Protein AF-A0A241VBI2-F1 (afdb_monomer)

Foldseek 3Di:
DDFPADDPFKWKKKAFCDDPCHGDIDTQADQDPPNDAAEAALQTFIKMKMKAQDDFQFKWKDWPQDTFGWDWDDDDDPVRNTTMTMGGFDDDPPDPDGGGPNNLKFFKTKIKIWGWDDPDDPDIDTNHIHTTGIYGYWYFPVLLVLLLLLLVLCPPPLNPLLLLLLQQVCVVPDDDDAADALVVVLVLLVVVLVLLVVLLVVCLVPPDWDWDKDKDKDFDDPPADDDPVQVVVCVVPVVQKDWDDDPVQAPDDDPPTGIDGGITTGIDTDIALADPLLLALLQLLVQLLVLLVVVLVLLLDALDDPPDDDDPRTHHSSVSLRVSSCVSCVVVNVSSVVSSVSSVVSSVSSCVRRPHPHHDHDLDDDDPVCVVDPSSVVSSVSSNVVVPRDRHPCSSVVSSSVCRMDLVSQLSSVLVLLVLLVVLLLVQAPAKDDWDPPPVNNSQKIWTPSHPFKIKMKGFQQFQDDQDPDDPCPPSHPPVQKHFPVQWDFDDPDPPVDDDPPDPPRDIHGPDDPPVSSPSPQTQTARMKMWMAGPPFIAIEGEHEDADDPVCCVPPVLVVNCCSQVVGMAGNPPRDDRYFEYEYEYEDPDFDKDWPDDALCALPHVNDDGSTYIYTYDHSNPSSPPPGSVSVVSSSSVQVRQVRHDPVGSHDGPDDSPVVCVVVVVVVVVVVVVVVVVVPPPDDDDDDDDDDDDDDDDDDDDDDDDDDDDDDDDDDDDYDDDDDDDDDDDDDDDDDDDDDDDDD

Radius of gyration: 40.38 Å; Cα contacts (8 Å, |Δi|>4): 1111; chains: 1; bounding box: 109×112×119 Å

pLDDT: mean 74.82, std 22.09, range [21.52, 97.5]

Structure (mmCIF, N/CA/C/O backbone):
data_AF-A0A241VBI2-F1
#
_entry.id   AF-A0A241VBI2-F1
#
loop_
_atom_site.group_PDB
_atom_site.id
_atom_site.type_symbol
_atom_site.label_atom_id
_atom_site.label_alt_id
_atom_site.label_comp_id
_atom_site.label_asym_id
_atom_site.label_entity_id
_atom_site.label_seq_id
_atom_site.pdbx_PDB_ins_code
_atom_site.Cartn_x
_atom_site.Cartn_y
_atom_site.Cartn_z
_atom_site.occupancy
_atom_site.B_iso_or_equiv
_atom_site.auth_seq_id
_atom_site.auth_comp_id
_atom_site.auth_asym_id
_atom_site.auth_atom_id
_atom_site.pdbx_PDB_model_num
ATOM 1 N N . MET A 1 1 ? -12.233 20.060 -17.305 1.00 29.52 1 MET A N 1
ATOM 2 C CA . MET A 1 1 ? -11.895 19.040 -18.321 1.00 29.52 1 MET A CA 1
ATOM 3 C C . MET A 1 1 ? -13.188 18.689 -19.043 1.00 29.52 1 MET A C 1
ATOM 5 O O . MET A 1 1 ? -14.104 18.246 -18.373 1.00 29.52 1 MET A O 1
ATOM 9 N N . PHE A 1 2 ? -13.289 18.930 -20.349 1.00 24.39 2 PHE A N 1
ATOM 10 C CA . PHE A 1 2 ? -14.311 18.325 -21.210 1.00 24.39 2 PHE A CA 1
ATOM 11 C C . PHE A 1 2 ? -13.597 17.931 -22.503 1.00 24.39 2 PHE A C 1
ATOM 13 O O . PHE A 1 2 ? -13.168 18.794 -23.264 1.00 24.39 2 PHE A O 1
ATOM 20 N N . PHE A 1 3 ? -13.378 16.632 -22.692 1.00 39.81 3 PHE A N 1
ATOM 21 C CA . PHE A 1 3 ? -12.889 16.088 -23.954 1.00 39.81 3 PHE A CA 1
ATOM 22 C C . PHE A 1 3 ? -14.045 16.103 -24.962 1.00 39.81 3 PHE A C 1
ATOM 24 O O . PHE A 1 3 ? -15.177 15.786 -24.595 1.00 39.81 3 PHE A O 1
ATOM 31 N N . LYS A 1 4 ? -13.786 16.425 -26.234 1.00 36.56 4 LYS A N 1
ATOM 32 C CA . LYS A 1 4 ? -14.690 15.984 -27.304 1.00 36.56 4 LYS A CA 1
ATOM 33 C C . LYS A 1 4 ? -14.469 14.479 -27.453 1.00 36.56 4 LYS A C 1
ATOM 35 O O . LYS A 1 4 ? -13.386 14.066 -27.853 1.00 36.56 4 LYS A O 1
ATOM 40 N N . GLY A 1 5 ? -15.449 13.677 -27.039 1.00 42.62 5 GLY A N 1
ATOM 41 C CA . GLY A 1 5 ? -15.413 12.230 -27.249 1.00 42.62 5 GLY A CA 1
ATOM 42 C C . GLY A 1 5 ? -15.311 11.900 -28.739 1.00 42.62 5 GLY A C 1
ATOM 43 O O . GLY A 1 5 ? -15.757 12.682 -29.583 1.00 42.62 5 GLY A O 1
ATOM 44 N N . ILE A 1 6 ? -14.731 10.743 -29.061 1.00 50.78 6 ILE A N 1
ATOM 45 C CA . ILE A 1 6 ? -14.840 10.191 -30.414 1.00 50.78 6 ILE A CA 1
ATOM 46 C C . ILE A 1 6 ? -16.340 9.963 -30.681 1.00 50.78 6 ILE A C 1
ATOM 48 O O . ILE A 1 6 ? -17.057 9.464 -29.816 1.00 50.78 6 ILE A O 1
ATOM 52 N N . ASN A 1 7 ? -16.831 10.415 -31.841 1.00 47.31 7 ASN A N 1
ATOM 53 C CA . ASN A 1 7 ? -18.238 10.327 -32.260 1.00 47.31 7 ASN A CA 1
ATOM 54 C C . ASN A 1 7 ? -18.860 8.937 -31.987 1.00 47.31 7 ASN A C 1
ATOM 56 O O . ASN A 1 7 ? -18.165 7.925 -32.033 1.00 47.31 7 ASN A O 1
ATOM 60 N N . HIS A 1 8 ? -20.191 8.888 -31.813 1.00 50.66 8 HIS A N 1
ATOM 61 C CA . HIS A 1 8 ? -21.060 7.715 -31.550 1.00 50.66 8 HIS A CA 1
ATOM 62 C C . HIS A 1 8 ? -20.995 6.535 -32.564 1.00 50.66 8 HIS A C 1
ATOM 64 O O . HIS A 1 8 ? -21.912 5.723 -32.626 1.00 50.66 8 HIS A O 1
ATOM 70 N N . SER A 1 9 ? -19.944 6.412 -33.377 1.00 64.19 9 SER A N 1
ATOM 71 C CA . SER A 1 9 ? -19.801 5.407 -34.443 1.00 64.19 9 SER A CA 1
ATOM 72 C C . SER A 1 9 ? -18.536 4.543 -34.336 1.00 64.19 9 SER A C 1
ATOM 74 O O . SER A 1 9 ? -18.226 3.812 -35.272 1.00 64.19 9 SER A O 1
ATOM 76 N N . MET A 1 10 ? -17.799 4.615 -33.222 1.00 80.25 10 MET A N 1
ATOM 77 C CA . MET A 1 10 ? -16.631 3.761 -32.983 1.00 80.25 10 MET A CA 1
ATOM 78 C C . MET A 1 10 ? -17.040 2.476 -32.257 1.00 80.25 10 MET A C 1
ATOM 80 O O . MET A 1 10 ? -17.664 2.537 -31.198 1.00 80.25 10 MET A O 1
ATOM 84 N N . LYS A 1 11 ? -16.656 1.316 -32.795 1.00 87.75 11 LYS A N 1
ATOM 85 C CA . LYS A 1 11 ? -16.816 0.014 -32.131 1.00 87.75 11 LYS A CA 1
ATOM 86 C C . LYS A 1 11 ? -15.448 -0.578 -31.828 1.00 87.75 11 LYS A C 1
ATOM 88 O O . LYS A 1 11 ? -14.590 -0.617 -32.707 1.00 87.75 11 LYS A O 1
ATOM 93 N N . VAL A 1 12 ? -15.254 -1.049 -30.597 1.00 89.81 12 VAL A N 1
ATOM 94 C CA . VAL A 1 12 ? -13.988 -1.640 -30.149 1.00 89.81 12 VAL A CA 1
ATOM 95 C C . VAL A 1 12 ? -14.259 -3.022 -29.584 1.00 89.81 12 VAL A C 1
ATOM 97 O O . VAL A 1 12 ? -14.911 -3.162 -28.552 1.00 89.81 12 VAL A O 1
ATOM 100 N N . SER A 1 13 ? -13.742 -4.044 -30.260 1.00 91.75 13 SER A N 1
ATOM 101 C CA . SER A 1 13 ? -13.874 -5.432 -29.828 1.00 91.75 13 SER A CA 1
ATOM 102 C C . SER A 1 13 ? -12.521 -6.091 -29.609 1.00 91.75 13 SER A C 1
ATOM 104 O O . SER A 1 13 ? -11.586 -5.865 -30.378 1.00 91.75 13 SER A O 1
ATOM 106 N N . VAL A 1 14 ? -12.443 -6.949 -28.598 1.00 93.50 14 VAL A N 1
ATOM 107 C CA . VAL A 1 14 ? -11.269 -7.770 -28.291 1.00 93.50 14 VAL A CA 1
ATOM 108 C C . VAL A 1 14 ? -11.608 -9.232 -28.484 1.00 93.50 14 VAL A C 1
ATOM 110 O O . VAL A 1 14 ? -12.561 -9.724 -27.889 1.00 93.50 14 VAL A O 1
ATOM 113 N N . GLU A 1 15 ? -10.808 -9.924 -29.285 1.00 94.62 15 GLU A N 1
ATOM 114 C CA . GLU A 1 15 ? -10.877 -11.371 -29.466 1.00 94.62 15 GLU A CA 1
ATOM 115 C C . GLU A 1 15 ? -9.703 -12.046 -28.755 1.00 94.62 15 GLU A C 1
ATOM 117 O O . GLU A 1 15 ? -8.544 -11.664 -28.939 1.00 94.62 15 GLU A O 1
ATOM 122 N N . VAL A 1 16 ? -9.997 -13.084 -27.973 1.00 95.06 16 VAL A N 1
ATOM 123 C CA . VAL A 1 16 ? -8.979 -13.923 -27.336 1.00 95.06 16 VAL A CA 1
ATOM 124 C C . VAL A 1 16 ? -8.625 -15.085 -28.266 1.00 95.06 16 VAL A C 1
ATOM 126 O O . VAL A 1 16 ? -9.390 -16.041 -28.409 1.00 95.06 16 VAL A O 1
ATOM 129 N N . ILE A 1 17 ? -7.448 -15.044 -28.888 1.00 93.75 17 ILE A N 1
ATOM 130 C CA . ILE A 1 17 ? -7.027 -16.047 -29.886 1.00 93.75 17 ILE A CA 1
ATOM 131 C C . ILE A 1 17 ? -6.259 -17.233 -29.277 1.00 93.75 17 ILE A C 1
ATOM 133 O O . ILE A 1 17 ? -6.191 -18.318 -29.864 1.00 93.75 17 ILE A O 1
ATOM 137 N N . ALA A 1 18 ? -5.699 -17.057 -28.081 1.00 90.69 18 ALA A N 1
ATOM 138 C CA . ALA A 1 18 ? -5.015 -18.086 -27.299 1.00 90.69 18 ALA A CA 1
ATOM 139 C C . ALA A 1 18 ? -5.071 -17.742 -25.802 1.00 90.69 18 ALA A C 1
ATOM 141 O O . ALA A 1 18 ? -5.279 -16.587 -25.451 1.00 90.69 18 ALA A O 1
ATOM 142 N N . GLY A 1 19 ? -4.881 -18.742 -24.938 1.00 89.81 19 GLY A N 1
ATOM 143 C CA . GLY A 1 19 ? -5.009 -18.596 -23.484 1.00 89.81 19 GLY A CA 1
ATOM 144 C C . GLY A 1 19 ? -6.233 -19.321 -22.931 1.00 89.81 19 GLY A C 1
ATOM 145 O O . GLY A 1 19 ? -6.806 -20.192 -23.596 1.00 89.81 19 GLY A O 1
ATOM 146 N N . ARG A 1 20 ? -6.611 -18.997 -21.694 1.00 90.12 20 ARG A N 1
ATOM 147 C CA . ARG A 1 20 ? -7.694 -19.681 -20.976 1.00 90.12 20 ARG A CA 1
ATOM 148 C C . ARG A 1 20 ? -9.065 -19.276 -21.503 1.00 90.12 20 ARG A C 1
ATOM 150 O O . ARG A 1 20 ? -9.957 -20.119 -21.547 1.00 90.12 20 ARG A O 1
ATOM 157 N N . ASN A 1 21 ? -9.195 -18.036 -21.964 1.00 90.31 21 ASN A N 1
ATOM 158 C CA . ASN A 1 21 ? -10.442 -17.479 -22.484 1.00 90.31 21 ASN A CA 1
ATOM 159 C C . ASN A 1 21 ? -10.552 -17.569 -24.016 1.00 90.31 21 ASN A C 1
ATOM 161 O O . ASN A 1 21 ? -11.307 -16.824 -24.636 1.00 90.31 21 ASN A O 1
ATOM 165 N N . LYS A 1 22 ? -9.791 -18.471 -24.655 1.00 91.94 22 LYS A N 1
ATOM 166 C CA . LYS A 1 22 ? -9.749 -18.608 -26.118 1.00 91.94 22 LYS A CA 1
ATOM 167 C C . LYS A 1 22 ? -11.151 -18.724 -26.733 1.00 91.94 22 LYS A C 1
ATOM 169 O O . LYS A 1 22 ? -11.945 -19.572 -26.336 1.00 91.94 22 LYS A O 1
ATOM 174 N N . GLY A 1 23 ? -11.400 -17.924 -27.768 1.00 90.44 23 GLY A N 1
ATOM 175 C CA . GLY A 1 23 ? -12.668 -17.848 -28.495 1.00 90.44 23 GLY A CA 1
ATOM 176 C C . GLY A 1 23 ? -13.656 -16.828 -27.926 1.00 90.44 23 GLY A C 1
ATOM 177 O O . GLY A 1 23 ? -14.690 -16.586 -28.544 1.00 90.44 23 GLY A O 1
ATOM 178 N N . GLN A 1 24 ? -13.358 -16.210 -26.779 1.00 91.81 24 GLN A N 1
ATOM 179 C CA . GLN A 1 24 ? -14.173 -15.132 -26.231 1.00 91.81 24 GLN A CA 1
ATOM 180 C C . GLN A 1 24 ? -13.979 -13.837 -27.031 1.00 91.81 24 GLN A C 1
ATOM 182 O O . GLN A 1 24 ? -12.855 -13.475 -27.387 1.00 91.81 24 GLN A O 1
ATOM 187 N N . VAL A 1 25 ? -15.084 -13.126 -27.273 1.00 91.88 25 VAL A N 1
ATOM 188 C CA . VAL A 1 25 ? -15.096 -11.795 -27.890 1.00 91.88 25 VAL A CA 1
ATOM 189 C C . VAL A 1 25 ? -15.782 -10.817 -26.941 1.00 91.88 25 VAL A C 1
ATOM 191 O O . VAL A 1 25 ? -16.897 -11.072 -26.488 1.00 91.88 25 VAL A O 1
ATOM 194 N N . LEU A 1 26 ? -15.108 -9.715 -26.627 1.00 90.94 26 LEU A N 1
ATOM 195 C CA . LEU A 1 26 ? -15.578 -8.664 -25.724 1.00 90.94 26 LEU A CA 1
ATOM 196 C C . LEU A 1 26 ? -15.841 -7.381 -26.512 1.00 90.94 26 LEU A C 1
ATOM 198 O O . LEU A 1 26 ? -14.990 -6.981 -27.301 1.00 90.94 26 LEU A O 1
ATOM 202 N N . ASP A 1 27 ? -16.978 -6.722 -26.281 1.00 90.44 27 ASP A N 1
ATOM 203 C CA . ASP A 1 27 ? -17.254 -5.373 -26.795 1.00 90.44 27 ASP A CA 1
ATOM 204 C C . ASP A 1 27 ? -16.956 -4.349 -25.693 1.00 90.44 27 ASP A C 1
ATOM 206 O O . ASP A 1 27 ? -17.739 -4.162 -24.762 1.00 90.44 27 ASP A O 1
ATOM 210 N N . LEU A 1 28 ? -15.794 -3.700 -25.773 1.00 88.12 28 LEU A N 1
ATOM 211 C CA . LEU A 1 28 ? -15.300 -2.817 -24.713 1.00 88.12 28 LEU A CA 1
ATOM 212 C C . LEU A 1 28 ? -15.961 -1.430 -24.713 1.00 88.12 28 LEU A C 1
ATOM 214 O O . LEU A 1 28 ? -15.665 -0.617 -23.835 1.00 88.12 28 LEU A O 1
ATOM 218 N N . MET A 1 29 ? -16.850 -1.158 -25.674 1.00 86.38 29 MET A N 1
ATOM 219 C CA . MET A 1 29 ? -17.658 0.066 -25.729 1.00 86.38 29 MET A CA 1
ATOM 220 C C . MET A 1 29 ? -18.991 -0.080 -24.991 1.00 86.38 29 MET A C 1
ATOM 222 O O . MET A 1 29 ? -19.652 0.920 -24.720 1.00 86.38 29 MET A O 1
ATOM 226 N N . GLN A 1 30 ? -19.398 -1.311 -24.671 1.00 83.62 30 GLN A N 1
ATOM 227 C CA . GLN A 1 30 ? -20.635 -1.594 -23.952 1.00 83.62 30 GLN A CA 1
ATOM 228 C C . GLN A 1 30 ? -20.345 -2.019 -22.521 1.00 83.62 30 GLN A C 1
ATOM 230 O O . GLN A 1 30 ? -19.379 -2.739 -22.248 1.00 83.62 30 GLN A O 1
ATOM 235 N N . SER A 1 31 ? -21.212 -1.591 -21.602 1.00 77.69 31 SER A N 1
ATOM 236 C CA . SER A 1 31 ? -21.102 -2.018 -20.215 1.00 77.69 31 SER A CA 1
ATOM 237 C C . SER A 1 31 ? -21.340 -3.525 -20.123 1.00 77.69 31 SER A C 1
ATOM 239 O O . SER A 1 31 ? -22.298 -4.029 -20.719 1.00 77.69 31 SER A O 1
ATOM 241 N N . PRO A 1 32 ? -20.492 -4.251 -19.384 1.00 76.12 32 PRO A N 1
ATOM 242 C CA . PRO A 1 32 ? -20.662 -5.680 -19.209 1.00 76.12 32 PRO A CA 1
ATOM 243 C C . PRO A 1 32 ? -22.004 -5.994 -18.523 1.00 76.12 32 PRO A C 1
ATOM 245 O O . PRO A 1 32 ? -22.472 -5.228 -17.671 1.00 76.12 32 PRO A O 1
ATOM 248 N N . PRO A 1 33 ? -22.639 -7.129 -18.862 1.00 67.50 33 PRO A N 1
ATOM 249 C CA . PRO A 1 33 ? -23.883 -7.539 -18.224 1.00 67.50 33 PRO A CA 1
ATOM 250 C C . PRO A 1 33 ? -23.683 -7.716 -16.708 1.00 67.50 33 PRO A C 1
ATOM 252 O O . PRO A 1 33 ? -22.689 -8.290 -16.266 1.00 67.50 33 PRO A O 1
ATOM 255 N N . ASN A 1 34 ? -24.653 -7.246 -15.916 1.00 66.94 34 ASN A N 1
ATOM 256 C CA . ASN A 1 34 ? -24.705 -7.348 -14.447 1.00 66.94 34 ASN A CA 1
ATOM 257 C C . ASN A 1 34 ? -23.685 -6.501 -13.654 1.00 66.94 34 ASN A C 1
ATOM 259 O O . ASN A 1 34 ? -23.395 -6.839 -12.509 1.00 66.94 34 ASN A O 1
ATOM 263 N N . ASN A 1 35 ? -23.159 -5.395 -14.201 1.00 65.19 35 ASN A N 1
ATOM 264 C CA . ASN A 1 35 ? -22.202 -4.506 -13.504 1.00 65.19 35 ASN A CA 1
ATOM 265 C C . ASN A 1 35 ? -20.882 -5.184 -13.062 1.00 65.19 35 ASN A C 1
ATOM 267 O O . ASN A 1 35 ? -20.134 -4.612 -12.268 1.00 65.19 35 ASN A O 1
ATOM 271 N N . MET A 1 36 ? -20.572 -6.381 -13.565 1.00 68.44 36 MET A N 1
ATOM 272 C CA . MET A 1 36 ? -19.313 -7.077 -13.280 1.00 68.44 36 MET A CA 1
ATOM 273 C C . MET A 1 36 ? -18.250 -6.678 -14.303 1.00 68.44 36 MET A C 1
ATOM 275 O O . MET A 1 36 ? -18.585 -6.617 -15.480 1.00 68.44 36 MET A O 1
ATOM 279 N N . PRO A 1 37 ? -16.984 -6.438 -13.918 1.00 75.75 37 PRO A N 1
ATOM 280 C CA . PRO A 1 37 ? -15.941 -6.104 -14.885 1.00 75.75 37 PRO A CA 1
ATOM 281 C C . PRO A 1 37 ? -15.750 -7.237 -15.903 1.00 75.75 37 PRO A C 1
ATOM 283 O O . PRO A 1 37 ? -16.002 -8.409 -15.609 1.00 75.75 37 PRO A O 1
ATOM 286 N N . TYR A 1 38 ? -15.279 -6.898 -17.106 1.00 87.38 38 TYR A N 1
ATOM 287 C CA . TYR A 1 38 ? -14.782 -7.912 -18.035 1.00 87.38 38 TYR A CA 1
ATOM 288 C C . TYR A 1 38 ? -13.608 -8.653 -17.390 1.00 87.38 38 TYR A C 1
ATOM 290 O O . TYR A 1 38 ? -12.785 -8.017 -16.745 1.00 87.38 38 TYR A O 1
ATOM 298 N N . ILE A 1 39 ? -13.526 -9.975 -17.552 1.00 89.62 39 ILE A N 1
ATOM 299 C CA . ILE A 1 39 ? -12.473 -10.796 -16.936 1.00 89.62 39 ILE A CA 1
ATOM 300 C C . ILE A 1 39 ? -11.629 -11.435 -18.036 1.00 89.62 39 ILE A C 1
ATOM 302 O O . ILE A 1 39 ? -12.182 -12.083 -18.925 1.00 89.62 39 ILE A O 1
ATOM 306 N N . LEU A 1 40 ? -10.308 -11.274 -17.946 1.00 92.81 40 LEU A N 1
ATOM 307 C CA . LEU A 1 40 ? -9.302 -11.962 -18.759 1.00 92.81 40 LEU A CA 1
ATOM 308 C C . LEU A 1 40 ? -8.179 -12.516 -17.865 1.00 92.81 40 LEU A C 1
ATOM 310 O O . LEU A 1 40 ? -8.095 -12.214 -16.675 1.00 92.81 40 LEU A O 1
ATOM 314 N N . CYS A 1 41 ? -7.304 -13.336 -18.433 1.00 93.19 41 CYS A N 1
ATOM 315 C CA . CYS A 1 41 ? -6.123 -13.892 -17.777 1.00 93.19 41 CYS A CA 1
ATOM 316 C C . CYS A 1 41 ? -4.845 -13.204 -18.287 1.00 93.19 41 CYS A C 1
ATOM 318 O O . CYS A 1 41 ? -4.763 -12.828 -19.454 1.00 93.19 41 CYS A O 1
ATOM 320 N N . GLU A 1 42 ? -3.821 -13.070 -17.437 1.00 92.31 42 GLU A N 1
ATOM 321 C CA . GLU A 1 42 ? -2.554 -12.385 -17.777 1.00 92.31 42 GLU A CA 1
ATOM 322 C C . GLU A 1 42 ? -1.801 -12.984 -18.985 1.00 92.31 42 GLU A C 1
ATOM 324 O O . GLU A 1 42 ? -0.934 -12.351 -19.582 1.00 92.31 42 GLU A O 1
ATOM 329 N N . ASP A 1 43 ? -2.106 -14.223 -19.361 1.00 92.50 43 ASP A N 1
ATOM 330 C CA . ASP A 1 43 ? -1.505 -14.936 -20.486 1.00 92.50 43 ASP A CA 1
ATOM 331 C C . ASP A 1 43 ? -2.451 -15.142 -21.672 1.00 92.50 43 ASP A C 1
ATOM 333 O O . ASP A 1 43 ? -2.102 -15.861 -22.616 1.00 92.50 43 ASP A O 1
ATOM 337 N N . ASP A 1 44 ? -3.622 -14.506 -21.646 1.00 93.44 44 ASP A N 1
ATOM 338 C CA . ASP A 1 44 ? -4.489 -14.437 -22.810 1.00 93.44 44 ASP A CA 1
ATOM 339 C C . ASP A 1 44 ? -3.829 -13.603 -23.915 1.00 93.44 44 ASP A C 1
ATOM 341 O O . ASP A 1 44 ? -3.267 -12.522 -23.712 1.00 93.44 44 ASP A O 1
ATOM 345 N N . VAL A 1 45 ? -3.905 -14.131 -25.128 1.00 93.75 45 VAL A N 1
ATOM 346 C CA . VAL A 1 45 ? -3.375 -13.511 -26.336 1.00 93.75 45 VAL A CA 1
ATOM 347 C C . VAL A 1 45 ? -4.532 -12.836 -27.058 1.00 93.75 45 VAL A C 1
ATOM 349 O O . VAL A 1 45 ? -5.507 -13.495 -27.426 1.00 93.75 45 VAL A O 1
ATOM 352 N N . LEU A 1 46 ? -4.402 -11.529 -27.271 1.00 94.12 46 LEU A N 1
ATOM 353 C CA . LEU A 1 46 ? -5.505 -10.662 -27.672 1.00 94.12 46 LEU A CA 1
ATOM 354 C C . LEU A 1 46 ? -5.288 -10.076 -29.062 1.00 94.12 46 LEU A C 1
ATOM 356 O O . LEU A 1 46 ? -4.178 -9.665 -29.397 1.00 94.12 46 LEU A O 1
ATOM 360 N N . VAL A 1 47 ? -6.373 -9.983 -29.826 1.00 94.06 47 VAL A N 1
ATOM 361 C CA . VAL A 1 47 ? -6.465 -9.192 -31.054 1.00 94.06 47 VAL A CA 1
ATOM 362 C C . VAL A 1 47 ? -7.492 -8.093 -30.826 1.00 94.06 47 VAL A C 1
ATOM 364 O O . VAL A 1 47 ? -8.663 -8.372 -30.558 1.00 94.06 47 VAL A O 1
ATOM 367 N N . PHE A 1 48 ? -7.058 -6.841 -30.939 1.00 93.25 48 PHE A N 1
ATOM 368 C CA . PHE A 1 48 ? -7.947 -5.686 -30.843 1.00 93.25 48 PHE A CA 1
ATOM 369 C C . PHE A 1 48 ? -8.423 -5.307 -32.237 1.00 93.25 48 PHE A C 1
ATOM 371 O O . PHE A 1 48 ? -7.617 -5.193 -33.161 1.00 93.25 48 PHE A O 1
ATOM 378 N N . ARG A 1 49 ? -9.726 -5.073 -32.378 1.00 93.12 49 ARG A N 1
ATOM 379 C CA . ARG A 1 49 ? -10.339 -4.569 -33.607 1.00 93.12 49 ARG A CA 1
ATOM 380 C C . ARG A 1 49 ? -11.098 -3.293 -33.306 1.00 93.12 49 ARG A C 1
ATOM 382 O O . ARG A 1 49 ? -11.910 -3.250 -32.381 1.00 93.12 49 ARG A O 1
ATOM 389 N N . VAL A 1 50 ? -10.828 -2.272 -34.100 1.00 91.50 50 VAL A N 1
ATOM 390 C CA . VAL A 1 50 ? -11.453 -0.959 -34.011 1.00 91.50 50 VAL A CA 1
ATOM 391 C C . VAL A 1 50 ? -12.124 -0.673 -35.346 1.00 91.50 50 VAL A C 1
ATOM 393 O O . VAL A 1 50 ? -11.486 -0.757 -36.392 1.00 91.50 50 VAL A O 1
ATOM 396 N N . GLN A 1 51 ? -13.408 -0.339 -35.303 1.00 90.00 51 GLN A N 1
ATOM 397 C CA . GLN A 1 51 ? -14.192 0.041 -36.474 1.00 90.00 51 GLN A CA 1
ATOM 398 C C . GLN A 1 51 ? -14.604 1.504 -36.346 1.00 90.00 51 GLN A C 1
ATOM 400 O O . GLN A 1 51 ? -15.118 1.903 -35.296 1.00 90.00 51 GLN A O 1
ATOM 405 N N . THR A 1 52 ? -14.373 2.300 -37.390 1.00 87.75 52 THR A N 1
ATOM 406 C CA . THR A 1 52 ? -14.695 3.736 -37.422 1.00 87.75 52 THR A CA 1
ATOM 407 C C . THR A 1 52 ? -15.415 4.127 -38.708 1.00 87.75 52 THR A C 1
ATOM 409 O O . THR A 1 52 ? -15.259 3.497 -39.750 1.00 87.75 52 THR A O 1
ATOM 412 N N . SER A 1 53 ? -16.208 5.197 -38.642 1.00 83.81 53 SER A N 1
ATOM 413 C CA . SER A 1 53 ? -16.894 5.788 -39.802 1.00 83.81 53 SER A CA 1
ATOM 414 C C . SER A 1 53 ? -15.996 6.689 -40.657 1.00 83.81 53 SER A C 1
ATOM 416 O O . SER A 1 53 ? -16.270 6.898 -41.834 1.00 83.81 53 SER A O 1
ATOM 418 N N . GLU A 1 54 ? -14.918 7.209 -40.071 1.00 82.75 54 GLU A N 1
ATOM 419 C CA . GLU A 1 54 ? -13.925 8.073 -40.714 1.00 82.75 54 GLU A CA 1
ATOM 420 C C . GLU A 1 54 ? -12.552 7.399 -40.692 1.00 82.75 54 GLU A C 1
ATOM 422 O O . GLU A 1 54 ? -12.274 6.595 -39.795 1.00 82.75 54 GLU A O 1
ATOM 427 N N . GLU A 1 55 ? -11.685 7.770 -41.634 1.00 83.12 55 GLU A N 1
ATOM 428 C CA . GLU A 1 55 ? -10.298 7.309 -41.675 1.00 83.12 55 GLU A CA 1
ATOM 429 C C . GLU A 1 55 ? -9.484 7.897 -40.510 1.00 83.12 55 GLU A C 1
ATOM 431 O O . GLU A 1 55 ? -9.573 9.084 -40.181 1.00 83.12 55 GLU A O 1
ATOM 436 N N . ARG A 1 56 ? -8.689 7.044 -39.860 1.00 83.50 56 ARG A N 1
ATOM 437 C CA . ARG A 1 56 ? -7.902 7.336 -38.658 1.00 83.50 56 ARG A CA 1
ATOM 438 C C . ARG A 1 56 ? -6.514 6.677 -38.759 1.00 83.50 56 ARG A C 1
ATOM 440 O O . ARG A 1 56 ? -6.283 5.636 -38.147 1.00 83.50 56 ARG A O 1
ATOM 447 N N . PRO A 1 57 ? -5.567 7.264 -39.509 1.00 75.81 57 PRO A N 1
ATOM 448 C CA . PRO A 1 57 ? -4.295 6.610 -39.834 1.00 75.81 57 PRO A CA 1
ATOM 449 C C . PRO A 1 57 ? -3.356 6.407 -38.631 1.00 75.81 57 PRO A C 1
ATOM 451 O O . PRO A 1 57 ? -2.488 5.544 -38.681 1.00 75.81 57 PRO A O 1
ATOM 454 N N . ASN A 1 58 ? -3.536 7.162 -37.539 1.00 82.06 58 ASN A N 1
ATOM 455 C CA . ASN A 1 58 ? -2.634 7.170 -36.379 1.00 82.06 58 ASN A CA 1
ATOM 456 C C . ASN A 1 58 ? -3.292 6.619 -35.101 1.00 82.06 58 ASN A C 1
ATOM 458 O O . ASN A 1 58 ? -3.073 7.136 -33.999 1.00 82.06 58 ASN A O 1
ATOM 462 N N . LEU A 1 59 ? -4.123 5.582 -35.227 1.00 87.00 59 LEU A N 1
ATOM 463 C CA . LEU A 1 59 ? -4.761 4.947 -34.072 1.00 87.00 59 LEU A CA 1
ATOM 464 C C . LEU A 1 59 ? -3.771 4.138 -33.238 1.00 87.00 59 LEU A C 1
ATOM 466 O O . LEU A 1 59 ? -3.014 3.317 -33.755 1.00 87.00 59 LEU A O 1
ATOM 470 N N . HIS A 1 60 ? -3.846 4.328 -31.925 1.00 87.56 60 HIS A N 1
ATOM 471 C CA . HIS A 1 60 ? -3.041 3.618 -30.940 1.00 87.56 60 HIS A CA 1
ATOM 472 C C . HIS A 1 60 ? -3.906 3.119 -29.787 1.00 87.56 60 HIS A C 1
ATOM 474 O O . HIS A 1 60 ? -4.823 3.807 -29.328 1.00 87.56 60 HIS A O 1
ATOM 480 N N . LEU A 1 61 ? -3.592 1.916 -29.314 1.00 88.25 61 LEU A N 1
ATOM 481 C CA . LEU A 1 61 ? -4.065 1.389 -28.045 1.00 88.25 61 LEU A CA 1
ATOM 482 C C . LEU A 1 61 ? -3.089 1.830 -26.961 1.00 88.25 61 LEU A C 1
ATOM 484 O O . LEU A 1 61 ? -1.905 1.497 -27.023 1.00 88.25 61 LEU A O 1
ATOM 488 N N . ASN A 1 62 ? -3.608 2.516 -25.952 1.00 82.81 62 ASN A N 1
ATOM 489 C CA . ASN A 1 62 ? -2.829 2.938 -24.805 1.00 82.81 62 ASN A CA 1
ATOM 490 C C . ASN A 1 62 ? -3.199 2.115 -23.582 1.00 82.81 62 ASN A C 1
ATOM 492 O O . ASN A 1 62 ? -4.369 2.045 -23.194 1.00 82.81 62 ASN A O 1
ATOM 496 N N . LEU A 1 63 ? -2.165 1.561 -22.959 1.00 79.50 63 LEU A N 1
ATOM 497 C CA . LEU A 1 63 ? -2.199 0.959 -21.634 1.00 79.50 63 LEU A CA 1
ATOM 498 C C . LEU A 1 63 ? -1.106 1.645 -20.808 1.00 79.50 63 LEU A C 1
ATOM 500 O O . LEU A 1 63 ? 0.085 1.433 -21.042 1.00 79.50 63 LEU A O 1
ATOM 504 N N . HIS A 1 64 ? -1.510 2.506 -19.872 1.00 69.56 64 HIS A N 1
ATOM 505 C CA . HIS A 1 64 ? -0.602 3.363 -19.097 1.00 69.56 64 HIS A CA 1
ATOM 506 C C . HIS A 1 64 ? 0.342 4.203 -19.990 1.00 69.56 64 HIS A C 1
ATOM 508 O O . HIS A 1 64 ? -0.137 5.073 -20.717 1.00 69.56 64 HIS A O 1
ATOM 514 N N . GLU A 1 65 ? 1.662 3.975 -19.938 1.00 63.28 65 GLU A N 1
ATOM 515 C CA . GLU A 1 65 ? 2.666 4.676 -20.765 1.00 63.28 65 GLU A CA 1
ATOM 516 C C . GLU A 1 65 ? 2.960 3.986 -22.108 1.00 63.28 65 GLU A C 1
ATOM 518 O O . GLU A 1 65 ? 3.735 4.504 -22.912 1.00 63.28 65 GLU A O 1
ATOM 523 N N . THR A 1 66 ? 2.367 2.818 -22.368 1.00 70.19 66 THR A N 1
ATOM 524 C CA . THR A 1 66 ? 2.646 2.040 -23.583 1.00 70.19 66 THR A CA 1
ATOM 525 C C . THR A 1 66 ? 1.667 2.409 -24.691 1.00 70.19 66 THR A C 1
ATOM 527 O O . THR A 1 66 ? 0.456 2.311 -24.496 1.00 70.19 66 THR A O 1
ATOM 530 N N . PHE A 1 67 ? 2.201 2.766 -25.861 1.00 74.50 67 PHE A N 1
ATOM 531 C CA . PHE A 1 67 ? 1.443 3.058 -27.079 1.00 74.50 67 PHE A CA 1
ATOM 532 C C . PHE A 1 67 ? 1.638 1.920 -28.080 1.00 74.50 67 PHE A C 1
ATOM 534 O O . PHE A 1 67 ? 2.762 1.640 -28.500 1.00 74.50 67 PHE A O 1
ATOM 541 N N . ILE A 1 68 ? 0.552 1.256 -28.467 1.00 82.75 68 ILE A N 1
ATOM 542 C CA . ILE A 1 68 ? 0.590 0.135 -29.408 1.00 82.75 68 ILE A CA 1
ATOM 543 C C . ILE A 1 68 ? -0.145 0.547 -30.686 1.00 82.75 68 ILE A C 1
ATOM 545 O O . ILE A 1 68 ? -1.349 0.804 -30.619 1.00 82.75 68 ILE A O 1
ATOM 549 N N . PRO A 1 69 ? 0.542 0.630 -31.839 1.00 83.25 69 PRO A N 1
ATOM 550 C CA . PRO A 1 69 ? -0.077 1.074 -33.081 1.00 83.25 69 PRO A CA 1
ATOM 551 C C . PRO A 1 69 ? -1.091 0.053 -33.600 1.00 83.25 69 PRO A C 1
ATOM 553 O O . PRO A 1 69 ? -0.887 -1.160 -33.496 1.00 83.25 69 PRO A O 1
ATOM 556 N N . PHE A 1 70 ? -2.163 0.558 -34.204 1.00 85.69 70 PHE A N 1
ATOM 557 C CA . PHE A 1 70 ? -3.057 -0.232 -35.041 1.00 85.69 70 PHE A CA 1
ATOM 558 C C . PHE A 1 70 ? -2.615 -0.193 -36.504 1.00 85.69 70 PHE A C 1
ATOM 560 O O . PHE A 1 70 ? -2.065 0.798 -36.979 1.00 85.69 70 PHE A O 1
ATOM 567 N N . PHE A 1 71 ? -2.936 -1.255 -37.239 1.00 83.94 71 PHE A N 1
ATOM 568 C CA . PHE A 1 71 ? -2.765 -1.324 -38.686 1.00 83.94 71 PHE A CA 1
ATOM 569 C C . PHE A 1 71 ? -4.132 -1.316 -39.367 1.00 83.94 71 PHE A C 1
ATOM 571 O O . PHE A 1 71 ? -5.027 -2.072 -38.983 1.00 83.94 71 PHE A O 1
ATOM 578 N N . GLN A 1 72 ? -4.301 -0.466 -40.379 1.00 81.56 72 GLN A N 1
ATOM 579 C CA . GLN A 1 72 ? -5.509 -0.462 -41.203 1.00 81.56 72 GLN A CA 1
ATOM 580 C C . GLN A 1 72 ? -5.569 -1.746 -42.032 1.00 81.56 72 GLN A C 1
ATOM 582 O O . GLN A 1 72 ? -4.602 -2.098 -42.707 1.00 81.56 72 GLN A O 1
ATOM 587 N N . LYS A 1 73 ? -6.700 -2.449 -41.970 1.00 79.69 73 LYS A N 1
ATOM 588 C CA . LYS A 1 73 ? -6.907 -3.728 -42.656 1.00 79.69 73 LYS A CA 1
ATOM 589 C C . LYS A 1 73 ? -7.860 -3.626 -43.841 1.00 79.69 73 LYS A C 1
ATOM 591 O O . LYS A 1 73 ? -7.646 -4.318 -44.833 1.00 79.69 73 LYS A O 1
ATOM 596 N N . SER A 1 74 ? -8.893 -2.792 -43.750 1.00 74.00 74 SER A N 1
ATOM 597 C CA . SER A 1 74 ? -9.840 -2.574 -44.847 1.00 74.00 74 SER A CA 1
ATOM 598 C C . SER A 1 74 ? -10.294 -1.118 -44.949 1.00 74.00 74 SER A C 1
ATOM 600 O O . SER A 1 74 ? -10.310 -0.379 -43.961 1.00 74.00 74 SER A O 1
ATOM 602 N N . GLU A 1 75 ? -10.632 -0.722 -46.177 1.00 72.50 75 GLU A N 1
ATOM 603 C CA . GLU A 1 75 ? -11.182 0.586 -46.540 1.00 72.50 75 GLU A CA 1
ATOM 604 C C . GLU A 1 75 ? -12.702 0.521 -46.728 1.00 72.50 75 GLU A C 1
ATOM 606 O O . GLU A 1 75 ? -13.286 -0.550 -46.913 1.00 72.50 75 GLU A O 1
ATOM 611 N N . LEU A 1 76 ? -13.333 1.696 -46.722 1.00 71.69 76 LEU A N 1
ATOM 612 C CA . LEU A 1 76 ? -14.775 1.847 -46.860 1.00 71.69 76 LEU A CA 1
ATOM 613 C C . LEU A 1 76 ? -15.255 1.347 -48.238 1.00 71.69 76 LEU A C 1
ATOM 615 O O . LEU A 1 76 ? -14.879 1.889 -49.277 1.00 71.69 76 LEU A O 1
ATOM 619 N N . CYS A 1 77 ? -16.123 0.335 -48.257 1.00 68.81 77 CYS A N 1
ATOM 620 C CA . CYS A 1 77 ? -16.710 -0.225 -49.479 1.00 68.81 77 CYS A CA 1
ATOM 621 C C . CYS A 1 77 ? -18.224 -0.436 -49.312 1.00 68.81 77 CYS A C 1
ATOM 623 O O . CYS A 1 77 ? -18.745 -0.421 -48.199 1.00 68.81 77 CYS A O 1
ATOM 625 N N . LYS A 1 78 ? -18.961 -0.657 -50.411 1.00 62.47 78 LYS A N 1
ATOM 626 C CA . LYS A 1 78 ? -20.426 -0.855 -50.385 1.00 62.47 78 LYS A CA 1
ATOM 627 C C . LYS A 1 78 ? -20.874 -1.998 -49.458 1.00 62.47 78 LYS A C 1
ATOM 629 O O . LYS A 1 78 ? -21.953 -1.898 -48.885 1.00 62.47 78 LYS A O 1
ATOM 634 N N . ASP A 1 79 ? -20.031 -3.017 -49.272 1.00 68.06 79 ASP A N 1
ATOM 635 C CA . ASP A 1 79 ? -20.294 -4.178 -48.405 1.00 68.06 79 ASP A CA 1
ATOM 636 C C . ASP A 1 79 ? -19.724 -4.029 -46.973 1.00 68.06 79 ASP A C 1
ATOM 638 O O . ASP A 1 79 ? -20.033 -4.832 -46.094 1.00 68.06 79 ASP A O 1
ATOM 642 N N . GLN A 1 80 ? -18.906 -2.998 -46.716 1.00 70.75 80 GLN A N 1
ATOM 643 C CA . GLN A 1 80 ? -18.324 -2.662 -45.408 1.00 70.75 80 GLN A CA 1
ATOM 644 C C . GLN A 1 80 ? -18.287 -1.132 -45.230 1.00 70.75 80 GLN A C 1
ATOM 646 O O . GLN A 1 80 ? -17.311 -0.487 -45.622 1.00 70.75 80 GLN A O 1
ATOM 651 N N . PRO A 1 81 ? -19.333 -0.521 -44.640 1.00 81.19 81 PRO A N 1
ATOM 652 C CA . PRO A 1 81 ? -19.454 0.933 -44.519 1.00 81.19 81 PRO A CA 1
ATOM 653 C C . PRO A 1 81 ? -18.616 1.511 -43.358 1.00 81.19 81 PRO A C 1
ATOM 655 O O . PRO A 1 81 ? -19.049 2.446 -42.687 1.00 81.19 81 PRO A O 1
ATOM 658 N N . TYR A 1 82 ? -17.451 0.929 -43.068 1.00 84.88 82 TYR A N 1
ATOM 659 C CA . TYR A 1 82 ? -16.558 1.330 -41.980 1.00 84.88 82 TYR A CA 1
ATOM 660 C C . TYR A 1 82 ? -15.095 1.025 -42.329 1.00 84.88 82 TYR A C 1
ATOM 662 O O . TYR A 1 82 ? -14.812 0.095 -43.081 1.00 84.88 82 TYR A O 1
ATOM 670 N N . TYR A 1 83 ? -14.170 1.783 -41.743 1.00 86.12 83 TYR A N 1
ATOM 671 C CA . TYR A 1 83 ? -12.742 1.469 -41.727 1.00 86.12 83 TYR A CA 1
ATOM 672 C C . TYR A 1 83 ? -12.458 0.465 -40.605 1.00 86.12 83 TYR A C 1
ATOM 674 O O . TYR A 1 83 ? -12.959 0.639 -39.490 1.00 86.12 83 TYR A O 1
ATOM 682 N N . GLU A 1 84 ? -11.665 -0.576 -40.876 1.00 89.25 84 GLU A N 1
ATOM 683 C CA . GLU A 1 84 ? -11.249 -1.561 -39.869 1.00 89.25 84 GLU A CA 1
ATOM 684 C C . GLU A 1 84 ? -9.753 -1.451 -39.570 1.00 89.25 84 GLU A C 1
ATOM 686 O O . GLU A 1 84 ? -8.903 -1.546 -40.459 1.00 89.25 84 GLU A O 1
ATOM 691 N N . TYR A 1 85 ? -9.440 -1.322 -38.286 1.00 91.25 85 TYR A N 1
ATOM 692 C CA . TYR A 1 85 ? -8.092 -1.262 -37.745 1.00 91.25 85 TYR A CA 1
ATOM 693 C C . TYR A 1 85 ? -7.863 -2.449 -36.817 1.00 91.25 85 TYR A C 1
ATOM 695 O O . TYR A 1 85 ? -8.683 -2.722 -35.936 1.00 91.25 85 TYR A O 1
ATOM 703 N N . ILE A 1 86 ? -6.741 -3.149 -36.985 1.00 90.94 86 ILE A N 1
ATOM 704 C CA . ILE A 1 86 ? -6.383 -4.311 -36.171 1.00 90.94 86 ILE A CA 1
ATOM 705 C C . ILE A 1 86 ? -5.033 -4.098 -35.490 1.00 90.94 86 ILE A C 1
ATOM 707 O O . ILE A 1 86 ? -4.062 -3.660 -36.103 1.00 90.94 86 ILE A O 1
ATOM 711 N N . CYS A 1 87 ? -4.979 -4.438 -34.206 1.00 90.44 87 CYS A N 1
ATOM 712 C CA . CYS A 1 87 ? -3.743 -4.597 -33.457 1.00 90.44 87 CYS A CA 1
ATOM 713 C C . CYS A 1 87 ? -3.586 -6.083 -33.113 1.00 90.44 87 CYS A C 1
ATOM 715 O O . CYS A 1 87 ? -4.363 -6.649 -32.336 1.00 90.44 87 CYS A O 1
ATOM 717 N N . GLU A 1 88 ? -2.609 -6.717 -33.765 1.00 88.94 88 GLU A N 1
ATOM 718 C CA . GLU A 1 88 ? -2.279 -8.130 -33.590 1.00 88.94 88 GLU A CA 1
ATOM 719 C C . GLU A 1 88 ? -1.107 -8.306 -32.611 1.00 88.94 88 GLU A C 1
ATOM 721 O O . GLU A 1 88 ? -0.191 -7.476 -32.560 1.00 88.94 88 GLU A O 1
ATOM 726 N N . PRO A 1 89 ? -1.090 -9.405 -31.843 1.00 89.12 89 PRO A N 1
ATOM 727 C CA . PRO A 1 89 ? -0.019 -9.672 -30.901 1.00 89.12 89 PRO A CA 1
ATOM 728 C C . PRO A 1 89 ? 1.274 -10.025 -31.641 1.00 89.12 89 PRO A C 1
ATOM 730 O O . PRO A 1 89 ? 1.280 -10.732 -32.651 1.00 89.12 89 PRO A O 1
ATOM 733 N N . LYS A 1 90 ? 2.413 -9.585 -31.101 1.00 86.19 90 LYS A N 1
ATOM 734 C CA . LYS A 1 90 ? 3.728 -9.906 -31.671 1.00 86.19 90 LYS A CA 1
ATOM 735 C C . LYS A 1 90 ? 4.035 -11.395 -31.504 1.00 86.19 90 LYS A C 1
ATOM 737 O O . LYS A 1 90 ? 3.812 -11.972 -30.439 1.00 86.19 90 LYS A O 1
ATOM 742 N N . LYS A 1 91 ? 4.604 -12.023 -32.534 1.00 84.44 91 LYS A N 1
ATOM 743 C CA . LYS A 1 91 ? 5.100 -13.404 -32.442 1.00 84.44 91 LYS A CA 1
ATOM 744 C C . LYS A 1 91 ? 6.371 -13.448 -31.589 1.00 84.44 91 LYS A C 1
ATOM 746 O O . LYS A 1 91 ? 7.255 -12.607 -31.747 1.00 84.44 91 LYS A O 1
ATOM 751 N N . ILE A 1 92 ? 6.478 -14.424 -30.690 1.00 81.69 92 ILE A N 1
ATOM 752 C CA . ILE A 1 92 ? 7.690 -14.627 -29.889 1.00 81.69 92 ILE A CA 1
ATOM 753 C C . ILE A 1 92 ? 8.790 -15.172 -30.811 1.00 81.69 92 ILE A C 1
ATOM 755 O O . ILE A 1 92 ? 8.561 -16.129 -31.556 1.00 81.69 92 ILE A O 1
ATOM 759 N N . LYS A 1 93 ? 9.987 -14.566 -30.774 1.00 74.94 93 LYS A N 1
ATOM 760 C CA . LYS A 1 93 ? 11.136 -15.030 -31.568 1.00 74.94 93 LYS A CA 1
ATOM 761 C C . LYS A 1 93 ? 11.403 -16.511 -31.275 1.00 74.94 93 LYS A C 1
ATOM 763 O O . LYS A 1 93 ? 11.385 -16.929 -30.123 1.00 74.94 93 LYS A O 1
ATOM 768 N N . ASN A 1 94 ? 11.628 -17.299 -32.326 1.00 73.56 94 ASN A N 1
ATOM 769 C CA . ASN A 1 94 ? 11.888 -18.744 -32.253 1.00 73.56 94 ASN A CA 1
ATOM 770 C C . ASN A 1 94 ? 10.772 -19.585 -31.596 1.00 73.56 94 ASN A C 1
ATOM 772 O O . ASN A 1 94 ? 11.023 -20.701 -31.148 1.00 73.56 94 ASN A O 1
ATOM 776 N N . SER A 1 95 ? 9.531 -19.090 -31.557 1.00 73.50 95 SER A N 1
ATOM 777 C CA . SER A 1 95 ? 8.393 -19.817 -30.994 1.00 73.50 95 SER A CA 1
ATOM 778 C C . SER A 1 95 ? 7.151 -19.710 -31.880 1.00 73.50 95 SER A C 1
ATOM 780 O O . SER A 1 95 ? 6.934 -18.729 -32.590 1.00 73.50 95 SER A O 1
ATOM 782 N N . TRP A 1 96 ? 6.297 -20.732 -31.822 1.00 74.38 96 TRP A N 1
ATOM 783 C CA . TRP A 1 96 ? 4.963 -20.717 -32.436 1.00 74.38 96 TRP A CA 1
ATOM 784 C C . TRP A 1 96 ? 3.940 -19.916 -31.616 1.00 74.38 96 TRP A C 1
ATOM 786 O O . TRP A 1 96 ? 2.786 -19.802 -32.017 1.00 74.38 96 TRP A O 1
ATOM 796 N N . ARG A 1 97 ? 4.348 -19.383 -30.458 1.00 83.12 97 ARG A N 1
ATOM 797 C CA . ARG A 1 97 ? 3.492 -18.625 -29.544 1.00 83.12 97 ARG A CA 1
ATOM 798 C C . ARG A 1 97 ? 3.531 -17.126 -29.835 1.00 83.12 97 ARG A C 1
ATOM 800 O O . ARG A 1 97 ? 4.521 -16.585 -30.328 1.00 83.12 97 ARG A O 1
ATOM 807 N N . TYR A 1 98 ? 2.448 -16.463 -29.459 1.00 87.12 98 TYR A N 1
ATOM 808 C CA . TYR A 1 98 ? 2.300 -15.014 -29.495 1.00 87.12 98 TYR A CA 1
ATOM 809 C C . TYR A 1 98 ? 2.507 -14.423 -28.099 1.00 87.12 98 TYR A C 1
ATOM 811 O O . TYR A 1 98 ? 2.303 -15.104 -27.093 1.00 87.12 98 TYR A O 1
ATOM 819 N N . GLN A 1 99 ? 2.934 -13.164 -28.045 1.00 86.12 99 GLN A N 1
ATOM 820 C CA . GLN A 1 99 ? 3.056 -12.409 -26.804 1.00 86.12 99 GLN A CA 1
ATOM 821 C C . GLN A 1 99 ? 1.665 -12.033 -26.283 1.00 86.12 99 GLN A C 1
ATOM 823 O O . GLN A 1 99 ? 0.836 -11.522 -27.035 1.00 86.12 99 GLN A O 1
ATOM 828 N N . ALA A 1 100 ? 1.423 -12.271 -24.995 1.00 89.81 100 ALA A N 1
ATOM 829 C CA . ALA A 1 100 ? 0.238 -11.773 -24.304 1.00 89.81 100 ALA A CA 1
ATOM 830 C C . ALA A 1 100 ? 0.452 -10.306 -23.902 1.00 89.81 100 ALA A C 1
ATOM 832 O O . ALA A 1 100 ? 1.516 -9.960 -23.383 1.00 89.81 100 ALA A O 1
ATOM 833 N N . LEU A 1 101 ? -0.551 -9.453 -24.143 1.00 88.50 101 LEU A N 1
ATOM 834 C CA . LEU A 1 101 ? -0.492 -8.024 -23.807 1.00 88.50 101 LEU A CA 1
ATOM 835 C C . LEU A 1 101 ? -0.345 -7.814 -22.296 1.00 88.50 101 LEU A C 1
ATOM 837 O O . LEU A 1 101 ? 0.469 -7.008 -21.861 1.00 88.50 101 LEU A O 1
ATOM 841 N N . PHE A 1 102 ? -1.113 -8.570 -21.511 1.00 89.94 102 PHE A N 1
ATOM 842 C CA . PHE A 1 102 ? -1.141 -8.470 -20.054 1.00 89.94 102 PHE A CA 1
ATOM 843 C C . PHE A 1 102 ? -0.140 -9.401 -19.365 1.00 89.94 102 PHE A C 1
ATOM 845 O O . PHE A 1 102 ? -0.292 -9.709 -18.186 1.00 89.94 102 PHE A O 1
ATOM 852 N N . HIS A 1 103 ? 0.890 -9.864 -20.079 1.00 87.31 103 HIS A N 1
ATOM 853 C CA . HIS A 1 103 ? 1.895 -10.723 -19.469 1.00 87.31 103 HIS A CA 1
ATOM 854 C C . HIS A 1 103 ? 2.575 -9.995 -18.303 1.00 87.31 103 HIS A C 1
ATOM 856 O O . HIS A 1 103 ? 3.160 -8.932 -18.501 1.00 87.31 103 HIS A O 1
ATOM 862 N N . ASN A 1 104 ? 2.519 -10.593 -17.108 1.00 85.62 104 ASN A N 1
ATOM 863 C CA . ASN A 1 104 ? 2.979 -10.000 -15.848 1.00 85.62 104 ASN A CA 1
ATOM 864 C C . ASN A 1 104 ? 2.194 -8.741 -15.417 1.00 85.62 104 ASN A C 1
ATOM 866 O O . ASN A 1 104 ? 2.700 -7.886 -14.699 1.00 85.62 104 ASN A O 1
ATOM 870 N N . PHE A 1 105 ? 0.929 -8.644 -15.820 1.00 88.00 105 PHE A N 1
ATOM 871 C CA . PHE A 1 105 ? -0.014 -7.639 -15.349 1.00 88.00 105 PHE A CA 1
ATOM 872 C C . PHE A 1 105 ? -1.250 -8.337 -14.777 1.00 88.00 105 PHE A C 1
ATOM 874 O O . PHE A 1 105 ? -1.858 -9.174 -15.437 1.00 88.00 105 PHE A O 1
ATOM 881 N N . CYS A 1 106 ? -1.662 -7.963 -13.568 1.00 90.50 106 CYS A N 1
ATOM 882 C CA . CYS A 1 106 ? -2.953 -8.357 -13.011 1.00 90.50 106 CYS A CA 1
ATOM 883 C C . CYS A 1 106 ? -3.569 -7.202 -12.215 1.00 90.50 106 CYS A C 1
ATOM 885 O O . CYS A 1 106 ? -2.840 -6.347 -11.705 1.00 90.50 106 CYS A O 1
ATOM 887 N N . GLY A 1 107 ? -4.892 -7.212 -12.066 1.00 88.81 107 GLY A N 1
ATOM 888 C CA . GLY A 1 107 ? -5.663 -6.098 -11.513 1.00 88.81 107 GLY A CA 1
ATOM 889 C C . GLY A 1 107 ? -6.554 -5.450 -12.570 1.00 88.81 107 GLY A C 1
ATOM 890 O O . GLY A 1 107 ? -6.931 -6.107 -13.538 1.00 88.81 107 GLY A O 1
ATOM 891 N N . ILE A 1 108 ? -6.916 -4.182 -12.393 1.00 87.81 108 ILE A N 1
ATOM 892 C CA . ILE A 1 108 ? -7.762 -3.458 -13.347 1.00 87.81 108 ILE A CA 1
ATOM 893 C C . ILE A 1 108 ? -6.902 -2.824 -14.442 1.00 87.81 108 ILE A C 1
ATOM 895 O O . ILE A 1 108 ? -6.030 -2.001 -14.171 1.00 87.81 108 ILE A O 1
ATOM 899 N N . ALA A 1 109 ? -7.165 -3.209 -15.689 1.00 89.00 109 ALA A N 1
ATOM 900 C CA . ALA A 1 109 ? -6.613 -2.594 -16.883 1.00 89.00 109 ALA A CA 1
ATOM 901 C C . ALA A 1 109 ? -7.576 -1.533 -17.427 1.00 89.00 109 ALA A C 1
ATOM 903 O O . ALA A 1 109 ? -8.693 -1.849 -17.850 1.00 89.00 109 ALA A O 1
ATOM 904 N N . GLU A 1 110 ? -7.111 -0.287 -17.472 1.00 87.38 110 GLU A N 1
ATOM 905 C CA . GLU A 1 110 ? -7.797 0.817 -18.139 1.00 87.38 110 GLU A CA 1
ATOM 906 C C . GLU A 1 110 ? -7.171 1.064 -19.509 1.00 87.38 110 GLU A C 1
ATOM 908 O O . GLU A 1 110 ? -6.008 1.457 -19.631 1.00 87.38 110 GLU A O 1
ATOM 913 N N . LEU A 1 111 ? -7.954 0.818 -20.555 1.00 88.75 111 LEU A N 1
ATOM 914 C CA . LEU A 1 111 ? -7.512 0.955 -21.935 1.00 88.75 111 LEU A CA 1
ATOM 915 C C . LEU A 1 111 ? -8.097 2.218 -22.558 1.00 88.75 111 LEU A C 1
ATOM 917 O O . LEU A 1 111 ? -9.270 2.549 -22.364 1.00 88.75 111 LEU A O 1
ATOM 921 N N . ILE A 1 112 ? -7.279 2.908 -23.346 1.00 88.12 112 ILE A N 1
ATOM 922 C CA . ILE A 1 112 ? -7.683 4.120 -24.057 1.00 88.12 112 ILE A CA 1
ATOM 923 C C . ILE A 1 112 ? -7.304 3.963 -25.524 1.00 88.12 112 ILE A C 1
ATOM 925 O O . ILE A 1 112 ? -6.153 3.670 -25.836 1.00 88.12 112 ILE A O 1
ATOM 929 N N . ILE A 1 113 ? -8.244 4.205 -26.431 1.00 88.25 113 ILE A N 1
ATOM 930 C CA . ILE A 1 113 ? -7.926 4.374 -27.849 1.00 88.25 113 ILE A CA 1
ATOM 931 C C . ILE A 1 113 ? -7.610 5.842 -28.098 1.00 88.25 113 ILE A C 1
ATOM 933 O O . ILE A 1 113 ? -8.423 6.716 -27.787 1.00 88.25 113 ILE A O 1
ATOM 937 N N . THR A 1 114 ? -6.437 6.125 -28.657 1.00 85.62 114 THR A N 1
ATOM 938 C CA . THR A 1 114 ? -6.037 7.489 -29.014 1.00 85.62 114 THR A CA 1
ATOM 939 C C . THR A 1 114 ? -5.714 7.628 -30.484 1.00 85.62 114 THR A C 1
ATOM 941 O O . THR A 1 114 ? -5.117 6.743 -31.085 1.00 85.62 114 THR A O 1
ATOM 944 N N . ASP A 1 115 ? -6.064 8.789 -31.020 1.00 82.12 115 ASP A N 1
ATOM 945 C CA . ASP A 1 115 ? -5.701 9.253 -32.354 1.00 82.12 115 ASP A CA 1
ATOM 946 C C . ASP A 1 115 ? -4.821 10.497 -32.184 1.00 82.12 115 ASP A C 1
ATOM 948 O O . ASP A 1 115 ? -5.273 11.488 -31.589 1.00 82.12 115 ASP A O 1
ATOM 952 N N . TYR A 1 116 ? -3.563 10.436 -32.630 1.00 74.19 116 TYR A N 1
ATOM 953 C CA . TYR A 1 116 ? -2.620 11.549 -32.498 1.00 74.19 116 TYR A CA 1
ATOM 954 C C . TYR A 1 116 ? -2.097 12.064 -33.842 1.00 74.19 116 TYR A C 1
ATOM 956 O O . TYR A 1 116 ? -2.027 11.355 -34.843 1.00 74.19 116 TYR A O 1
ATOM 964 N N . LEU A 1 117 ? -1.703 13.336 -33.860 1.00 65.81 117 LEU A N 1
ATOM 965 C CA . LEU A 1 117 ? -0.970 13.945 -34.964 1.00 65.81 117 LEU A CA 1
ATOM 966 C C . LEU A 1 117 ? 0.522 13.965 -34.624 1.00 65.81 117 LEU A C 1
ATOM 968 O O . LEU A 1 117 ? 0.894 14.543 -33.604 1.00 65.81 117 LEU A O 1
ATOM 972 N N . ASP A 1 118 ? 1.354 13.335 -35.452 1.00 62.03 118 ASP A N 1
ATOM 973 C CA . ASP A 1 118 ? 2.810 13.438 -35.331 1.00 62.03 118 ASP A CA 1
ATOM 974 C C . ASP A 1 118 ? 3.258 14.846 -35.760 1.00 62.03 118 ASP A C 1
ATOM 976 O O . ASP A 1 118 ? 2.947 15.304 -36.862 1.00 62.03 118 ASP A O 1
ATOM 980 N N . LEU A 1 119 ? 3.937 15.555 -34.858 1.00 58.19 119 LEU A N 1
ATOM 981 C CA . LEU A 1 119 ? 4.473 16.903 -35.063 1.00 58.19 119 LEU A CA 1
ATOM 982 C C . LEU A 1 119 ? 6.009 16.896 -35.219 1.00 58.19 119 LEU A C 1
ATOM 984 O O . LEU A 1 119 ? 6.613 17.964 -35.346 1.00 58.19 119 LEU A O 1
ATOM 988 N N . GLY A 1 120 ? 6.646 15.718 -35.220 1.00 45.88 120 GLY A N 1
ATOM 989 C CA . GLY A 1 120 ? 8.093 15.525 -35.319 1.00 45.88 120 GLY A CA 1
ATOM 990 C C . GLY A 1 120 ? 8.852 15.683 -33.991 1.00 45.88 120 GLY A C 1
ATOM 991 O O . GLY A 1 120 ? 8.440 16.418 -33.090 1.00 45.88 120 GLY A O 1
ATOM 992 N N . PHE A 1 121 ? 10.011 15.013 -33.886 1.00 44.31 121 PHE A N 1
ATOM 993 C CA . PHE A 1 121 ? 10.872 14.925 -32.686 1.00 44.31 121 PHE A CA 1
ATOM 994 C C . PHE A 1 121 ? 10.122 14.493 -31.416 1.00 44.31 121 PHE A C 1
ATOM 996 O O . PHE A 1 121 ? 10.030 15.279 -30.468 1.00 44.31 121 PHE A O 1
ATOM 1003 N N . ASP A 1 122 ? 9.575 13.272 -31.419 1.00 48.75 122 ASP A N 1
ATOM 1004 C CA . ASP A 1 122 ? 8.802 12.677 -30.313 1.00 48.75 122 ASP A CA 1
ATOM 1005 C C . ASP A 1 122 ? 7.660 13.568 -29.790 1.00 48.75 122 ASP A C 1
ATOM 1007 O O . ASP A 1 122 ? 7.165 13.387 -28.679 1.00 48.75 122 ASP A O 1
ATOM 1011 N N . ASN A 1 123 ? 7.211 14.544 -30.584 1.00 49.62 123 ASN A N 1
ATOM 1012 C CA . ASN A 1 123 ? 6.072 15.379 -30.244 1.00 49.62 123 ASN A CA 1
ATOM 1013 C C . ASN A 1 123 ? 4.850 14.869 -30.992 1.00 49.62 123 ASN A C 1
ATOM 1015 O O . ASN A 1 123 ? 4.830 14.832 -32.219 1.00 49.62 123 ASN A O 1
ATOM 1019 N N . PHE A 1 124 ? 3.803 14.560 -30.242 1.00 57.84 124 PHE A N 1
ATOM 1020 C CA . PHE A 1 124 ? 2.500 14.245 -30.796 1.00 57.84 124 PHE A CA 1
ATOM 1021 C C . PHE A 1 124 ? 1.414 15.042 -30.084 1.00 57.84 124 PHE A C 1
ATOM 1023 O O . PHE A 1 124 ? 1.503 15.332 -28.888 1.00 57.84 124 PHE A O 1
ATOM 1030 N N . GLU A 1 125 ? 0.366 15.392 -30.820 1.00 64.38 125 GLU A N 1
ATOM 1031 C CA . GLU A 1 125 ? -0.839 15.988 -30.254 1.00 64.38 125 GLU A CA 1
ATOM 1032 C C . GLU A 1 125 ? -1.979 14.972 -30.279 1.00 64.38 125 GLU A C 1
ATOM 1034 O O . GLU A 1 125 ? -2.383 14.511 -31.345 1.00 64.38 125 GLU A O 1
ATOM 1039 N N . ILE A 1 126 ? -2.508 14.620 -29.101 1.00 69.31 126 ILE A N 1
ATOM 1040 C CA . ILE A 1 126 ? -3.686 13.752 -28.991 1.00 69.31 126 ILE A CA 1
ATOM 1041 C C . ILE A 1 126 ? -4.900 14.552 -29.465 1.00 69.31 126 ILE A C 1
ATOM 1043 O O . ILE A 1 126 ? -5.356 15.461 -28.769 1.00 69.31 126 ILE A O 1
ATOM 1047 N N . LYS A 1 127 ? -5.432 14.198 -30.636 1.00 69.62 127 LYS A N 1
ATOM 1048 C CA . LYS A 1 127 ? -6.651 14.803 -31.179 1.00 69.62 127 LYS A CA 1
ATOM 1049 C C . LYS A 1 127 ? -7.883 14.272 -30.470 1.00 69.62 127 LYS A C 1
ATOM 1051 O O . LYS A 1 127 ? -8.763 15.047 -30.113 1.00 69.62 127 LYS A O 1
ATOM 1056 N N . ASN A 1 128 ? -7.937 12.954 -30.277 1.00 73.62 128 ASN A N 1
ATOM 1057 C CA . ASN A 1 128 ? -9.063 12.290 -29.638 1.00 73.62 128 ASN A CA 1
ATOM 1058 C C . ASN A 1 128 ? -8.598 11.171 -28.703 1.00 73.62 128 ASN A C 1
ATOM 1060 O O . ASN A 1 128 ? -7.597 10.502 -28.966 1.00 73.62 128 ASN A O 1
ATOM 1064 N N . ALA A 1 129 ? -9.363 10.954 -27.634 1.00 81.69 129 ALA A N 1
ATOM 1065 C CA . ALA A 1 129 ? -9.172 9.863 -26.690 1.00 81.69 129 ALA A CA 1
ATOM 1066 C C . ALA A 1 129 ? -10.530 9.244 -26.347 1.00 81.69 129 ALA A C 1
ATOM 1068 O O . ALA A 1 129 ? -11.455 9.955 -25.951 1.00 81.69 129 ALA A O 1
ATOM 1069 N N . GLN A 1 130 ? -10.635 7.927 -26.492 1.00 84.38 130 GLN A N 1
ATOM 1070 C CA . GLN A 1 130 ? -11.810 7.148 -26.126 1.00 84.38 130 GLN A CA 1
ATOM 1071 C C . GLN A 1 130 ? -11.437 6.161 -25.025 1.00 84.38 130 GLN A C 1
ATOM 1073 O O . GLN A 1 130 ? -10.631 5.258 -25.240 1.00 84.38 130 GLN A O 1
ATOM 1078 N N . TYR A 1 131 ? -12.031 6.345 -23.850 1.00 84.94 131 TYR A N 1
ATOM 1079 C CA . TYR A 1 131 ? -11.876 5.433 -22.722 1.00 84.94 131 TYR A CA 1
ATOM 1080 C C . TYR A 1 131 ? -12.754 4.201 -22.939 1.00 84.94 131 TYR A C 1
ATOM 1082 O O . TYR A 1 131 ? -13.914 4.328 -23.344 1.00 84.94 131 TYR A O 1
ATOM 1090 N N . LEU A 1 132 ? -12.182 3.026 -22.695 1.00 87.88 132 LEU A N 1
ATOM 1091 C CA . LEU A 1 132 ? -12.867 1.742 -22.784 1.00 87.88 132 LEU A CA 1
ATOM 1092 C C . LEU A 1 132 ? -13.327 1.283 -21.400 1.00 87.88 132 LEU A C 1
ATOM 1094 O O . LEU A 1 132 ? -12.799 1.729 -20.379 1.00 87.88 132 LEU A O 1
ATOM 1098 N N . HIS A 1 133 ? -14.294 0.367 -21.358 1.00 88.12 133 HIS A N 1
ATOM 1099 C CA . HIS A 1 133 ? -14.670 -0.266 -20.099 1.00 88.12 133 HIS A CA 1
ATOM 1100 C C . HIS A 1 133 ? -13.484 -1.042 -19.494 1.00 88.12 133 HIS A C 1
ATOM 1102 O O . HIS A 1 133 ? -12.794 -1.760 -20.226 1.00 88.12 133 HIS A O 1
ATOM 1108 N N . PRO A 1 134 ? -13.251 -0.919 -18.172 1.00 87.19 134 PRO A N 1
ATOM 1109 C CA . PRO A 1 134 ? -12.124 -1.558 -17.507 1.00 87.19 134 PRO A CA 1
ATOM 1110 C C . PRO A 1 134 ? -12.236 -3.084 -17.541 1.00 87.19 134 PRO A C 1
ATOM 1112 O O . PRO A 1 134 ? -13.332 -3.653 -17.483 1.00 87.19 134 PRO A O 1
ATOM 1115 N N . ILE A 1 135 ? -11.079 -3.741 -17.593 1.00 89.50 135 ILE A N 1
ATOM 1116 C CA . ILE A 1 135 ? -10.966 -5.201 -17.608 1.00 89.50 135 ILE A CA 1
ATOM 1117 C C . ILE A 1 135 ? -10.204 -5.644 -16.362 1.00 89.50 135 ILE A C 1
ATOM 1119 O O . ILE A 1 135 ? -9.099 -5.175 -16.110 1.00 89.50 135 ILE A O 1
ATOM 1123 N N . GLU A 1 136 ? -10.769 -6.564 -15.591 1.00 90.56 136 GLU A N 1
ATOM 1124 C CA . GLU A 1 136 ? -10.043 -7.275 -14.549 1.00 90.56 136 GLU A CA 1
ATOM 1125 C C . GLU A 1 136 ? -9.189 -8.388 -15.167 1.00 90.56 136 GLU A C 1
ATOM 1127 O O . GLU A 1 136 ? -9.684 -9.275 -15.865 1.00 90.56 136 GLU A O 1
ATOM 1132 N N . ILE A 1 137 ? -7.895 -8.355 -14.876 1.00 92.44 137 ILE A N 1
ATOM 1133 C CA . ILE A 1 137 ? -6.922 -9.349 -15.310 1.00 92.44 137 ILE A CA 1
ATOM 1134 C C . ILE A 1 137 ? -6.532 -10.226 -14.120 1.00 92.44 137 ILE A C 1
ATOM 1136 O O . ILE A 1 137 ? -6.051 -9.723 -13.099 1.00 92.44 137 ILE A O 1
ATOM 1140 N N . LEU A 1 138 ? -6.715 -11.540 -14.255 1.00 92.62 138 LEU A N 1
ATOM 1141 C CA . LEU A 1 138 ? -6.357 -12.523 -13.233 1.00 92.62 138 LEU A CA 1
ATOM 1142 C C . LEU A 1 138 ? -4.903 -12.992 -13.380 1.00 92.62 138 LEU A C 1
ATOM 1144 O O . LEU A 1 138 ? -4.432 -13.267 -14.487 1.00 92.62 138 LEU A O 1
ATOM 1148 N N . ALA A 1 139 ? -4.219 -13.139 -12.245 1.00 91.75 139 ALA A N 1
ATOM 1149 C CA . ALA A 1 139 ? -2.831 -13.579 -12.160 1.00 91.75 139 ALA A CA 1
ATOM 1150 C C . ALA A 1 139 ? -2.720 -15.105 -12.208 1.00 91.75 139 ALA A C 1
ATOM 1152 O O . ALA A 1 139 ? -3.548 -15.804 -11.622 1.00 91.75 139 ALA A O 1
ATOM 1153 N N . ARG A 1 140 ? -1.655 -15.646 -12.811 1.00 92.00 140 ARG A N 1
ATOM 1154 C CA . ARG A 1 140 ? -1.284 -17.052 -12.591 1.00 92.00 140 ARG A CA 1
ATOM 1155 C C . ARG A 1 140 ? -0.786 -17.243 -11.163 1.00 92.00 140 ARG A C 1
ATOM 1157 O O . ARG A 1 140 ? -0.314 -16.302 -10.526 1.00 92.00 140 ARG A O 1
ATOM 1164 N N . LYS A 1 141 ? -0.777 -18.497 -10.709 1.00 89.31 141 LYS A N 1
ATOM 1165 C CA . LYS A 1 141 ? -0.306 -18.879 -9.370 1.00 89.31 141 LYS A CA 1
ATOM 1166 C C . LYS A 1 141 ? 1.046 -18.259 -8.973 1.00 89.31 141 LYS A C 1
ATOM 1168 O O . LYS A 1 141 ? 1.169 -17.762 -7.867 1.00 89.31 141 LYS A O 1
ATOM 1173 N N . ILE A 1 142 ? 2.024 -18.203 -9.879 1.00 87.69 142 ILE A N 1
ATOM 1174 C CA . ILE A 1 142 ? 3.340 -17.613 -9.576 1.00 87.69 142 ILE A CA 1
ATOM 1175 C C . ILE A 1 142 ? 3.265 -16.116 -9.226 1.00 87.69 142 ILE A C 1
ATOM 1177 O O . ILE A 1 142 ? 3.839 -15.681 -8.231 1.00 87.69 142 ILE A O 1
ATOM 1181 N N . ASN A 1 143 ? 2.522 -15.324 -10.004 1.00 90.06 143 ASN A N 1
ATOM 1182 C CA . ASN A 1 143 ? 2.349 -13.895 -9.740 1.00 90.06 143 ASN A CA 1
ATOM 1183 C C . ASN A 1 143 ? 1.438 -13.676 -8.527 1.00 90.06 143 ASN A C 1
ATOM 1185 O O . ASN A 1 143 ? 1.679 -12.776 -7.728 1.00 90.06 143 ASN A O 1
ATOM 1189 N N . ALA A 1 144 ? 0.456 -14.555 -8.328 1.00 89.81 144 ALA A N 1
ATOM 1190 C CA . ALA A 1 144 ? -0.381 -14.594 -7.138 1.00 89.81 144 ALA A CA 1
ATOM 1191 C C . ALA A 1 144 ? 0.437 -14.837 -5.851 1.00 89.81 144 ALA A C 1
ATOM 1193 O O . ALA A 1 144 ? 0.237 -14.135 -4.860 1.00 89.81 144 ALA A O 1
ATOM 1194 N N . ASP A 1 145 ? 1.388 -15.772 -5.865 1.00 91.19 145 ASP A N 1
ATOM 1195 C CA . ASP A 1 145 ? 2.279 -16.051 -4.732 1.00 91.19 145 ASP A CA 1
ATOM 1196 C C . ASP A 1 145 ? 3.244 -14.876 -4.482 1.00 91.19 145 ASP A C 1
ATOM 1198 O O . ASP A 1 145 ? 3.451 -14.468 -3.337 1.00 91.19 145 ASP A O 1
ATOM 1202 N N . ARG A 1 146 ? 3.754 -14.247 -5.550 1.00 92.44 146 ARG A N 1
ATOM 1203 C CA . ARG A 1 146 ? 4.556 -13.012 -5.471 1.00 92.44 146 ARG A CA 1
ATOM 1204 C C . ARG A 1 146 ? 3.783 -11.848 -4.846 1.00 92.44 146 ARG A C 1
ATOM 1206 O O . ARG A 1 146 ? 4.346 -11.127 -4.029 1.00 92.44 146 ARG A O 1
ATOM 1213 N N . ILE A 1 147 ? 2.504 -11.672 -5.184 1.00 92.50 147 ILE A N 1
ATOM 1214 C CA . ILE A 1 147 ? 1.628 -10.666 -4.556 1.00 92.50 147 ILE A CA 1
ATOM 1215 C C . ILE A 1 147 ? 1.540 -10.902 -3.054 1.00 92.50 147 ILE A C 1
ATOM 1217 O O . ILE A 1 147 ? 1.740 -9.970 -2.279 1.00 92.50 147 ILE A O 1
ATOM 1221 N N . SER A 1 148 ? 1.276 -12.143 -2.639 1.00 92.25 148 SER A N 1
ATOM 1222 C CA . SER A 1 148 ? 1.222 -12.495 -1.220 1.00 92.25 148 SER A CA 1
ATOM 1223 C C . SER A 1 148 ? 2.545 -12.199 -0.512 1.00 92.25 148 SER A C 1
ATOM 1225 O O . SER A 1 148 ? 2.522 -11.576 0.543 1.00 92.25 148 SER A O 1
ATOM 1227 N N . ALA A 1 149 ? 3.686 -12.539 -1.120 1.00 92.69 149 ALA A N 1
ATOM 1228 C CA . ALA A 1 149 ? 5.003 -12.244 -0.557 1.00 92.69 149 ALA A CA 1
ATOM 1229 C C . ALA A 1 149 ? 5.276 -10.732 -0.416 1.00 92.69 149 ALA A C 1
ATOM 1231 O O . ALA A 1 149 ? 5.811 -10.307 0.609 1.00 92.69 149 ALA A O 1
ATOM 1232 N N . MET A 1 150 ? 4.876 -9.909 -1.396 1.00 92.62 150 MET A N 1
ATOM 1233 C CA . MET A 1 150 ? 4.990 -8.446 -1.298 1.00 92.62 150 MET A CA 1
ATOM 1234 C C . MET A 1 150 ? 4.111 -7.881 -0.180 1.00 92.62 150 MET A C 1
ATOM 1236 O O . MET A 1 150 ? 4.582 -7.072 0.613 1.00 92.62 150 MET A O 1
ATOM 1240 N N . LEU A 1 151 ? 2.852 -8.318 -0.088 1.00 90.31 151 LEU A N 1
ATOM 1241 C CA . LEU A 1 151 ? 1.933 -7.866 0.961 1.00 90.31 151 LEU A CA 1
ATOM 1242 C C . LEU A 1 151 ? 2.422 -8.281 2.355 1.00 90.31 151 LEU A C 1
ATOM 1244 O O . LEU A 1 151 ? 2.440 -7.459 3.269 1.00 90.31 151 LEU A O 1
ATOM 1248 N N . ASP A 1 152 ? 2.883 -9.526 2.507 1.00 89.50 152 ASP A N 1
ATOM 1249 C CA . ASP A 1 152 ? 3.443 -10.025 3.763 1.00 89.50 152 ASP A CA 1
ATOM 1250 C C . ASP A 1 152 ? 4.696 -9.246 4.180 1.00 89.50 152 ASP A C 1
ATOM 1252 O O . ASP A 1 152 ? 4.861 -8.975 5.366 1.00 89.50 152 ASP A O 1
ATOM 1256 N N . PHE A 1 153 ? 5.559 -8.850 3.236 1.00 89.12 153 PHE A N 1
ATOM 1257 C CA . PHE A 1 153 ? 6.704 -7.978 3.513 1.00 89.12 153 PHE A CA 1
ATOM 1258 C C . PHE A 1 153 ? 6.262 -6.605 4.039 1.00 89.12 153 PHE A C 1
ATOM 1260 O O . PHE A 1 153 ? 6.703 -6.187 5.109 1.00 89.12 153 PHE A O 1
ATOM 1267 N N . LEU A 1 154 ? 5.337 -5.944 3.339 1.00 85.62 154 LEU A N 1
ATOM 1268 C CA . LEU A 1 154 ? 4.827 -4.619 3.714 1.00 85.62 154 LEU A CA 1
ATOM 1269 C C . LEU A 1 154 ? 4.071 -4.613 5.058 1.00 85.62 154 LEU A C 1
ATOM 1271 O O . LEU A 1 154 ? 3.915 -3.561 5.680 1.00 85.62 154 LEU A O 1
ATOM 1275 N N . GLY A 1 155 ? 3.596 -5.776 5.512 1.00 80.19 155 GLY A N 1
ATOM 1276 C CA . GLY A 1 155 ? 2.867 -5.944 6.768 1.00 80.19 155 GLY A CA 1
ATOM 1277 C C . GLY A 1 155 ? 3.721 -6.132 8.029 1.00 80.19 155 GLY A C 1
ATOM 1278 O O . GLY A 1 155 ? 3.158 -6.072 9.118 1.00 80.19 155 GLY A O 1
ATOM 1279 N N . ARG A 1 156 ? 5.044 -6.354 7.936 1.00 78.62 156 ARG A N 1
ATOM 1280 C CA . ARG A 1 156 ? 5.873 -6.812 9.081 1.00 78.62 156 ARG A CA 1
ATOM 1281 C C . ARG A 1 156 ? 6.031 -5.810 10.227 1.00 78.62 156 ARG A C 1
ATOM 1283 O O . ARG A 1 156 ? 6.117 -6.230 11.373 1.00 78.62 156 ARG A O 1
ATOM 1290 N N . ASN A 1 157 ? 6.071 -4.512 9.931 1.00 64.44 157 ASN A N 1
ATOM 1291 C CA . ASN A 1 157 ? 6.331 -3.452 10.914 1.00 64.44 157 ASN A CA 1
ATOM 1292 C C . ASN A 1 157 ? 5.021 -2.812 11.412 1.00 64.44 157 ASN A C 1
ATOM 1294 O O . ASN A 1 157 ? 4.819 -1.613 11.208 1.00 64.44 157 ASN A O 1
ATOM 1298 N N . ASP A 1 158 ? 4.089 -3.606 11.951 1.00 58.00 158 ASP A N 1
ATOM 1299 C CA . ASP A 1 158 ? 2.727 -3.182 12.350 1.00 58.00 158 ASP A CA 1
ATOM 1300 C C . ASP A 1 158 ? 1.932 -2.482 11.229 1.00 58.00 158 ASP A C 1
ATOM 1302 O O . ASP A 1 158 ? 1.049 -1.654 11.464 1.00 58.00 158 ASP A O 1
ATOM 1306 N N . GLY A 1 159 ? 2.279 -2.779 9.972 1.00 63.47 159 GLY A N 1
ATOM 1307 C CA . GLY A 1 159 ? 1.737 -2.093 8.802 1.00 63.47 159 GLY A CA 1
ATOM 1308 C C . GLY A 1 159 ? 2.131 -0.615 8.698 1.00 63.47 159 GLY A C 1
ATOM 1309 O O . GLY A 1 159 ? 1.460 0.118 7.981 1.00 63.47 159 GLY A O 1
ATOM 1310 N N . SER A 1 160 ? 3.186 -0.154 9.379 1.00 66.38 160 SER A N 1
ATOM 1311 C CA . SER A 1 160 ? 3.688 1.228 9.283 1.00 66.38 160 SER A CA 1
ATOM 1312 C C . SER A 1 160 ? 4.154 1.588 7.872 1.00 66.38 160 SER A C 1
ATOM 1314 O O . SER A 1 160 ? 3.794 2.652 7.372 1.00 66.38 160 SER A O 1
ATOM 1316 N N . ASP A 1 161 ? 4.866 0.681 7.200 1.00 71.88 161 ASP A N 1
ATOM 1317 C CA . ASP A 1 161 ? 5.211 0.808 5.783 1.00 71.88 161 ASP A CA 1
ATOM 1318 C C . ASP A 1 161 ? 3.936 0.871 4.944 1.00 71.88 161 ASP A C 1
ATOM 1320 O O . ASP A 1 161 ? 3.677 1.845 4.253 1.00 71.88 161 ASP A O 1
ATOM 1324 N N . LEU A 1 162 ? 3.025 -0.077 5.118 1.00 70.00 162 LEU A N 1
ATOM 1325 C CA . LEU A 1 162 ? 1.743 -0.056 4.421 1.00 70.00 162 LEU A CA 1
ATOM 1326 C C . LEU A 1 162 ? 0.878 1.198 4.728 1.00 70.00 162 LEU A C 1
ATOM 1328 O O . LEU A 1 162 ? 0.096 1.647 3.891 1.00 70.00 162 LEU A O 1
ATOM 1332 N N . ALA A 1 163 ? 1.023 1.815 5.899 1.00 64.12 163 ALA A N 1
ATOM 1333 C CA . ALA A 1 163 ? 0.390 3.085 6.248 1.00 64.12 163 ALA A CA 1
ATOM 1334 C C . ALA A 1 163 ? 1.112 4.282 5.606 1.00 64.12 163 ALA A C 1
ATOM 1336 O O . ALA A 1 163 ? 0.464 5.258 5.220 1.00 64.12 163 ALA A O 1
ATOM 1337 N N . ALA A 1 164 ? 2.433 4.207 5.439 1.00 63.91 164 ALA A N 1
ATOM 1338 C CA . ALA A 1 164 ? 3.204 5.156 4.649 1.00 63.91 164 ALA A CA 1
ATOM 1339 C C . ALA A 1 164 ? 2.771 5.098 3.176 1.00 63.91 164 ALA A C 1
ATOM 1341 O O . ALA A 1 164 ? 2.432 6.148 2.629 1.00 63.91 164 ALA A O 1
ATOM 1342 N N . LEU A 1 165 ? 2.632 3.900 2.580 1.00 61.66 165 LEU A N 1
ATOM 1343 C CA . LEU A 1 165 ? 2.036 3.691 1.245 1.00 61.66 165 LEU A CA 1
ATOM 1344 C C . LEU A 1 165 ? 0.726 4.451 1.133 1.00 61.66 165 LEU A C 1
ATOM 1346 O O . LEU A 1 165 ? 0.508 5.242 0.216 1.00 61.66 165 LEU A O 1
ATOM 1350 N N . ALA A 1 166 ? -0.131 4.207 2.124 1.00 58.97 166 ALA A N 1
ATOM 1351 C CA . ALA A 1 166 ? -1.470 4.726 2.172 1.00 58.97 166 ALA A CA 1
ATOM 1352 C C . ALA A 1 166 ? -1.515 6.255 2.191 1.00 58.97 166 ALA A C 1
ATOM 1354 O O . ALA A 1 166 ? -2.455 6.858 1.679 1.00 58.97 166 ALA A O 1
ATOM 1355 N N . ARG A 1 167 ? -0.523 6.908 2.789 1.00 59.41 167 ARG A N 1
ATOM 1356 C CA . ARG A 1 167 ? -0.447 8.369 2.869 1.00 59.41 167 ARG A CA 1
ATOM 1357 C C . ARG A 1 167 ? 0.264 8.974 1.656 1.00 59.41 167 ARG A C 1
ATOM 1359 O O . ARG A 1 167 ? -0.148 10.038 1.202 1.00 59.41 167 ARG A O 1
ATOM 1366 N N . MET A 1 168 ? 1.243 8.284 1.068 1.00 59.59 168 MET A N 1
ATOM 1367 C CA . MET A 1 168 ? 1.967 8.726 -0.135 1.00 59.59 168 MET A CA 1
ATOM 1368 C C . MET A 1 168 ? 1.054 8.874 -1.352 1.00 59.59 168 MET A C 1
ATOM 1370 O O . MET A 1 168 ? 1.034 9.923 -1.993 1.00 59.59 168 MET A O 1
ATOM 1374 N N . THR A 1 169 ? 0.227 7.868 -1.631 1.00 55.94 169 THR A N 1
ATOM 1375 C CA . THR A 1 169 ? -0.731 7.885 -2.750 1.00 55.94 169 THR A CA 1
ATOM 1376 C C . THR A 1 169 ? -1.875 8.893 -2.543 1.00 55.94 169 THR A C 1
ATOM 1378 O O . THR A 1 169 ? -2.565 9.235 -3.500 1.00 55.94 169 THR A O 1
ATOM 1381 N N . ARG A 1 170 ? -2.062 9.435 -1.322 1.00 59.97 170 ARG A N 1
ATOM 1382 C CA . ARG A 1 170 ? -3.068 10.475 -0.999 1.00 59.97 170 ARG A CA 1
ATOM 1383 C C . ARG A 1 170 ? -2.647 11.907 -1.210 1.00 59.97 170 ARG A C 1
ATOM 1385 O O . ARG A 1 170 ? -3.524 12.771 -1.241 1.00 59.97 170 ARG A O 1
ATOM 1392 N N . LYS A 1 171 ? -1.351 12.204 -1.310 1.00 48.66 171 LYS A N 1
ATOM 1393 C CA . LYS A 1 171 ? -0.879 13.594 -1.439 1.00 48.66 171 LYS A CA 1
ATOM 1394 C C . LYS A 1 171 ? -1.482 14.295 -2.672 1.00 48.66 171 LYS A C 1
ATOM 1396 O O . LYS A 1 171 ? -1.581 15.515 -2.707 1.00 48.66 171 LYS A O 1
ATOM 1401 N N . TYR A 1 172 ? -2.010 13.521 -3.623 1.00 47.12 172 TYR A N 1
ATOM 1402 C CA . TYR A 1 172 ? -2.731 13.991 -4.806 1.00 47.12 172 TYR A CA 1
ATOM 1403 C C . TYR A 1 172 ? -4.263 14.154 -4.638 1.00 47.12 172 TYR A C 1
ATOM 1405 O O . TYR A 1 172 ? -4.919 14.589 -5.581 1.00 47.12 172 TYR A O 1
ATOM 1413 N N . SER A 1 173 ? -4.846 13.847 -3.468 1.00 36.09 173 SER A N 1
ATOM 1414 C CA . SER A 1 173 ? -6.305 13.807 -3.227 1.00 36.09 173 SER A CA 1
ATOM 1415 C C . SER A 1 173 ? -6.838 14.725 -2.102 1.00 36.09 173 SER A C 1
ATOM 1417 O O . SER A 1 173 ? -8.006 14.615 -1.744 1.00 36.09 173 SER A O 1
ATOM 1419 N N . GLY A 1 174 ? -6.025 15.649 -1.567 1.00 38.47 174 GLY A N 1
ATOM 1420 C CA . GLY A 1 174 ? -6.473 16.836 -0.806 1.00 38.47 174 GLY A CA 1
ATOM 1421 C C . GLY A 1 174 ? -7.253 16.606 0.502 1.00 38.47 174 GLY A C 1
ATOM 1422 O O . GLY A 1 174 ? -8.441 16.915 0.557 1.00 38.47 174 GLY A O 1
ATOM 1423 N N . PHE A 1 175 ? -6.595 16.150 1.579 1.00 40.59 175 PHE A N 1
ATOM 1424 C CA . PHE A 1 175 ? -7.244 15.931 2.888 1.00 40.59 175 PHE A CA 1
ATOM 1425 C C . PHE A 1 175 ? -6.547 16.616 4.082 1.00 40.59 175 PHE A C 1
ATOM 1427 O O . PHE A 1 175 ? -5.375 16.975 3.987 1.00 40.59 175 PHE A O 1
ATOM 1434 N N . GLN A 1 176 ? -7.305 16.816 5.174 1.00 38.75 176 GLN A N 1
ATOM 1435 C CA . GLN A 1 176 ? -6.968 17.626 6.359 1.00 38.75 176 GLN A CA 1
ATOM 1436 C C . GLN A 1 176 ? -6.212 16.865 7.468 1.00 38.75 176 GLN A C 1
ATOM 1438 O O . GLN A 1 176 ? -6.389 15.666 7.660 1.00 38.75 176 GLN A O 1
ATOM 1443 N N . GLU A 1 177 ? -5.387 17.611 8.202 1.00 37.84 177 GLU A N 1
ATOM 1444 C CA . GLU A 1 177 ? -4.500 17.196 9.298 1.00 37.84 177 GLU A CA 1
ATOM 1445 C C . GLU A 1 177 ? -5.289 16.935 10.605 1.00 37.84 177 GLU A C 1
ATOM 1447 O O . GLU A 1 177 ? -6.067 17.794 11.019 1.00 37.84 177 GLU A O 1
ATOM 1452 N N . GLY A 1 178 ? -5.094 15.784 11.277 1.00 49.25 178 GLY A N 1
ATOM 1453 C CA . GLY A 1 178 ? -5.631 15.552 12.638 1.00 49.25 178 GLY A CA 1
ATOM 1454 C C . GLY A 1 178 ? -6.061 14.127 13.031 1.00 49.25 178 GLY A C 1
ATOM 1455 O O . GLY A 1 178 ? -6.292 13.884 14.218 1.00 49.25 178 GLY A O 1
ATOM 1456 N N . ASP A 1 179 ? -6.159 13.179 12.094 1.00 56.31 179 ASP A N 1
ATOM 1457 C CA . ASP A 1 179 ? -6.644 11.818 12.388 1.00 56.31 179 ASP A CA 1
ATOM 1458 C C . ASP A 1 179 ? -5.586 10.942 13.097 1.00 56.31 179 ASP A C 1
ATOM 1460 O O . ASP A 1 179 ? -4.388 11.008 12.804 1.00 56.31 179 ASP A O 1
ATOM 1464 N N . LYS A 1 180 ? -6.026 10.094 14.042 1.00 66.44 180 LYS A N 1
ATOM 1465 C CA . LYS A 1 180 ? -5.165 9.156 14.794 1.00 66.44 180 LYS A CA 1
ATOM 1466 C C . LYS A 1 180 ? -5.408 7.709 14.368 1.00 66.44 180 LYS A C 1
ATOM 1468 O O . LYS A 1 180 ? -6.523 7.342 14.006 1.00 66.44 180 LYS A O 1
ATOM 1473 N N . THR A 1 181 ? -4.367 6.876 14.431 1.00 72.56 181 THR A N 1
ATOM 1474 C CA . THR A 1 181 ? -4.430 5.472 13.996 1.00 72.56 181 THR A CA 1
ATOM 1475 C C . THR A 1 181 ? -5.433 4.656 14.810 1.00 72.56 181 THR A C 1
ATOM 1477 O O . THR A 1 181 ? -5.641 4.902 15.998 1.00 72.56 181 THR A O 1
ATOM 1480 N N . ILE A 1 182 ? -6.007 3.623 14.185 1.00 80.25 182 ILE A N 1
ATOM 1481 C CA . ILE A 1 182 ? -6.918 2.676 14.852 1.00 80.25 182 ILE A CA 1
ATOM 1482 C C . ILE A 1 182 ? -6.261 2.062 16.100 1.00 80.25 182 ILE A C 1
ATOM 1484 O O . ILE A 1 182 ? -6.915 1.924 17.130 1.00 80.25 182 ILE A O 1
ATOM 1488 N N . THR A 1 183 ? -4.962 1.755 16.042 1.00 80.25 183 THR A N 1
ATOM 1489 C CA . THR A 1 183 ? -4.188 1.243 17.185 1.00 80.25 183 THR A CA 1
ATOM 1490 C C . THR A 1 183 ? -4.201 2.207 18.369 1.00 80.25 183 THR A C 1
ATOM 1492 O O . THR A 1 183 ? -4.578 1.810 19.468 1.00 80.25 183 THR A O 1
ATOM 1495 N N . TYR A 1 184 ? -3.924 3.492 18.134 1.00 81.06 184 TYR A N 1
ATOM 1496 C CA . TYR A 1 184 ? -3.973 4.521 19.174 1.00 81.06 184 TYR A CA 1
ATOM 1497 C C . TYR A 1 184 ? -5.375 4.669 19.782 1.00 81.06 184 TYR A C 1
ATOM 1499 O O . TYR A 1 184 ? -5.530 4.866 20.994 1.00 81.06 184 TYR A O 1
ATOM 1507 N N . THR A 1 185 ? -6.417 4.585 18.947 1.00 85.19 185 THR A N 1
ATOM 1508 C CA . THR A 1 185 ? -7.806 4.597 19.415 1.00 85.19 185 THR A CA 1
ATOM 1509 C C . THR A 1 185 ? -8.061 3.432 20.369 1.00 85.19 185 THR A C 1
ATOM 1511 O O . THR A 1 185 ? -8.628 3.644 21.439 1.00 85.19 185 THR A O 1
ATOM 1514 N N . LEU A 1 186 ? -7.601 2.224 20.035 1.00 89.25 186 LEU A N 1
ATOM 1515 C CA . LEU A 1 186 ? -7.754 1.046 20.892 1.00 89.25 186 LEU A CA 1
ATOM 1516 C C . LEU A 1 186 ? -6.964 1.147 22.197 1.00 89.25 186 LEU A C 1
ATOM 1518 O O . LEU A 1 186 ? -7.509 0.805 23.242 1.00 89.25 186 LEU A O 1
ATOM 1522 N N . ASP A 1 187 ? -5.745 1.684 22.171 1.00 89.25 187 ASP A N 1
ATOM 1523 C CA . ASP A 1 187 ? -4.955 1.914 23.389 1.00 89.25 187 ASP A CA 1
ATOM 1524 C C . ASP A 1 187 ? -5.647 2.920 24.324 1.00 89.25 187 ASP A C 1
ATOM 1526 O O . ASP A 1 187 ? -5.627 2.795 25.550 1.00 89.25 187 ASP A O 1
ATOM 1530 N N . SER A 1 188 ? -6.315 3.924 23.753 1.00 88.62 188 SER A N 1
ATOM 1531 C CA . SER A 1 188 ? -7.106 4.887 24.523 1.00 88.62 188 SER A CA 1
ATOM 1532 C C . SER A 1 188 ? -8.350 4.243 25.134 1.00 88.62 188 SER A C 1
ATOM 1534 O O . SER A 1 188 ? -8.613 4.440 26.319 1.00 88.62 188 SER A O 1
ATOM 1536 N N . VAL A 1 189 ? -9.065 3.415 24.367 1.00 92.75 189 VAL A N 1
ATOM 1537 C CA . VAL A 1 189 ? -10.207 2.640 24.874 1.00 92.75 189 VAL A CA 1
ATOM 1538 C C . VAL A 1 189 ? -9.782 1.694 25.995 1.00 92.75 189 VAL A C 1
ATOM 1540 O O . VAL A 1 189 ? -10.481 1.601 26.999 1.00 92.75 189 VAL A O 1
ATOM 1543 N N . GLU A 1 190 ? -8.637 1.028 25.870 1.00 94.94 190 GLU A N 1
ATOM 1544 C CA . GLU A 1 190 ? -8.124 0.133 26.907 1.00 94.94 190 GLU A CA 1
ATOM 1545 C C . GLU A 1 190 ? -7.895 0.864 28.229 1.00 94.94 190 GLU A C 1
ATOM 1547 O O . GLU A 1 190 ? -8.384 0.427 29.273 1.00 94.94 190 GLU A O 1
ATOM 1552 N N . ARG A 1 191 ? -7.225 2.023 28.180 1.00 94.62 191 ARG A N 1
ATOM 1553 C CA . ARG A 1 191 ? -7.039 2.880 29.359 1.00 94.62 191 ARG A CA 1
ATOM 1554 C C . ARG A 1 191 ? -8.374 3.273 29.979 1.00 94.62 191 ARG A C 1
ATOM 1556 O O . ARG A 1 191 ? -8.513 3.239 31.201 1.00 94.62 191 ARG A O 1
ATOM 1563 N N . TYR A 1 192 ? -9.366 3.598 29.152 1.00 95.00 192 TYR A N 1
ATOM 1564 C CA . TYR A 1 192 ? -10.695 3.938 29.642 1.00 95.00 192 TYR A CA 1
ATOM 1565 C C . TYR A 1 192 ? -11.415 2.767 30.290 1.00 95.00 192 TYR A C 1
ATOM 1567 O O . TYR A 1 192 ? -12.003 2.954 31.348 1.00 95.00 192 TYR A O 1
ATOM 1575 N N . ILE A 1 193 ? -11.344 1.568 29.715 1.00 95.94 193 ILE A N 1
ATOM 1576 C CA . ILE A 1 193 ? -11.947 0.374 30.314 1.00 95.94 193 ILE A CA 1
ATOM 1577 C C . ILE A 1 193 ? -11.302 0.082 31.669 1.00 95.94 193 ILE A C 1
ATOM 1579 O O . ILE A 1 193 ? -12.029 -0.117 32.637 1.00 95.94 193 ILE A O 1
ATOM 1583 N N . LEU A 1 194 ? -9.970 0.141 31.767 1.00 96.25 194 LEU A N 1
ATOM 1584 C CA . LEU A 1 194 ? -9.255 -0.059 33.032 1.00 96.25 194 LEU A CA 1
ATOM 1585 C C . LEU A 1 194 ? -9.675 0.965 34.099 1.00 96.25 194 LEU A C 1
ATOM 1587 O O . LEU A 1 194 ? -9.931 0.598 35.242 1.00 96.25 194 LEU A O 1
ATOM 1591 N N . SER A 1 195 ? -9.805 2.244 33.730 1.00 95.38 195 SER A N 1
ATOM 1592 C CA . SER A 1 195 ? -10.308 3.273 34.652 1.00 95.38 195 SER A CA 1
ATOM 1593 C C . SER A 1 195 ? -11.778 3.057 35.027 1.00 95.38 195 SER A C 1
ATOM 1595 O O . SER A 1 195 ? -12.146 3.219 36.185 1.00 95.38 195 SER A O 1
ATOM 1597 N N . LEU A 1 196 ? -12.636 2.669 34.083 1.00 95.94 196 LEU A N 1
ATOM 1598 C CA . LEU A 1 196 ? -14.052 2.412 34.354 1.00 95.94 196 LEU A CA 1
ATOM 1599 C C . LEU A 1 196 ? -14.253 1.189 35.258 1.00 95.94 196 LEU A C 1
ATOM 1601 O O . LEU A 1 196 ? -15.128 1.218 36.119 1.00 95.94 196 LEU A O 1
ATOM 1605 N N . GLU A 1 197 ? -13.446 0.142 35.104 1.00 95.31 197 GLU A N 1
ATOM 1606 C CA . GLU A 1 197 ? -13.467 -1.036 35.977 1.00 95.31 197 GLU A CA 1
ATOM 1607 C C . GLU A 1 197 ? -13.108 -0.698 37.429 1.00 95.31 197 GLU A C 1
ATOM 1609 O O . GLU A 1 197 ? -13.676 -1.295 38.340 1.00 95.31 197 GLU A O 1
ATOM 1614 N N . ASP A 1 198 ? -12.243 0.294 37.659 1.00 94.69 198 ASP A N 1
ATOM 1615 C CA . ASP A 1 198 ? -11.938 0.802 39.003 1.00 94.69 198 ASP A CA 1
ATOM 1616 C C . ASP A 1 198 ? -13.017 1.767 39.540 1.00 94.69 198 ASP A C 1
ATOM 1618 O O . ASP A 1 198 ? -13.383 1.717 40.719 1.00 94.69 198 ASP A O 1
ATOM 1622 N N . LEU A 1 199 ? -13.554 2.648 38.688 1.00 94.25 199 LEU A N 1
ATOM 1623 C CA . LEU A 1 199 ? -14.464 3.721 39.106 1.00 94.25 199 LEU A CA 1
ATOM 1624 C C . LEU A 1 199 ? -15.909 3.268 39.294 1.00 94.25 199 LEU A C 1
ATOM 1626 O O . LEU A 1 199 ? -16.568 3.689 40.247 1.00 94.25 199 LEU A O 1
ATOM 1630 N N . LEU A 1 200 ? -16.427 2.431 38.395 1.00 93.44 200 LEU A N 1
ATOM 1631 C CA . LEU A 1 200 ? -17.839 2.056 38.400 1.00 93.44 200 LEU A CA 1
ATOM 1632 C C . LEU A 1 200 ? -18.260 1.314 39.674 1.00 93.44 200 LEU A C 1
ATOM 1634 O O . LEU A 1 200 ? -19.309 1.673 40.207 1.00 93.44 200 LEU A O 1
ATOM 1638 N N . PRO A 1 201 ? -17.476 0.375 40.242 1.00 92.31 201 PRO A N 1
ATOM 1639 C CA . PRO A 1 201 ? -17.814 -0.228 41.529 1.00 92.31 201 PRO A CA 1
ATOM 1640 C C . PRO A 1 201 ? -18.017 0.815 42.637 1.00 92.31 201 PRO A C 1
ATOM 1642 O O . PRO A 1 201 ? -19.029 0.767 43.337 1.00 92.31 201 PRO A O 1
ATOM 1645 N N . LYS A 1 202 ? -17.125 1.812 42.734 1.00 92.69 202 LYS A N 1
ATOM 1646 C CA . LYS A 1 202 ? -17.190 2.902 43.729 1.00 92.69 202 LYS A CA 1
ATOM 1647 C C . LYS A 1 202 ? -18.421 3.783 43.517 1.00 92.69 202 LYS A C 1
ATOM 1649 O O . LYS A 1 202 ? -19.106 4.143 44.469 1.00 92.69 202 LYS A O 1
ATOM 1654 N N . ILE A 1 203 ? -18.739 4.076 42.258 1.00 92.75 203 ILE A N 1
ATOM 1655 C CA . ILE A 1 203 ? -19.936 4.831 41.882 1.00 92.75 203 ILE A CA 1
ATOM 1656 C C . ILE A 1 203 ? -21.215 4.055 42.219 1.00 92.75 203 ILE A C 1
ATOM 1658 O O . ILE A 1 203 ? -22.172 4.645 42.704 1.00 92.75 203 ILE A O 1
ATOM 1662 N N . THR A 1 204 ? -21.246 2.742 41.991 1.00 91.19 204 THR A N 1
ATOM 1663 C CA . THR A 1 204 ? -22.448 1.928 42.242 1.00 91.19 204 THR A CA 1
ATOM 1664 C C . THR A 1 204 ? -22.733 1.665 43.714 1.00 91.19 204 THR A C 1
ATOM 1666 O O . THR A 1 204 ? -23.868 1.344 44.049 1.00 91.19 204 THR A O 1
ATOM 1669 N N . GLN A 1 205 ? -21.737 1.816 44.590 1.00 89.19 205 GLN A N 1
ATOM 1670 C CA . GLN A 1 205 ? -21.946 1.796 46.040 1.00 89.19 205 GLN A CA 1
ATOM 1671 C C . GLN A 1 205 ? -22.610 3.086 46.534 1.00 89.19 205 GLN A C 1
ATOM 1673 O O . GLN A 1 205 ? -23.440 3.035 47.436 1.00 89.19 205 GLN A O 1
ATOM 1678 N N . HIS A 1 206 ? -22.270 4.226 45.922 1.00 88.69 206 HIS A N 1
ATOM 1679 C CA . HIS A 1 206 ? -22.788 5.544 46.293 1.00 88.69 206 HIS A CA 1
ATOM 1680 C C . HIS A 1 206 ? -23.158 6.369 45.045 1.00 88.69 206 HIS A C 1
ATOM 1682 O O . HIS A 1 206 ? -22.428 7.301 44.674 1.00 88.69 206 HIS A O 1
ATOM 1688 N N . PRO A 1 207 ? -24.265 6.023 44.358 1.00 91.62 207 PRO A N 1
ATOM 1689 C CA . PRO A 1 207 ? -24.713 6.760 43.185 1.00 91.62 207 PRO A CA 1
ATOM 1690 C C . PRO A 1 207 ? -25.231 8.153 43.555 1.00 91.62 207 PRO A C 1
ATOM 1692 O O . PRO A 1 207 ? -25.656 8.404 44.682 1.00 91.62 207 PRO A O 1
ATOM 1695 N N . ILE A 1 208 ? -25.222 9.079 42.591 1.00 91.44 208 ILE A N 1
ATOM 1696 C CA . ILE A 1 208 ? -25.911 10.359 42.772 1.00 91.44 208 ILE A CA 1
ATOM 1697 C C . ILE A 1 208 ? -27.407 10.083 42.641 1.00 91.44 208 ILE A C 1
ATOM 1699 O O . ILE A 1 208 ? -27.864 9.637 41.591 1.00 91.44 208 ILE A O 1
ATOM 1703 N N . VAL A 1 209 ? -28.158 10.370 43.700 1.00 91.81 209 VAL A N 1
ATOM 1704 C CA . VAL A 1 209 ? -29.606 10.152 43.770 1.00 91.81 209 VAL A CA 1
ATOM 1705 C C . VAL A 1 209 ? -30.343 11.454 44.058 1.00 91.81 209 VAL A C 1
ATOM 1707 O O . VAL A 1 209 ? -29.773 12.431 44.558 1.00 91.81 209 VAL A O 1
ATOM 1710 N N . LYS A 1 210 ? -31.625 11.489 43.704 1.00 90.12 210 LYS A N 1
ATOM 1711 C CA . LYS A 1 210 ? -32.566 12.534 44.104 1.00 90.12 210 LYS A CA 1
ATOM 1712 C C . LYS A 1 210 ? -33.656 11.885 44.944 1.00 90.12 210 LYS A C 1
ATOM 1714 O O . LYS A 1 210 ? -34.221 10.883 44.531 1.00 90.12 210 LYS A O 1
ATOM 1719 N N . LEU A 1 211 ? -33.961 12.469 46.096 1.00 88.81 211 LEU A N 1
ATOM 1720 C CA . LEU A 1 211 ? -35.092 12.032 46.907 1.00 88.81 211 LEU A CA 1
ATOM 1721 C C . LEU A 1 211 ? -36.386 12.542 46.272 1.00 88.81 211 LEU A C 1
ATOM 1723 O O . LEU A 1 211 ? -36.511 13.738 45.989 1.00 88.81 211 LEU A O 1
ATOM 1727 N N . VAL A 1 212 ? -37.321 11.632 46.022 1.00 86.62 212 VAL A N 1
ATOM 1728 C CA . VAL A 1 212 ? -38.631 11.932 45.442 1.00 86.62 212 VAL A CA 1
ATOM 1729 C C . VAL A 1 212 ? -39.707 11.273 46.292 1.00 86.62 212 VAL A C 1
ATOM 1731 O O . VAL A 1 212 ? -39.544 10.146 46.752 1.00 86.62 212 VAL A O 1
ATOM 1734 N N . GLN A 1 213 ? -40.797 11.999 46.511 1.00 84.25 213 GLN A N 1
ATOM 1735 C CA . GLN A 1 213 ? -41.981 11.482 47.184 1.00 84.25 213 GLN A CA 1
ATOM 1736 C C . GLN A 1 213 ? -42.816 10.680 46.188 1.00 84.25 213 GLN A C 1
ATOM 1738 O O . GLN A 1 213 ? -43.143 11.169 45.106 1.00 84.25 213 GLN A O 1
ATOM 1743 N N . VAL A 1 214 ? -43.135 9.441 46.545 1.00 83.25 214 VAL A N 1
ATOM 1744 C CA . VAL A 1 214 ? -43.962 8.538 45.751 1.00 83.25 214 VAL A CA 1
ATOM 1745 C C . VAL A 1 214 ? -45.106 8.058 46.625 1.00 83.25 214 VAL A C 1
ATOM 1747 O O . VAL A 1 214 ? -44.884 7.471 47.680 1.00 83.25 214 VAL A O 1
ATOM 1750 N N . ASN A 1 215 ? -46.329 8.285 46.159 1.00 86.25 215 ASN A N 1
ATOM 1751 C CA . ASN A 1 215 ? -47.522 7.807 46.838 1.00 86.25 215 ASN A CA 1
ATOM 1752 C C . ASN A 1 215 ? -47.776 6.342 46.447 1.00 86.25 215 ASN A C 1
ATOM 1754 O O . ASN A 1 215 ? -47.841 6.013 45.257 1.00 86.25 215 ASN A O 1
ATOM 1758 N N . ARG A 1 216 ? -47.893 5.453 47.437 1.00 84.38 216 ARG A N 1
ATOM 1759 C CA . ARG A 1 216 ? -48.177 4.023 47.256 1.00 84.38 216 ARG A CA 1
ATOM 1760 C C . ARG A 1 216 ? -49.359 3.597 48.103 1.00 84.38 216 ARG A C 1
ATOM 1762 O O . ARG A 1 216 ? -49.526 4.048 49.226 1.00 84.38 216 ARG A O 1
ATOM 1769 N N . LEU A 1 217 ? -50.178 2.716 47.543 1.00 85.75 217 LEU A N 1
ATOM 1770 C CA . LEU A 1 217 ? -51.321 2.156 48.245 1.00 85.75 217 LEU A CA 1
ATOM 1771 C C . LEU A 1 217 ? -50.845 0.967 49.092 1.00 85.75 217 LEU A C 1
ATOM 1773 O O . LEU A 1 217 ? -50.570 -0.107 48.550 1.00 85.75 217 LEU A O 1
ATOM 1777 N N . ASN A 1 218 ? -50.735 1.171 50.399 1.00 83.69 218 ASN A N 1
ATOM 1778 C CA . ASN A 1 218 ? -50.279 0.169 51.359 1.00 83.69 218 ASN A CA 1
ATOM 1779 C C . ASN A 1 218 ? -51.457 -0.303 52.220 1.00 83.69 218 ASN A C 1
ATOM 1781 O O . ASN A 1 218 ? -52.449 0.405 52.366 1.00 83.69 218 ASN A O 1
ATOM 1785 N N . SER A 1 219 ? -51.377 -1.517 52.772 1.00 85.56 219 SER A N 1
ATOM 1786 C CA . SER A 1 219 ? -52.378 -1.979 53.742 1.00 85.56 219 SER A CA 1
ATOM 1787 C C . SER A 1 219 ? -52.333 -1.113 54.993 1.00 85.56 219 SER A C 1
ATOM 1789 O O . SER A 1 219 ? -51.239 -0.866 55.507 1.00 85.56 219 SER A O 1
ATOM 1791 N N . TYR A 1 220 ? -53.501 -0.696 55.476 1.00 83.81 220 TYR A N 1
ATOM 1792 C CA . TYR A 1 220 ? -53.588 0.132 56.671 1.00 83.81 220 TYR A CA 1
ATOM 1793 C C . TYR A 1 220 ? -53.053 -0.612 57.900 1.00 83.81 220 TYR A C 1
ATOM 1795 O O . TYR A 1 220 ? -53.299 -1.807 58.082 1.00 83.81 220 TYR A O 1
ATOM 1803 N N . LYS A 1 221 ? -52.277 0.099 58.718 1.00 82.19 221 LYS A N 1
ATOM 1804 C CA . LYS A 1 221 ? -51.784 -0.330 60.029 1.00 82.19 221 LYS A CA 1
ATOM 1805 C C . LYS A 1 221 ? -51.789 0.885 60.952 1.00 82.19 221 LYS A C 1
ATOM 1807 O O . LYS A 1 221 ? -51.583 1.996 60.479 1.00 82.19 221 LYS A O 1
ATOM 1812 N N . ASP A 1 222 ? -51.850 0.694 62.264 1.00 74.00 222 ASP A N 1
ATOM 1813 C CA . ASP A 1 222 ? -51.791 1.819 63.219 1.00 74.00 222 ASP A CA 1
ATOM 1814 C C . ASP A 1 222 ? -50.492 2.638 63.120 1.00 74.00 222 ASP A C 1
ATOM 1816 O O . ASP A 1 222 ? -50.435 3.808 63.489 1.00 74.00 222 ASP A O 1
ATOM 1820 N N . SER A 1 223 ? -49.424 2.032 62.588 1.00 76.50 223 SER A N 1
ATOM 1821 C CA . SER A 1 223 ? -48.148 2.700 62.312 1.00 76.50 223 SER A CA 1
ATOM 1822 C C . SER A 1 223 ? -48.113 3.483 60.990 1.00 76.50 223 SER A C 1
ATOM 1824 O O . SER A 1 223 ? -47.062 4.024 60.641 1.00 76.50 223 SER A O 1
ATOM 1826 N N . SER A 1 224 ? -49.198 3.477 60.215 1.00 80.75 224 SER A N 1
ATOM 1827 C CA . SER A 1 224 ? -49.293 4.146 58.918 1.00 80.75 224 SER A CA 1
ATOM 1828 C C . SER A 1 224 ? -49.228 5.662 59.071 1.00 80.75 224 SER A C 1
ATOM 1830 O O . SER A 1 224 ? -49.931 6.257 59.887 1.00 80.75 224 SER A O 1
ATOM 1832 N N . GLN A 1 225 ? -48.387 6.312 58.267 1.00 77.50 225 GLN A N 1
ATOM 1833 C CA . GLN A 1 225 ? -48.264 7.770 58.279 1.00 77.50 225 GLN A CA 1
ATOM 1834 C C . GLN A 1 225 ? -49.263 8.391 57.302 1.00 77.50 225 GLN A C 1
ATOM 1836 O O . GLN A 1 225 ? -49.049 8.388 56.091 1.00 77.50 225 GLN A O 1
ATOM 1841 N N . LEU A 1 226 ? -50.349 8.937 57.848 1.00 81.25 226 LEU A N 1
ATOM 1842 C CA . LEU A 1 226 ? -51.390 9.621 57.086 1.00 81.25 226 LEU A CA 1
ATOM 1843 C C . LEU A 1 226 ? -50.937 11.041 56.728 1.00 81.25 226 LEU A C 1
ATOM 1845 O O . LEU A 1 226 ? -50.633 11.847 57.608 1.00 81.25 226 LEU A O 1
ATOM 1849 N N . THR A 1 227 ? -50.905 11.355 55.437 1.00 83.00 227 THR A N 1
ATOM 1850 C CA . THR A 1 227 ? -50.635 12.696 54.908 1.00 83.00 227 THR A CA 1
ATOM 1851 C C . THR A 1 227 ? -51.914 13.323 54.345 1.00 83.00 227 THR A C 1
ATOM 1853 O O . THR A 1 227 ? -52.964 12.686 54.257 1.00 83.00 227 THR A O 1
ATOM 1856 N N . GLU A 1 228 ? -51.850 14.596 53.951 1.00 83.88 228 GLU A N 1
ATOM 1857 C CA . GLU A 1 228 ? -52.976 15.289 53.307 1.00 83.88 228 GLU A CA 1
ATOM 1858 C C . GLU A 1 228 ? -53.421 14.581 52.011 1.00 83.88 228 GLU A C 1
ATOM 1860 O O . GLU A 1 228 ? -54.615 14.477 51.732 1.00 83.88 228 GLU A O 1
ATOM 1865 N N . ASP A 1 229 ? -52.476 13.994 51.270 1.00 83.62 229 ASP A N 1
ATOM 1866 C CA . ASP A 1 229 ? -52.761 13.163 50.097 1.00 83.62 229 ASP A CA 1
ATOM 1867 C C . ASP A 1 229 ? -53.499 11.869 50.469 1.00 83.62 229 ASP A C 1
ATOM 1869 O O . ASP A 1 229 ? -54.402 11.451 49.741 1.00 83.62 229 ASP A O 1
ATOM 1873 N N . SER A 1 230 ? -53.161 11.252 51.608 1.00 86.31 230 SER A N 1
ATOM 1874 C CA . SER A 1 230 ? -53.876 10.087 52.146 1.00 86.31 230 SER A CA 1
ATOM 1875 C C . SER A 1 230 ? -55.341 10.414 52.409 1.00 86.31 230 SER A C 1
ATOM 1877 O O . SER A 1 230 ? -56.229 9.672 51.996 1.00 86.31 230 SER A O 1
ATOM 1879 N N . ILE A 1 231 ? -55.598 11.556 53.048 1.00 86.19 231 ILE A N 1
ATOM 1880 C CA . ILE A 1 231 ? -56.949 12.021 53.378 1.00 86.19 231 ILE A CA 1
ATOM 1881 C C . ILE A 1 231 ? -57.725 12.347 52.099 1.00 86.19 231 ILE A C 1
ATOM 1883 O O . ILE A 1 231 ? -58.852 11.888 51.926 1.00 86.19 231 ILE A O 1
ATOM 1887 N N . ASN A 1 232 ? -57.111 13.072 51.162 1.00 86.06 232 ASN A N 1
ATOM 1888 C CA . ASN A 1 232 ? -57.725 13.381 49.871 1.00 86.06 232 ASN A CA 1
ATOM 1889 C C . ASN A 1 232 ? -58.053 12.113 49.073 1.00 86.06 232 ASN A C 1
ATOM 1891 O O . ASN A 1 232 ? -59.092 12.052 48.417 1.00 86.06 232 ASN A O 1
ATOM 1895 N N . HIS A 1 233 ? -57.203 11.087 49.127 1.00 85.69 233 HIS A N 1
ATOM 1896 C CA . HIS A 1 233 ? -57.493 9.797 48.508 1.00 85.69 233 HIS A CA 1
ATOM 1897 C C . HIS A 1 233 ? -58.698 9.113 49.161 1.00 85.69 233 HIS A C 1
ATOM 1899 O O . HIS A 1 233 ? -59.579 8.644 48.446 1.00 85.69 233 HIS A O 1
ATOM 1905 N N . LEU A 1 234 ? -58.770 9.089 50.495 1.00 87.44 234 LEU A N 1
ATOM 1906 C CA . LEU A 1 234 ? -59.894 8.501 51.235 1.00 87.44 234 LEU A CA 1
ATOM 1907 C C . LEU A 1 234 ? -61.218 9.214 50.925 1.00 87.44 234 LEU A C 1
ATOM 1909 O O . LEU A 1 234 ? -62.215 8.558 50.644 1.00 87.44 234 LEU A O 1
ATOM 1913 N N . ILE A 1 235 ? -61.218 10.549 50.870 1.00 86.25 235 ILE A N 1
ATOM 1914 C CA . ILE A 1 235 ? -62.401 11.350 50.508 1.00 86.25 235 ILE A CA 1
ATOM 1915 C C . ILE A 1 235 ? -62.865 11.062 49.074 1.00 86.25 235 ILE A C 1
ATOM 1917 O O . ILE A 1 235 ? -64.061 11.066 48.797 1.00 86.25 235 ILE A O 1
ATOM 1921 N N . ASN A 1 236 ? -61.933 10.814 48.154 1.00 85.12 236 ASN A N 1
ATOM 1922 C CA . ASN A 1 236 ? -62.262 10.489 46.765 1.00 85.12 236 ASN A CA 1
ATOM 1923 C C . ASN A 1 236 ? -62.597 9.003 46.550 1.00 85.12 236 ASN A C 1
ATOM 1925 O O . ASN A 1 236 ? -63.075 8.648 45.475 1.00 85.12 236 ASN A O 1
ATOM 1929 N N . THR A 1 237 ? -62.367 8.155 47.556 1.00 84.12 237 THR A N 1
ATOM 1930 C CA . THR A 1 237 ? -62.539 6.697 47.487 1.00 84.12 237 THR A CA 1
ATOM 1931 C C . THR A 1 237 ? -63.393 6.214 48.660 1.00 84.12 237 THR A C 1
ATOM 1933 O O . THR A 1 237 ? -63.019 5.316 49.409 1.00 84.12 237 THR A O 1
ATOM 1936 N N . THR A 1 238 ? -64.557 6.840 48.846 1.00 81.50 238 THR A N 1
ATOM 1937 C CA . THR A 1 238 ? -65.470 6.538 49.962 1.00 81.50 238 THR A CA 1
ATOM 1938 C C . THR A 1 238 ? -66.071 5.138 49.901 1.00 81.50 238 THR A C 1
ATOM 1940 O O . THR A 1 238 ? -66.525 4.636 50.921 1.00 81.50 238 THR A O 1
ATOM 1943 N N . GLU A 1 239 ? -66.062 4.499 48.729 1.00 83.50 239 GLU A N 1
ATOM 1944 C CA . GLU A 1 239 ? -66.530 3.121 48.538 1.00 83.50 239 GLU A CA 1
ATOM 1945 C C . GLU A 1 239 ? -65.664 2.089 49.278 1.00 83.50 239 GLU A C 1
ATOM 1947 O O . GLU A 1 239 ? -66.165 1.025 49.637 1.00 83.50 239 GLU A O 1
ATOM 1952 N N . ASP A 1 240 ? -64.395 2.414 49.544 1.00 82.88 240 ASP A N 1
ATOM 1953 C CA . ASP A 1 240 ? -63.449 1.530 50.236 1.00 82.88 240 ASP A CA 1
ATOM 1954 C C . ASP A 1 240 ? -63.522 1.669 51.771 1.00 82.88 240 ASP A C 1
ATOM 1956 O O . ASP A 1 240 ? -62.838 0.940 52.493 1.00 82.88 240 ASP A O 1
ATOM 1960 N N . ILE A 1 241 ? -64.345 2.597 52.276 1.00 88.00 241 ILE A N 1
ATOM 1961 C CA . ILE A 1 241 ? -64.528 2.879 53.703 1.00 88.00 241 ILE A CA 1
ATOM 1962 C C . ILE A 1 241 ? -65.730 2.088 54.227 1.00 88.00 241 ILE A C 1
ATOM 1964 O O . ILE A 1 241 ? -66.835 2.197 53.694 1.00 88.00 241 ILE A O 1
ATOM 1968 N N . TYR A 1 242 ? -65.542 1.334 55.310 1.00 88.19 242 TYR A N 1
ATOM 1969 C CA . TYR A 1 242 ? -66.606 0.555 55.948 1.00 88.19 242 TYR A CA 1
ATOM 1970 C C . TYR A 1 242 ? -66.701 0.821 57.452 1.00 88.19 242 TYR A C 1
ATOM 1972 O O . TYR A 1 242 ? -65.714 1.150 58.104 1.00 88.19 242 TYR A O 1
ATOM 1980 N N . GLU A 1 243 ? -67.915 0.708 57.993 1.00 88.31 243 GLU A N 1
ATOM 1981 C CA . GLU A 1 243 ? -68.199 0.918 59.416 1.00 88.31 243 GLU A CA 1
ATOM 1982 C C . GLU A 1 243 ? -67.763 -0.302 60.243 1.00 88.31 243 GLU A C 1
ATOM 1984 O O . GLU A 1 243 ? -67.969 -1.450 59.836 1.00 88.31 243 GLU A O 1
ATOM 1989 N N . VAL A 1 244 ? -67.178 -0.047 61.410 1.00 88.38 244 VAL A N 1
ATOM 1990 C CA . VAL A 1 244 ? -66.713 -1.045 62.382 1.00 88.38 244 VAL A CA 1
ATOM 1991 C C . VAL A 1 244 ? -67.365 -0.772 63.737 1.00 88.38 244 VAL A C 1
ATOM 1993 O O . VAL A 1 244 ? -67.847 0.328 63.997 1.00 88.38 244 VAL A O 1
ATOM 1996 N N . LEU A 1 245 ? -67.433 -1.792 64.593 1.00 83.12 245 LEU A N 1
ATOM 1997 C CA . LEU A 1 245 ? -68.126 -1.701 65.883 1.00 83.12 245 LEU A CA 1
ATOM 1998 C C . LEU A 1 245 ? -67.218 -1.229 67.024 1.00 83.12 245 LEU A C 1
ATOM 2000 O O . LEU A 1 245 ? -67.712 -0.616 67.967 1.00 83.12 245 LEU A O 1
ATOM 2004 N N . ASP A 1 246 ? -65.920 -1.510 66.922 1.00 82.38 246 ASP A N 1
ATOM 2005 C CA . ASP A 1 246 ? -64.943 -1.285 67.981 1.00 82.38 246 ASP A CA 1
ATOM 2006 C C . ASP A 1 246 ? -63.982 -0.145 67.608 1.00 82.38 246 ASP A C 1
ATOM 2008 O O . ASP A 1 246 ? -63.537 -0.031 66.464 1.00 82.38 246 ASP A O 1
ATOM 2012 N N . GLU A 1 247 ? -63.644 0.699 68.587 1.00 78.81 247 GLU A N 1
ATOM 2013 C CA . GLU A 1 247 ? -62.720 1.830 68.407 1.00 78.81 247 GLU A CA 1
ATOM 2014 C C . GLU A 1 247 ? -61.302 1.364 68.041 1.00 78.81 247 GLU A C 1
ATOM 2016 O O . GLU A 1 247 ? -60.620 2.033 67.266 1.00 78.81 247 GLU A O 1
ATOM 2021 N N . GLU A 1 248 ? -60.881 0.200 68.550 1.00 78.56 248 GLU A N 1
ATOM 2022 C CA . GLU A 1 248 ? -59.546 -0.367 68.309 1.00 78.56 248 GLU A CA 1
ATOM 2023 C C . GLU A 1 248 ? -59.310 -0.755 66.842 1.00 78.56 248 GLU A C 1
ATOM 2025 O O . GLU A 1 248 ? -58.177 -0.696 66.376 1.00 78.56 248 GLU A O 1
ATOM 2030 N N . ASP A 1 249 ? -60.369 -1.093 66.104 1.00 76.00 249 ASP A N 1
ATOM 2031 C CA . ASP A 1 249 ? -60.289 -1.473 64.689 1.00 76.00 249 ASP A CA 1
ATOM 2032 C C . ASP A 1 249 ? -60.530 -0.277 63.746 1.00 76.00 249 ASP A C 1
ATOM 2034 O O . ASP A 1 249 ? -60.625 -0.443 62.527 1.00 76.00 249 ASP A O 1
ATOM 2038 N N . SER A 1 250 ? -60.667 0.936 64.291 1.00 83.75 250 SER A N 1
ATOM 2039 C CA . SER A 1 250 ? -61.083 2.125 63.547 1.00 83.75 250 SER A CA 1
ATOM 2040 C C . SER A 1 250 ? -59.916 3.029 63.140 1.00 83.75 250 SER A C 1
ATOM 2042 O O . SER A 1 250 ? -59.010 3.302 63.921 1.00 83.75 250 SER A O 1
ATOM 2044 N N . LEU A 1 251 ? -59.963 3.552 61.910 1.00 84.12 251 LEU A N 1
ATOM 2045 C CA . LEU A 1 251 ? -59.055 4.602 61.437 1.00 84.12 251 LEU A CA 1
ATOM 2046 C C . LEU A 1 251 ? -59.524 5.991 61.899 1.00 84.12 251 LEU A C 1
ATOM 2048 O O . LEU A 1 251 ? -58.710 6.842 62.258 1.00 84.12 251 LEU A O 1
ATOM 2052 N N . PHE A 1 252 ? -60.830 6.256 61.811 1.00 85.44 252 PHE A N 1
ATOM 2053 C CA . PHE A 1 252 ? -61.443 7.524 62.207 1.00 85.44 252 PHE A CA 1
ATOM 2054 C C . PHE A 1 252 ? -62.910 7.326 62.604 1.00 85.44 252 PHE A C 1
ATOM 2056 O O . PHE A 1 252 ? -63.533 6.327 62.242 1.00 85.44 252 PHE A O 1
ATOM 2063 N N . SER A 1 253 ? -63.479 8.300 63.317 1.00 86.88 253 SER A N 1
ATOM 2064 C CA . SER A 1 253 ? -64.889 8.298 63.708 1.00 86.88 253 SER A CA 1
ATOM 2065 C C . SER A 1 253 ? -65.631 9.552 63.242 1.00 86.88 253 SER A C 1
ATOM 2067 O O . SER A 1 253 ? -65.056 10.638 63.128 1.00 86.88 253 SER A O 1
ATOM 2069 N N . ILE A 1 254 ? -66.921 9.393 62.939 1.00 86.06 254 ILE A N 1
ATOM 2070 C CA . ILE A 1 254 ? -67.856 10.480 62.613 1.00 86.06 254 ILE A CA 1
ATOM 2071 C C . ILE A 1 254 ? -69.152 10.217 63.381 1.00 86.06 254 ILE A C 1
ATOM 2073 O O . ILE A 1 254 ? -69.723 9.140 63.244 1.00 86.06 254 ILE A O 1
ATOM 2077 N N . ASP A 1 255 ? -69.622 11.195 64.162 1.00 86.56 255 ASP A N 1
ATOM 2078 C CA . ASP A 1 255 ? -70.890 11.130 64.912 1.00 86.56 255 ASP A CA 1
ATOM 2079 C C . ASP A 1 255 ? -71.078 9.815 65.712 1.00 86.56 255 ASP A C 1
ATOM 2081 O O . ASP A 1 255 ? -72.103 9.143 65.590 1.00 86.56 255 ASP A O 1
ATOM 2085 N N . ASP A 1 256 ? -70.067 9.435 66.508 1.00 83.44 256 ASP A N 1
ATOM 2086 C CA . ASP A 1 256 ? -70.006 8.198 67.318 1.00 83.44 256 ASP A CA 1
ATOM 2087 C C . ASP A 1 256 ? -70.095 6.877 66.521 1.00 83.44 256 ASP A C 1
ATOM 2089 O O . ASP A 1 256 ? -70.430 5.826 67.069 1.00 83.44 256 ASP A O 1
ATOM 2093 N N . ARG A 1 257 ? -69.767 6.906 65.224 1.00 87.25 257 ARG A N 1
ATOM 2094 C CA . ARG A 1 257 ? -69.575 5.712 64.387 1.00 87.25 257 ARG A CA 1
ATOM 2095 C C . ARG A 1 257 ? -68.125 5.589 63.959 1.00 87.25 257 ARG A C 1
ATOM 2097 O O . ARG A 1 257 ? -67.498 6.591 63.615 1.00 87.25 257 ARG A O 1
ATOM 2104 N N . TYR A 1 258 ? -67.613 4.367 63.955 1.00 89.75 258 TYR A N 1
ATOM 2105 C CA . TYR A 1 258 ? -66.213 4.057 63.690 1.00 89.75 258 TYR A CA 1
ATOM 2106 C C . TYR A 1 258 ? -66.039 3.516 62.271 1.00 89.75 258 TYR A C 1
ATOM 2108 O O . TYR A 1 258 ? -66.850 2.715 61.816 1.00 89.75 258 TYR A O 1
ATOM 2116 N N . PHE A 1 259 ? -64.990 3.935 61.563 1.00 88.56 259 PHE A N 1
ATOM 2117 C CA . PHE A 1 259 ? -64.755 3.555 60.169 1.00 88.56 259 PHE A CA 1
ATOM 2118 C C . PHE A 1 259 ? -63.327 3.058 59.943 1.00 88.56 259 PHE A C 1
ATOM 2120 O O . PHE A 1 259 ? -62.377 3.618 60.491 1.00 88.56 259 PHE A O 1
ATOM 2127 N N . ALA A 1 260 ? -63.177 2.046 59.090 1.00 87.94 260 ALA A N 1
ATOM 2128 C CA . ALA A 1 260 ? -61.900 1.467 58.686 1.00 87.94 260 ALA A CA 1
ATOM 2129 C C . ALA A 1 260 ? -61.757 1.376 57.162 1.00 87.94 260 ALA A C 1
ATOM 2131 O O . ALA A 1 260 ? -62.705 1.571 56.399 1.00 87.94 260 ALA A O 1
ATOM 2132 N N . VAL A 1 261 ? -60.526 1.098 56.738 1.00 89.06 261 VAL A N 1
ATOM 2133 C CA . VAL A 1 261 ? -60.110 0.943 55.341 1.00 89.06 261 VAL A CA 1
ATOM 2134 C C . VAL A 1 261 ? -59.036 -0.125 55.264 1.00 89.06 261 VAL A C 1
ATOM 2136 O O . VAL A 1 261 ? -58.102 -0.135 56.063 1.00 89.06 261 VAL A O 1
ATOM 2139 N N . ASP A 1 262 ? -59.105 -0.971 54.241 1.00 85.19 262 ASP A N 1
ATOM 2140 C CA . ASP A 1 262 ? -58.102 -2.023 54.042 1.00 85.19 262 ASP A CA 1
ATOM 2141 C C . ASP A 1 262 ? -56.759 -1.461 53.564 1.00 85.19 262 ASP A C 1
ATOM 2143 O O . ASP A 1 262 ? -55.695 -2.045 53.806 1.00 85.19 262 ASP A O 1
ATOM 2147 N N . LYS A 1 263 ? -56.797 -0.346 52.826 1.00 86.25 263 LYS A N 1
ATOM 2148 C CA . LYS A 1 263 ? -55.622 0.259 52.208 1.00 86.25 263 LYS A CA 1
ATOM 2149 C C . LYS A 1 263 ? -55.665 1.773 52.292 1.00 86.25 263 LYS A C 1
ATOM 2151 O O . LYS A 1 263 ? -56.700 2.394 52.080 1.00 86.25 263 LYS A O 1
ATOM 2156 N N . VAL A 1 264 ? -54.501 2.358 52.527 1.00 86.56 264 VAL A N 1
ATOM 2157 C CA . VAL A 1 264 ? -54.306 3.800 52.600 1.00 86.56 264 VAL A CA 1
ATOM 2158 C C . VAL A 1 264 ? -53.158 4.201 51.681 1.00 86.56 264 VAL A C 1
ATOM 2160 O O . VAL A 1 264 ? -52.197 3.457 51.476 1.00 86.56 264 VAL A O 1
ATOM 2163 N N . LEU A 1 265 ? -53.282 5.383 51.083 1.00 86.81 265 LEU A N 1
ATOM 2164 C CA . LEU A 1 265 ? -52.223 5.980 50.285 1.00 86.81 265 LEU A CA 1
ATOM 2165 C C . LEU A 1 265 ? -51.146 6.540 51.220 1.00 86.81 265 LEU A C 1
ATOM 2167 O O . LEU A 1 265 ? -51.404 7.501 51.930 1.00 86.81 265 LEU A O 1
ATOM 2171 N N . GLU A 1 266 ? -49.946 5.977 51.216 1.00 86.38 266 GLU A N 1
ATOM 2172 C CA . GLU A 1 266 ? -48.808 6.461 52.000 1.00 86.38 266 GLU A CA 1
ATOM 2173 C C . GLU A 1 266 ? -47.776 7.134 51.096 1.00 86.38 266 GLU A C 1
ATOM 2175 O O . GLU A 1 266 ? -47.475 6.658 49.996 1.00 86.38 266 GLU A O 1
ATOM 2180 N N . THR A 1 267 ? -47.210 8.244 51.568 1.00 83.19 267 THR A N 1
ATOM 2181 C CA . THR A 1 267 ? -46.131 8.949 50.873 1.00 83.19 267 THR A CA 1
ATOM 2182 C C . THR A 1 267 ? -44.779 8.400 51.323 1.00 83.19 267 THR A C 1
ATOM 2184 O O . THR A 1 267 ? -44.299 8.710 52.412 1.00 83.19 267 THR A O 1
ATOM 2187 N N . GLU A 1 268 ? -44.122 7.619 50.468 1.00 83.31 268 GLU A N 1
ATOM 2188 C CA . GLU A 1 268 ? -42.767 7.114 50.705 1.00 83.31 268 GLU A CA 1
ATOM 2189 C C . GLU A 1 268 ? -41.730 8.023 50.026 1.00 83.31 268 GLU A C 1
ATOM 2191 O O . GLU A 1 268 ? -41.892 8.432 48.874 1.00 83.31 268 GLU A O 1
ATOM 2196 N N . ILE A 1 269 ? -40.625 8.328 50.714 1.00 82.81 269 ILE A N 1
ATOM 2197 C CA . ILE A 1 269 ? -39.474 9.004 50.097 1.00 82.81 269 ILE A CA 1
ATOM 2198 C C . ILE A 1 269 ? -38.556 7.932 49.508 1.00 82.81 269 ILE A C 1
ATOM 2200 O O . ILE A 1 269 ? -37.959 7.147 50.243 1.00 82.81 269 ILE A O 1
ATOM 2204 N N . VAL A 1 270 ? -38.420 7.917 48.183 1.00 86.31 270 VAL A N 1
ATOM 2205 C CA . VAL A 1 270 ? -37.601 6.945 47.448 1.00 86.31 270 VAL A CA 1
ATOM 2206 C C . VAL A 1 270 ? -36.441 7.652 46.748 1.00 86.31 270 VAL A C 1
ATOM 2208 O O . VAL A 1 270 ? -36.558 8.789 46.285 1.00 86.31 270 VAL A O 1
ATOM 2211 N N . GLU A 1 271 ? -35.300 6.971 46.661 1.00 87.81 271 GLU A N 1
ATOM 2212 C CA . GLU A 1 271 ? -34.146 7.425 45.888 1.00 87.81 271 GLU A CA 1
ATOM 2213 C C . GLU A 1 271 ? -34.354 7.179 44.385 1.00 87.81 271 GLU A C 1
ATOM 2215 O O . GLU A 1 271 ? -34.449 6.043 43.920 1.00 87.81 271 GLU A O 1
ATOM 2220 N N . GLU A 1 272 ? -34.383 8.252 43.596 1.00 89.00 272 GLU A N 1
ATOM 2221 C CA . GLU A 1 272 ? -34.416 8.206 42.137 1.00 89.00 272 GLU A CA 1
ATOM 2222 C C . GLU A 1 272 ? -32.997 8.352 41.564 1.00 89.00 272 GLU A C 1
ATOM 2224 O O . GLU A 1 272 ? -32.289 9.333 41.820 1.00 89.00 272 GLU A O 1
ATOM 2229 N N . CYS A 1 273 ? -32.595 7.370 40.753 1.00 89.31 273 CYS A N 1
ATOM 2230 C CA . CYS A 1 273 ? -31.315 7.351 40.038 1.00 89.31 273 CYS A CA 1
ATOM 2231 C C . CYS A 1 273 ? -31.395 7.938 38.619 1.00 89.31 273 CYS A C 1
ATOM 2233 O O . CYS A 1 273 ? -30.359 8.073 37.970 1.00 89.31 273 CYS A O 1
ATOM 2235 N N . ASP A 1 274 ? -32.582 8.285 38.117 1.00 90.94 274 ASP A N 1
ATOM 2236 C CA . ASP A 1 274 ? -32.779 8.820 36.765 1.00 90.94 274 ASP A CA 1
ATOM 2237 C C . ASP A 1 274 ? -32.380 10.301 36.680 1.00 90.94 274 ASP A C 1
ATOM 2239 O O . ASP A 1 274 ? -33.199 11.212 36.576 1.00 90.94 274 ASP A O 1
ATOM 2243 N N . LEU A 1 275 ? -31.078 10.543 36.802 1.00 93.25 275 LEU A N 1
ATOM 2244 C CA . LEU A 1 275 ? -30.465 11.861 36.779 1.00 93.25 275 LEU A CA 1
ATOM 2245 C C . LEU A 1 275 ? -29.472 11.959 35.635 1.00 93.25 275 LEU A C 1
ATOM 2247 O O . LEU A 1 275 ? -28.786 10.992 35.311 1.00 93.25 275 LEU A O 1
ATOM 2251 N N . TYR A 1 276 ? -29.328 13.169 35.102 1.00 94.88 276 TYR A N 1
ATOM 2252 C CA . TYR A 1 276 ? -28.396 13.479 34.025 1.00 94.88 276 TYR A CA 1
ATOM 2253 C C . TYR A 1 276 ? -26.978 12.938 34.280 1.00 94.88 276 TYR A C 1
ATOM 2255 O O . TYR A 1 276 ? -26.372 12.356 33.385 1.00 94.88 276 TYR A O 1
ATOM 2263 N N . GLU A 1 277 ? -26.447 13.067 35.501 1.00 95.19 277 GLU A N 1
ATOM 2264 C CA . GLU A 1 277 ? -25.115 12.552 35.837 1.00 95.19 277 GLU A CA 1
ATOM 2265 C C . GLU A 1 277 ? -24.994 11.039 35.631 1.00 95.19 277 GLU A C 1
ATOM 2267 O O . GLU A 1 277 ? -23.964 10.564 35.154 1.00 95.19 277 GLU A O 1
ATOM 2272 N N . ASN A 1 278 ? -26.057 10.298 35.937 1.00 95.31 278 ASN A N 1
ATOM 2273 C CA . ASN A 1 278 ? -26.121 8.853 35.764 1.00 95.31 278 ASN A CA 1
ATOM 2274 C C . ASN A 1 278 ? -26.387 8.495 34.295 1.00 95.31 278 ASN A C 1
ATOM 2276 O O . ASN A 1 278 ? -25.769 7.564 33.775 1.00 95.31 278 ASN A O 1
ATOM 2280 N N . GLU A 1 279 ? -27.226 9.264 33.588 1.00 95.56 279 GLU A N 1
ATOM 2281 C CA . GLU A 1 279 ? -27.437 9.115 32.141 1.00 95.56 279 GLU A CA 1
ATOM 2282 C C . GLU A 1 279 ? -26.111 9.239 31.365 1.00 95.56 279 GLU A C 1
ATOM 2284 O O . GLU A 1 279 ? -25.895 8.506 30.397 1.00 95.56 279 GLU A O 1
ATOM 2289 N N . VAL A 1 280 ? -25.204 10.127 31.797 1.00 96.00 280 VAL A N 1
ATOM 2290 C CA . VAL A 1 280 ? -23.864 10.311 31.206 1.00 96.00 280 VAL A CA 1
ATOM 2291 C C . VAL A 1 280 ? -22.984 9.071 31.381 1.00 96.00 280 VAL A C 1
ATOM 2293 O O . VAL A 1 280 ? -22.312 8.677 30.428 1.00 96.00 280 VAL A O 1
ATOM 2296 N N . LEU A 1 281 ? -23.012 8.401 32.540 1.00 95.06 281 LEU A N 1
ATOM 2297 C CA . LEU A 1 281 ? -22.245 7.162 32.757 1.00 95.06 281 LEU A CA 1
ATOM 2298 C C . LEU A 1 281 ? -22.666 6.061 31.777 1.00 95.06 281 LEU A C 1
ATOM 2300 O O . LEU A 1 281 ? -21.831 5.446 31.109 1.00 95.06 281 LEU A O 1
ATOM 2304 N N . HIS A 1 282 ? -23.980 5.841 31.671 1.00 95.88 282 HIS A N 1
ATOM 2305 C CA . HIS A 1 282 ? -24.563 4.890 30.722 1.00 95.88 282 HIS A CA 1
ATOM 2306 C C . HIS A 1 282 ? -24.253 5.285 29.277 1.00 95.88 282 HIS A C 1
ATOM 2308 O O . HIS A 1 282 ? -23.926 4.433 28.447 1.00 95.88 282 HIS A O 1
ATOM 2314 N N . GLY A 1 283 ? -24.319 6.585 28.996 1.00 95.38 283 GLY A N 1
ATOM 2315 C CA . GLY A 1 283 ? -23.970 7.197 27.725 1.00 95.38 283 GLY A CA 1
ATOM 2316 C C . GLY A 1 283 ? -22.552 6.897 27.275 1.00 95.38 283 GLY A C 1
ATOM 2317 O O . GLY A 1 283 ? -22.353 6.433 26.153 1.00 95.38 283 GLY A O 1
ATOM 2318 N N . PHE A 1 284 ? -21.570 7.085 28.154 1.00 95.69 284 PHE A N 1
ATOM 2319 C CA . PHE A 1 284 ? -20.171 6.886 27.799 1.00 95.69 284 PHE A CA 1
ATOM 2320 C C . PHE A 1 284 ? -19.870 5.432 27.423 1.00 95.69 284 PHE A C 1
ATOM 2322 O O . PHE A 1 284 ? -19.299 5.173 26.363 1.00 95.69 284 PHE A O 1
ATOM 2329 N N . ILE A 1 285 ? -20.335 4.467 28.226 1.00 95.81 285 ILE A N 1
ATOM 2330 C CA . ILE A 1 285 ? -20.182 3.038 27.905 1.00 95.81 285 ILE A CA 1
ATOM 2331 C C . ILE A 1 285 ? -20.865 2.707 26.574 1.00 95.81 285 ILE A C 1
ATOM 2333 O O . ILE A 1 285 ? -20.306 1.977 25.754 1.00 95.81 285 ILE A O 1
ATOM 2337 N N . HIS A 1 286 ? -22.059 3.257 26.332 1.00 95.19 286 HIS A N 1
ATOM 2338 C CA . HIS A 1 286 ? -22.774 3.054 25.075 1.00 95.19 286 HIS A CA 1
ATOM 2339 C C . HIS A 1 286 ? -21.980 3.572 23.868 1.00 95.19 286 HIS A C 1
ATOM 2341 O O . HIS A 1 286 ? -21.846 2.854 22.876 1.00 95.19 286 HIS A O 1
ATOM 2347 N N . ILE A 1 287 ? -21.413 4.778 23.966 1.00 94.06 287 ILE A N 1
ATOM 2348 C CA . ILE A 1 287 ? -20.591 5.389 22.914 1.00 94.06 287 ILE A CA 1
ATOM 2349 C C . ILE A 1 287 ? -19.362 4.528 22.611 1.00 94.06 287 ILE A C 1
ATOM 2351 O O . ILE A 1 287 ? -19.058 4.300 21.438 1.00 94.06 287 ILE A O 1
ATOM 2355 N N . LEU A 1 288 ? -18.673 4.014 23.636 1.00 94.50 288 LEU A N 1
ATOM 2356 C CA . LEU A 1 288 ? -17.508 3.147 23.445 1.00 94.50 288 LEU A CA 1
ATOM 2357 C C . LEU A 1 288 ? -17.888 1.841 22.729 1.00 94.50 288 LEU A C 1
ATOM 2359 O O . LEU A 1 288 ? -17.241 1.477 21.747 1.00 94.50 288 LEU A O 1
ATOM 2363 N N . ILE A 1 289 ? -18.975 1.176 23.148 1.00 95.38 289 ILE A N 1
ATOM 2364 C CA . ILE A 1 289 ? -19.478 -0.046 22.490 1.00 95.38 289 ILE A CA 1
ATOM 2365 C C . ILE A 1 289 ? -19.822 0.233 21.023 1.00 95.38 289 ILE A C 1
ATOM 2367 O O . ILE A 1 289 ? -19.418 -0.521 20.136 1.00 95.38 289 ILE A O 1
ATOM 2371 N N . GLN A 1 290 ? -20.550 1.319 20.752 1.00 92.94 290 GLN A N 1
ATOM 2372 C CA . GLN A 1 290 ? -20.941 1.687 19.393 1.00 92.94 290 GLN A CA 1
ATOM 2373 C C . GLN A 1 290 ? -19.716 1.979 18.518 1.00 92.94 290 GLN A C 1
ATOM 2375 O O . GLN A 1 290 ? -19.658 1.524 17.376 1.00 92.94 290 GLN A O 1
ATOM 2380 N N . SER A 1 291 ? -18.730 2.697 19.056 1.00 91.06 291 SER A N 1
ATOM 2381 C CA . SER A 1 291 ? -17.504 3.052 18.336 1.00 91.06 291 SER A CA 1
ATOM 2382 C C . SER A 1 291 ? -16.675 1.814 17.987 1.00 91.06 291 SER A C 1
ATOM 2384 O O . SER A 1 291 ? -16.279 1.642 16.836 1.00 91.06 291 SER A O 1
ATOM 2386 N N . LEU A 1 292 ? -16.483 0.893 18.938 1.00 93.88 292 LEU A N 1
ATOM 2387 C CA . LEU A 1 292 ? -15.803 -0.383 18.689 1.00 93.88 292 LEU A CA 1
ATOM 2388 C C . LEU A 1 292 ? -16.568 -1.259 17.685 1.00 93.88 292 LEU A C 1
ATOM 2390 O O . LEU A 1 292 ? -15.955 -1.900 16.831 1.00 93.88 292 LEU A O 1
ATOM 2394 N N . GLY A 1 293 ? -17.903 -1.258 17.738 1.00 92.69 293 GLY A N 1
ATOM 2395 C CA . GLY A 1 293 ? -18.746 -1.950 16.762 1.00 92.69 293 GLY A CA 1
ATOM 2396 C C . GLY A 1 293 ? -18.599 -1.382 15.346 1.00 92.69 293 GLY A C 1
ATOM 2397 O O . GLY A 1 293 ? -18.511 -2.141 14.381 1.00 92.69 293 GLY A O 1
ATOM 2398 N N . GLN A 1 294 ? -18.504 -0.055 15.211 1.00 90.56 294 GLN A N 1
ATOM 2399 C CA . GLN A 1 294 ? -18.230 0.606 13.931 1.00 90.56 294 GLN A CA 1
ATOM 2400 C C . GLN A 1 294 ? -16.838 0.260 13.393 1.00 90.56 294 GLN A C 1
ATOM 2402 O O . GLN A 1 294 ? -16.719 -0.060 12.211 1.00 90.56 294 GLN A O 1
ATOM 2407 N N . ILE A 1 295 ? -15.808 0.261 14.249 1.00 90.62 295 ILE A N 1
ATOM 2408 C CA . ILE A 1 295 ? -14.448 -0.153 13.872 1.00 90.62 295 ILE A CA 1
ATOM 2409 C C . ILE A 1 295 ? -14.450 -1.614 13.403 1.00 90.62 295 ILE A C 1
ATOM 2411 O O . ILE A 1 295 ? -13.948 -1.923 12.327 1.00 90.62 295 ILE A O 1
ATOM 2415 N N . THR A 1 296 ? -15.084 -2.512 14.154 1.00 91.69 296 THR A N 1
ATOM 2416 C CA . THR A 1 296 ? -15.163 -3.938 13.800 1.00 91.69 296 THR A CA 1
ATOM 2417 C C . THR A 1 296 ? -15.839 -4.141 12.444 1.00 91.69 296 THR A C 1
ATOM 2419 O O . THR A 1 296 ? -15.298 -4.824 11.577 1.00 91.69 296 THR A O 1
ATOM 2422 N N . LYS A 1 297 ? -16.981 -3.480 12.218 1.00 90.00 297 LYS A N 1
ATOM 2423 C CA . LYS A 1 297 ? -17.713 -3.554 10.947 1.00 90.00 297 LYS A CA 1
ATOM 2424 C C . LYS A 1 297 ? -16.901 -3.000 9.772 1.00 90.00 297 LYS A C 1
ATOM 2426 O O . LYS A 1 297 ? -16.933 -3.586 8.696 1.00 90.00 297 LYS A O 1
ATOM 2431 N N . GLY A 1 298 ? -16.180 -1.894 9.970 1.00 86.88 298 GLY A N 1
ATOM 2432 C CA . GLY A 1 298 ? -15.326 -1.308 8.934 1.00 86.88 298 GLY A CA 1
ATOM 2433 C C . GLY A 1 298 ? -14.139 -2.204 8.564 1.00 86.88 298 GLY A C 1
ATOM 2434 O O . GLY A 1 298 ? -13.820 -2.341 7.389 1.00 86.88 298 GLY A O 1
ATOM 2435 N N . LEU A 1 299 ? -13.531 -2.883 9.542 1.00 86.75 299 LEU A N 1
ATOM 2436 C CA . LEU A 1 299 ? -12.411 -3.809 9.315 1.00 86.75 299 LEU A CA 1
ATOM 2437 C C . LEU A 1 299 ? -12.820 -5.120 8.625 1.00 86.75 299 LEU A C 1
ATOM 2439 O O . LEU A 1 299 ? -11.983 -5.757 7.986 1.00 86.75 299 LEU A O 1
ATOM 2443 N N . GLN A 1 300 ? -14.086 -5.521 8.748 1.00 86.25 300 GLN A N 1
ATOM 2444 C CA . GLN A 1 300 ? -14.656 -6.712 8.102 1.00 86.25 300 GLN A CA 1
ATOM 2445 C C . GLN A 1 300 ? -15.187 -6.442 6.686 1.00 86.25 300 GLN A C 1
ATOM 2447 O O . GLN A 1 300 ? -15.642 -7.363 6.007 1.00 86.25 300 GLN A O 1
ATOM 2452 N N . GLN A 1 301 ? -15.174 -5.188 6.232 1.00 81.31 301 GLN A N 1
ATOM 2453 C CA . GLN A 1 301 ? -15.691 -4.833 4.919 1.00 81.31 301 GLN A CA 1
ATOM 2454 C C . GLN A 1 301 ? -14.740 -5.319 3.813 1.00 81.31 301 GLN A C 1
ATOM 2456 O O . GLN A 1 301 ? -13.607 -4.853 3.702 1.00 81.31 301 GLN A O 1
ATOM 2461 N N . LYS A 1 302 ? -15.216 -6.245 2.972 1.00 70.12 302 LYS A N 1
ATOM 2462 C CA . LYS A 1 302 ? -14.486 -6.738 1.792 1.00 70.12 302 LYS A CA 1
ATOM 2463 C C . LYS A 1 302 ? -14.409 -5.674 0.690 1.00 70.12 302 LYS A C 1
ATOM 2465 O O . LYS A 1 302 ? -15.334 -4.869 0.542 1.00 70.12 302 LYS A O 1
ATOM 2470 N N . CYS A 1 303 ? -13.354 -5.709 -0.134 1.00 63.38 303 CYS A N 1
ATOM 2471 C CA . CYS A 1 303 ? -13.278 -4.887 -1.351 1.00 63.38 303 CYS A CA 1
ATOM 2472 C C . CYS A 1 303 ? -14.279 -5.326 -2.419 1.00 63.38 303 CYS A C 1
ATOM 2474 O O . CYS A 1 303 ? -14.671 -4.525 -3.267 1.00 63.38 303 CYS A O 1
ATOM 2476 N N . THR A 1 304 ? -14.649 -6.604 -2.423 1.00 60.84 304 THR A N 1
ATOM 2477 C CA . THR A 1 304 ? -15.346 -7.233 -3.544 1.00 60.84 304 THR A CA 1
ATOM 2478 C C . THR A 1 304 ? -16.634 -7.912 -3.087 1.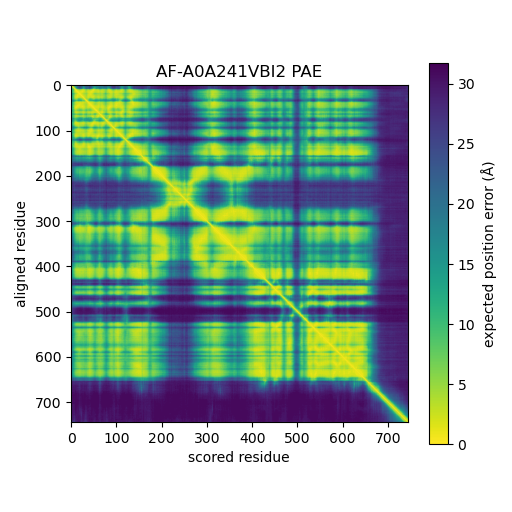00 60.84 304 THR A C 1
ATOM 2480 O O . THR A 1 304 ? -16.730 -8.420 -1.970 1.00 60.84 304 THR A O 1
ATOM 2483 N N . LYS A 1 305 ? -17.662 -7.887 -3.945 1.00 56.00 305 LYS A N 1
ATOM 2484 C CA . LYS A 1 305 ? -18.846 -8.740 -3.779 1.00 56.00 305 LYS A CA 1
ATOM 2485 C C . LYS A 1 305 ? -18.469 -10.155 -4.230 1.00 56.00 305 LYS A C 1
ATOM 2487 O O . LYS A 1 305 ? -17.827 -10.290 -5.269 1.00 56.00 305 LYS A O 1
ATOM 2492 N N . ASP A 1 306 ? -18.889 -11.172 -3.476 1.00 53.69 306 ASP A N 1
ATOM 2493 C CA . ASP A 1 306 ? -18.521 -12.600 -3.604 1.00 53.69 306 ASP A CA 1
ATOM 2494 C C . ASP A 1 306 ? -18.882 -13.278 -4.963 1.00 53.69 306 ASP A C 1
ATOM 2496 O O . ASP A 1 306 ? -18.771 -14.490 -5.099 1.00 53.69 306 ASP A O 1
ATOM 2500 N N . GLU A 1 307 ? -19.286 -12.538 -6.004 1.00 55.44 307 GLU A N 1
ATOM 2501 C CA . GLU A 1 307 ? -19.803 -13.073 -7.281 1.00 55.44 307 GLU A CA 1
ATOM 2502 C C . GLU A 1 307 ? -18.768 -13.128 -8.427 1.00 55.44 307 GLU A C 1
ATOM 2504 O O . GLU A 1 307 ? -19.127 -13.214 -9.606 1.00 55.44 307 GLU A O 1
ATOM 2509 N N . ARG A 1 308 ? -17.465 -13.053 -8.134 1.00 63.03 308 ARG A N 1
ATOM 2510 C CA . ARG A 1 308 ? -16.431 -13.124 -9.183 1.00 63.03 308 ARG A CA 1
ATOM 2511 C C . ARG A 1 308 ? -16.298 -14.547 -9.720 1.00 63.03 308 ARG A C 1
ATOM 2513 O O . ARG A 1 308 ? -16.327 -15.515 -8.970 1.00 63.03 308 ARG A O 1
ATOM 2520 N N . ARG A 1 309 ? -16.157 -14.678 -11.044 1.00 63.59 309 ARG A N 1
ATOM 2521 C CA . ARG A 1 309 ? -15.974 -15.984 -11.693 1.00 63.59 309 ARG A CA 1
ATOM 2522 C C . ARG A 1 309 ? -14.604 -16.546 -11.325 1.00 63.59 309 ARG A C 1
ATOM 2524 O O . ARG A 1 309 ? -13.589 -15.993 -11.740 1.00 63.59 309 ARG A O 1
ATOM 2531 N N . ASP A 1 310 ? -14.590 -17.665 -10.613 1.00 66.94 310 ASP A N 1
ATOM 2532 C CA . ASP A 1 310 ? -13.363 -18.412 -10.357 1.00 66.94 310 ASP A CA 1
ATOM 2533 C C . ASP A 1 310 ? -12.888 -19.109 -11.637 1.00 66.94 310 ASP A C 1
ATOM 2535 O O . ASP A 1 310 ? -13.548 -19.998 -12.183 1.00 66.94 310 ASP A O 1
ATOM 2539 N N . ILE A 1 311 ? -11.709 -18.717 -12.117 1.00 80.50 311 ILE A N 1
ATOM 2540 C CA . ILE A 1 311 ? -11.017 -19.402 -13.207 1.00 80.50 311 ILE A CA 1
ATOM 2541 C C . ILE A 1 311 ? -9.925 -20.272 -12.586 1.00 80.50 311 ILE A C 1
ATOM 2543 O O . ILE A 1 311 ? -8.931 -19.772 -12.070 1.00 80.50 311 ILE A O 1
ATOM 2547 N N . SER A 1 312 ? -10.101 -21.595 -12.642 1.00 80.75 312 SER A N 1
ATOM 2548 C CA . SER A 1 312 ? -9.139 -22.556 -12.080 1.00 80.75 312 SER A CA 1
ATOM 2549 C C . SER A 1 312 ? -7.701 -22.284 -12.554 1.00 80.75 312 SER A C 1
ATOM 2551 O O . SER A 1 312 ? -7.444 -22.227 -13.758 1.00 80.75 312 SER A O 1
ATOM 2553 N N . GLY A 1 313 ? -6.777 -22.137 -11.598 1.00 84.56 313 GLY A N 1
ATOM 2554 C CA . GLY A 1 313 ? -5.358 -21.843 -11.836 1.00 84.56 313 GLY A CA 1
ATOM 2555 C C . GLY A 1 313 ? -4.995 -20.353 -11.855 1.00 84.56 313 GLY A C 1
ATOM 2556 O O . GLY A 1 313 ? -3.804 -20.034 -11.892 1.00 84.56 313 GLY A O 1
ATOM 2557 N N . TYR A 1 314 ? -5.992 -19.468 -11.786 1.00 89.62 314 TYR A N 1
ATOM 2558 C CA . TYR A 1 314 ? -5.815 -18.021 -11.758 1.00 89.62 314 TYR A CA 1
ATOM 2559 C C . TYR A 1 314 ? -6.440 -17.417 -10.505 1.00 89.62 314 TYR A C 1
ATOM 2561 O O . TYR A 1 314 ? -7.459 -17.893 -10.008 1.00 89.62 314 TYR A O 1
ATOM 2569 N N . GLU A 1 315 ? -5.830 -16.352 -9.997 1.00 89.69 315 GLU A N 1
ATOM 2570 C CA . GLU A 1 315 ? -6.288 -15.653 -8.801 1.00 89.69 315 GLU A CA 1
ATOM 2571 C C . GLU A 1 315 ? -6.414 -14.151 -9.063 1.00 89.69 315 GLU A C 1
ATOM 2573 O O . GLU A 1 315 ? -5.601 -13.540 -9.757 1.00 89.69 315 GLU A O 1
ATOM 2578 N N . SER A 1 316 ? -7.447 -13.543 -8.483 1.00 88.81 316 SER A N 1
ATOM 2579 C CA . SER A 1 316 ? -7.621 -12.092 -8.504 1.00 88.81 316 SER A CA 1
ATOM 2580 C C . SER A 1 316 ? -6.682 -11.417 -7.500 1.00 88.81 316 SER A C 1
ATOM 2582 O O . SER A 1 316 ? -6.571 -11.858 -6.351 1.00 88.81 316 SER A O 1
ATOM 2584 N N . LEU A 1 317 ? -6.072 -10.298 -7.910 1.00 88.50 317 LEU A N 1
ATOM 2585 C CA . LEU A 1 317 ? -5.308 -9.404 -7.031 1.00 88.50 317 LEU A CA 1
ATOM 2586 C C . LEU A 1 317 ? -6.136 -8.991 -5.806 1.00 88.50 317 LEU A C 1
ATOM 2588 O O . LEU A 1 317 ? -5.660 -9.060 -4.675 1.00 88.50 317 LEU A O 1
ATOM 2592 N N . PHE A 1 318 ? -7.401 -8.629 -6.017 1.00 85.94 318 PHE A N 1
ATOM 2593 C CA . PHE A 1 318 ? -8.282 -8.162 -4.950 1.00 85.94 318 PHE A CA 1
ATOM 2594 C C . PHE A 1 318 ? -8.621 -9.270 -3.952 1.00 85.94 318 PHE A C 1
ATOM 2596 O O . PHE A 1 318 ? -8.673 -9.007 -2.756 1.00 85.94 318 PHE A O 1
ATOM 2603 N N . ASN A 1 319 ? -8.751 -10.522 -4.409 1.00 87.06 319 ASN A N 1
ATOM 2604 C CA . ASN A 1 319 ? -8.945 -11.662 -3.509 1.00 87.06 319 ASN A CA 1
ATOM 2605 C C . ASN A 1 319 ? -7.706 -11.892 -2.626 1.00 87.06 319 ASN A C 1
ATOM 2607 O O . ASN A 1 319 ? -7.843 -12.232 -1.451 1.00 87.06 319 ASN A O 1
ATOM 2611 N N . LYS A 1 320 ? -6.489 -11.705 -3.163 1.00 88.06 320 LYS A N 1
ATOM 2612 C CA . LYS A 1 320 ? -5.252 -11.768 -2.363 1.00 88.06 320 LYS A CA 1
ATOM 2613 C C . LYS A 1 320 ? -5.181 -10.631 -1.346 1.00 88.06 320 LYS A C 1
ATOM 2615 O O . LYS A 1 320 ? -4.834 -10.881 -0.195 1.00 88.06 320 LYS A O 1
ATOM 2620 N N . ILE A 1 321 ? -5.546 -9.416 -1.753 1.00 86.00 321 ILE A N 1
ATOM 2621 C CA . ILE A 1 321 ? -5.613 -8.251 -0.867 1.00 86.00 321 ILE A CA 1
ATOM 2622 C C . ILE A 1 321 ? -6.644 -8.471 0.248 1.00 86.00 321 ILE A C 1
ATOM 2624 O O . ILE A 1 321 ? -6.344 -8.190 1.403 1.00 86.00 321 ILE A O 1
ATOM 2628 N N . ASP A 1 322 ? -7.832 -8.996 -0.057 1.00 86.06 322 ASP A N 1
ATOM 2629 C CA . ASP A 1 322 ? -8.873 -9.249 0.945 1.00 86.06 322 ASP A CA 1
ATOM 2630 C C . ASP A 1 322 ? -8.442 -10.335 1.943 1.00 86.06 322 ASP A C 1
ATOM 2632 O O . ASP A 1 322 ? -8.537 -10.115 3.149 1.00 86.06 322 ASP A O 1
ATOM 2636 N N . LYS A 1 323 ? -7.835 -11.438 1.481 1.00 87.81 323 LYS A N 1
ATOM 2637 C CA . LYS A 1 323 ? -7.220 -12.444 2.374 1.00 87.81 323 LYS A CA 1
ATOM 2638 C C . LYS A 1 323 ? -6.139 -11.838 3.272 1.00 87.81 323 LYS A C 1
ATOM 2640 O O . LYS A 1 323 ? -6.041 -12.170 4.452 1.00 87.81 323 LYS A O 1
ATOM 2645 N N . PHE A 1 324 ? -5.319 -10.946 2.720 1.00 87.62 324 PHE A N 1
ATOM 2646 C CA . PHE A 1 324 ? -4.298 -10.244 3.489 1.00 87.62 324 PHE A CA 1
ATOM 2647 C C . PHE A 1 324 ? -4.916 -9.290 4.524 1.00 87.62 324 PHE A C 1
ATOM 2649 O O . PHE A 1 324 ? -4.482 -9.293 5.672 1.00 87.62 324 PHE A O 1
ATOM 2656 N N . LYS A 1 325 ? -5.967 -8.536 4.173 1.00 85.38 325 LYS A N 1
ATOM 2657 C CA . LYS A 1 325 ? -6.719 -7.697 5.123 1.00 85.38 325 LYS A CA 1
ATOM 2658 C C . LYS A 1 325 ? -7.321 -8.520 6.246 1.00 85.38 325 LYS A C 1
ATOM 2660 O O . LYS A 1 325 ? -7.244 -8.097 7.390 1.00 85.38 325 LYS A O 1
ATOM 2665 N N . GLU A 1 326 ? -7.904 -9.676 5.945 1.00 87.12 326 GLU A N 1
ATOM 2666 C CA . GLU A 1 326 ? -8.450 -10.572 6.967 1.00 87.12 326 GLU A CA 1
ATOM 2667 C C . GLU A 1 326 ? -7.358 -10.998 7.955 1.00 87.12 326 GLU A C 1
ATOM 2669 O O . GLU A 1 326 ? -7.552 -10.883 9.164 1.00 87.12 326 GLU A O 1
ATOM 2674 N N . LYS A 1 327 ? -6.181 -11.398 7.453 1.00 87.44 327 LYS A N 1
ATOM 2675 C CA . LYS A 1 327 ? -5.012 -11.730 8.283 1.00 87.44 327 LYS A CA 1
ATOM 2676 C C . LYS A 1 327 ? -4.546 -10.536 9.126 1.00 87.44 327 LYS A C 1
ATOM 2678 O O . LYS A 1 327 ? -4.335 -10.694 10.324 1.00 87.44 327 LYS A O 1
ATOM 2683 N N . LEU A 1 328 ? -4.415 -9.356 8.519 1.00 84.44 328 LEU A N 1
ATOM 2684 C CA . LEU A 1 328 ? -3.929 -8.129 9.160 1.00 84.44 328 LEU A CA 1
ATOM 2685 C C . LEU A 1 328 ? -4.907 -7.586 10.216 1.00 84.44 328 LEU A C 1
ATOM 2687 O O . LEU A 1 328 ? -4.500 -7.155 11.290 1.00 84.44 328 LEU A O 1
ATOM 2691 N N . ASN A 1 329 ? -6.206 -7.599 9.916 1.00 87.25 329 ASN A N 1
ATOM 2692 C CA . ASN A 1 329 ? -7.243 -7.005 10.757 1.00 87.25 329 ASN A CA 1
ATOM 2693 C C . ASN A 1 329 ? -7.687 -7.936 11.891 1.00 87.25 329 ASN A C 1
ATOM 2695 O O . ASN A 1 329 ? -8.294 -7.464 12.852 1.00 87.25 329 ASN A O 1
ATOM 2699 N N . ARG A 1 330 ? -7.414 -9.244 11.802 1.00 89.12 330 ARG A N 1
ATOM 2700 C CA . ARG A 1 330 ? -7.867 -10.236 12.785 1.00 89.12 330 ARG A CA 1
ATOM 2701 C C . ARG A 1 330 ? -7.456 -9.909 14.230 1.00 89.12 330 ARG A C 1
ATOM 2703 O O . ARG A 1 330 ? -8.367 -9.857 15.057 1.00 89.12 330 ARG A O 1
ATOM 2710 N N . PRO A 1 331 ? -6.184 -9.595 14.552 1.00 88.31 331 PRO A N 1
ATOM 2711 C CA . PRO A 1 331 ? -5.798 -9.243 15.924 1.00 88.31 331 PRO A CA 1
ATOM 2712 C C . PRO A 1 331 ? -6.536 -8.000 16.443 1.00 88.31 331 PRO A C 1
ATOM 2714 O O . PRO A 1 331 ? -6.944 -7.929 17.600 1.00 88.31 331 PRO A O 1
ATOM 2717 N N . VAL A 1 332 ? -6.767 -7.023 15.561 1.00 88.38 332 VAL A N 1
ATOM 2718 C CA . VAL A 1 332 ? -7.482 -5.779 15.882 1.00 88.38 332 VAL A CA 1
ATOM 2719 C C . VAL A 1 332 ? -8.960 -6.059 16.172 1.00 88.38 332 VAL A C 1
ATOM 2721 O O . VAL A 1 332 ? -9.511 -5.542 17.142 1.00 88.38 332 VAL A O 1
ATOM 2724 N N . ILE A 1 333 ? -9.599 -6.915 15.370 1.00 91.50 333 ILE A N 1
ATOM 2725 C CA . ILE A 1 333 ? -10.989 -7.355 15.563 1.00 91.50 333 ILE A CA 1
ATOM 2726 C C . ILE A 1 333 ? -11.134 -8.149 16.867 1.00 91.50 333 ILE A C 1
ATOM 2728 O O . ILE A 1 333 ? -12.071 -7.912 17.629 1.00 91.50 333 ILE A O 1
ATOM 2732 N N . GLU A 1 334 ? -10.211 -9.067 17.150 1.00 93.00 334 GLU A N 1
ATOM 2733 C CA . GLU A 1 334 ? -10.199 -9.846 18.392 1.00 93.00 334 GLU A CA 1
ATOM 2734 C C . GLU A 1 334 ? -10.064 -8.926 19.618 1.00 93.00 334 GLU A C 1
ATOM 2736 O O . GLU A 1 334 ? -10.848 -9.050 20.565 1.00 93.00 334 GLU A O 1
ATOM 2741 N N . ARG A 1 335 ? -9.182 -7.917 19.558 1.00 93.88 335 ARG A N 1
ATOM 2742 C CA . ARG A 1 335 ? -9.042 -6.884 20.601 1.00 93.88 335 ARG A CA 1
ATOM 2743 C C . ARG A 1 335 ? -10.324 -6.059 20.782 1.00 93.88 335 ARG A C 1
ATOM 2745 O O . ARG A 1 335 ? -10.769 -5.868 21.914 1.00 93.88 335 ARG A O 1
ATOM 2752 N N . CYS A 1 336 ? -10.976 -5.635 19.695 1.00 95.00 336 CYS A N 1
ATOM 2753 C CA . CYS A 1 336 ? -12.280 -4.961 19.753 1.00 95.00 336 CYS A CA 1
ATOM 2754 C C . CYS A 1 336 ? -13.349 -5.826 20.435 1.00 95.00 336 CYS A C 1
ATOM 2756 O O . CYS A 1 336 ? -14.052 -5.346 21.323 1.00 95.00 336 CYS A O 1
ATOM 2758 N N . ASN A 1 337 ? -13.464 -7.100 20.052 1.00 94.88 337 ASN A N 1
ATOM 2759 C CA . ASN A 1 337 ? -14.445 -8.029 20.621 1.00 94.88 337 ASN A CA 1
ATOM 2760 C C . ASN A 1 337 ? -14.202 -8.271 22.118 1.00 94.88 337 ASN A C 1
ATOM 2762 O O . ASN A 1 337 ? -15.155 -8.326 22.905 1.00 94.88 337 ASN A O 1
ATOM 2766 N N . HIS A 1 338 ? -12.935 -8.356 22.528 1.00 96.31 338 HIS A N 1
ATOM 2767 C CA . HIS A 1 338 ? -12.552 -8.439 23.934 1.00 96.31 338 HIS A CA 1
ATOM 2768 C C . HIS A 1 338 ? -13.003 -7.194 24.721 1.00 96.31 338 HIS A C 1
ATOM 2770 O O . HIS A 1 338 ? -13.663 -7.315 25.756 1.00 96.31 338 HIS A O 1
ATOM 2776 N N . PHE A 1 339 ? -12.741 -5.991 24.203 1.00 96.88 339 PHE A N 1
ATOM 2777 C CA . PHE A 1 339 ? -13.176 -4.732 24.822 1.00 96.88 339 PHE A CA 1
ATOM 2778 C C . PHE A 1 339 ? -14.697 -4.579 24.877 1.00 96.88 339 PHE A C 1
ATOM 2780 O O . PHE A 1 339 ? -15.238 -4.196 25.914 1.00 96.88 339 PHE A O 1
ATOM 2787 N N . ILE A 1 340 ? -15.403 -4.934 23.802 1.00 96.38 340 ILE A N 1
ATOM 2788 C CA . ILE A 1 340 ? -16.870 -4.940 23.760 1.00 96.38 340 ILE A CA 1
ATOM 2789 C C . ILE A 1 340 ? -17.430 -5.848 24.863 1.00 96.38 340 ILE A C 1
ATOM 2791 O O . ILE A 1 340 ? -18.355 -5.452 25.572 1.00 96.38 340 ILE A O 1
ATOM 2795 N N . SER A 1 341 ? -16.845 -7.032 25.060 1.00 96.00 341 SER A N 1
ATOM 2796 C CA . SER A 1 341 ? -17.275 -7.980 26.097 1.00 96.00 341 SER A CA 1
ATOM 2797 C C . SER A 1 341 ? -17.118 -7.403 27.510 1.00 96.00 341 SER A C 1
ATOM 2799 O O . SER A 1 341 ? -18.045 -7.490 28.319 1.00 96.00 341 SER A O 1
ATOM 2801 N N . ARG A 1 342 ? -15.988 -6.740 27.795 1.00 97.00 342 ARG A N 1
ATOM 2802 C CA . ARG A 1 342 ? -15.747 -6.044 29.075 1.00 97.00 342 ARG A CA 1
ATOM 2803 C C . ARG A 1 342 ? -16.727 -4.891 29.291 1.00 97.00 342 ARG A C 1
ATOM 2805 O O . ARG A 1 342 ? -17.347 -4.792 30.348 1.00 97.00 342 ARG A O 1
ATOM 2812 N N . LEU A 1 343 ? -16.965 -4.068 28.271 1.00 96.50 343 LEU A N 1
ATOM 2813 C CA . LEU A 1 343 ? -17.933 -2.970 28.346 1.00 96.50 343 LEU A CA 1
ATOM 2814 C C . LEU A 1 343 ? -19.372 -3.466 28.547 1.00 96.50 343 LEU A C 1
ATOM 2816 O O . LEU A 1 343 ? -20.131 -2.836 29.282 1.00 96.50 343 LEU A O 1
ATOM 2820 N N . PHE A 1 344 ? -19.763 -4.601 27.958 1.00 96.06 344 PHE A N 1
ATOM 2821 C CA . PHE A 1 344 ? -21.073 -5.208 28.221 1.00 96.06 344 PHE A CA 1
ATOM 2822 C C . PHE A 1 344 ? -21.227 -5.658 29.675 1.00 96.06 344 PHE A C 1
ATOM 2824 O O . PHE A 1 344 ? -22.305 -5.483 30.251 1.00 96.06 344 PHE A O 1
ATOM 2831 N N . PHE A 1 345 ? -20.166 -6.187 30.290 1.00 94.88 345 PHE A N 1
ATOM 2832 C CA . PHE A 1 345 ? -20.170 -6.505 31.717 1.00 94.88 345 PHE A CA 1
ATOM 2833 C C . PHE A 1 345 ? -20.395 -5.246 32.569 1.00 94.88 345 PHE A C 1
ATOM 2835 O O . PHE A 1 345 ? -21.290 -5.239 33.418 1.00 94.88 345 PHE A O 1
ATOM 2842 N N . LEU A 1 346 ? -19.663 -4.163 32.290 1.00 94.62 346 LEU A N 1
ATOM 2843 C CA . LEU A 1 346 ? -19.819 -2.880 32.987 1.00 94.62 346 LEU A CA 1
ATOM 2844 C C . LEU A 1 346 ? -21.206 -2.261 32.778 1.00 94.62 346 LEU A C 1
ATOM 2846 O O . LEU A 1 346 ? -21.829 -1.786 33.727 1.00 94.62 346 LEU A O 1
ATOM 2850 N N . LYS A 1 347 ? -21.734 -2.327 31.552 1.00 94.62 347 LYS A N 1
ATOM 2851 C CA . LYS A 1 347 ? -23.094 -1.884 31.230 1.00 94.62 347 LYS A CA 1
ATOM 2852 C C . LYS A 1 347 ? -24.130 -2.635 32.063 1.00 94.62 347 LYS A C 1
ATOM 2854 O O . LYS A 1 347 ? -25.035 -2.018 32.613 1.00 94.62 347 LYS A O 1
ATOM 2859 N N . ARG A 1 348 ? -24.000 -3.961 32.177 1.00 93.12 348 ARG A N 1
ATOM 2860 C CA . ARG A 1 348 ? -24.904 -4.788 32.990 1.00 93.12 348 ARG A CA 1
ATOM 2861 C C . ARG A 1 348 ? -24.818 -4.422 34.472 1.00 93.12 348 ARG A C 1
ATOM 2863 O O . ARG A 1 348 ? -25.847 -4.348 35.134 1.00 93.12 348 ARG A O 1
ATOM 2870 N N . LEU A 1 349 ? -23.611 -4.166 34.979 1.00 91.69 349 LEU A N 1
ATOM 2871 C CA . LEU A 1 349 ? -23.396 -3.716 36.354 1.00 91.69 349 LEU A CA 1
ATOM 2872 C C . LEU A 1 349 ? -24.122 -2.388 36.620 1.00 91.69 349 LEU A C 1
ATOM 2874 O O . LEU A 1 349 ? -24.837 -2.283 37.615 1.00 91.69 349 LEU A O 1
ATOM 2878 N N . LEU A 1 350 ? -24.004 -1.418 35.708 1.00 92.44 350 LEU A N 1
ATOM 2879 C CA . LEU A 1 350 ? -24.706 -0.138 35.807 1.00 92.44 350 LEU A CA 1
ATOM 2880 C C . LEU A 1 350 ? -26.226 -0.295 35.753 1.00 92.44 350 LEU A C 1
ATOM 2882 O O . LEU A 1 350 ? -26.903 0.223 36.630 1.00 92.44 350 LEU A O 1
ATOM 2886 N N . VAL A 1 351 ? -26.772 -1.027 34.778 1.00 91.25 351 VAL A N 1
ATOM 2887 C CA . VAL A 1 351 ? -28.231 -1.213 34.636 1.00 91.25 351 VAL A CA 1
ATOM 2888 C C . VAL A 1 351 ? -28.846 -1.858 35.880 1.00 91.25 351 VAL A C 1
ATOM 2890 O O . VAL A 1 351 ? -29.931 -1.469 36.298 1.00 91.25 351 VAL A O 1
ATOM 2893 N N . ASN A 1 352 ? -28.137 -2.795 36.511 1.00 90.06 352 ASN A N 1
ATOM 2894 C CA . ASN A 1 352 ? -28.632 -3.488 37.699 1.00 90.06 352 ASN A CA 1
ATOM 2895 C C . ASN A 1 352 ? -28.573 -2.644 38.985 1.00 90.06 352 ASN A C 1
ATOM 2897 O O . ASN A 1 352 ? -29.262 -2.973 39.947 1.00 90.06 352 ASN A O 1
ATOM 2901 N N . ARG A 1 353 ? -27.716 -1.616 39.049 1.00 89.88 353 ARG A N 1
ATOM 2902 C CA . ARG A 1 353 ? -27.458 -0.833 40.276 1.00 89.88 353 ARG A CA 1
ATOM 2903 C C . ARG A 1 353 ? -27.918 0.621 40.192 1.00 89.88 353 ARG A C 1
ATOM 2905 O O . ARG A 1 353 ? -28.231 1.208 41.217 1.00 89.88 353 ARG A O 1
ATOM 2912 N N . ILE A 1 354 ? -27.939 1.198 38.995 1.00 91.38 354 ILE A N 1
ATOM 2913 C CA . ILE A 1 354 ? -28.254 2.601 38.719 1.00 91.38 354 ILE A CA 1
ATOM 2914 C C . ILE A 1 354 ? -29.180 2.630 37.505 1.00 91.38 354 ILE A C 1
ATOM 2916 O O . ILE A 1 354 ? -28.732 2.709 36.357 1.00 91.38 354 ILE A O 1
ATOM 2920 N N . ASN A 1 355 ? -30.483 2.532 37.754 1.00 89.19 355 ASN A N 1
ATOM 2921 C CA . ASN A 1 355 ? -31.467 2.536 36.680 1.00 89.19 355 ASN A CA 1
ATOM 2922 C C . ASN A 1 355 ? -31.709 3.965 36.167 1.00 89.19 355 ASN A C 1
ATOM 2924 O O . ASN A 1 355 ? -31.961 4.873 36.959 1.00 89.19 355 ASN A O 1
ATOM 2928 N N . VAL A 1 356 ? -31.648 4.144 34.847 1.00 91.88 356 VAL A N 1
ATOM 2929 C CA . VAL A 1 356 ? -31.915 5.411 34.147 1.00 91.88 356 VAL A CA 1
ATOM 2930 C C . VAL A 1 356 ? -32.847 5.145 32.970 1.00 91.88 356 VAL A C 1
ATOM 2932 O O . VAL A 1 356 ? -32.789 4.078 32.356 1.00 91.88 356 VAL A O 1
ATOM 2935 N N . LYS A 1 357 ? -33.692 6.113 32.612 1.00 90.00 357 LYS A N 1
ATOM 2936 C CA . LYS A 1 357 ? -34.653 5.971 31.508 1.00 90.00 357 LYS A CA 1
ATOM 2937 C C . LYS A 1 357 ? -33.957 5.951 30.149 1.00 90.00 357 LYS A C 1
ATOM 2939 O O . LYS A 1 357 ? -34.411 5.259 29.238 1.00 90.00 357 LYS A O 1
ATOM 2944 N N . LYS A 1 358 ? -32.863 6.705 29.990 1.00 91.88 358 LYS A N 1
ATOM 2945 C CA . LYS A 1 358 ? -32.095 6.771 28.739 1.00 91.88 358 LYS A CA 1
ATOM 2946 C C . LYS A 1 358 ? -30.617 7.116 28.966 1.00 91.88 358 LYS A C 1
ATOM 2948 O O . LYS A 1 358 ? -30.285 7.821 29.911 1.00 91.88 358 LYS A O 1
ATOM 2953 N N . PRO A 1 359 ? -29.715 6.672 28.077 1.00 93.75 359 PRO A N 1
ATOM 2954 C CA . PRO A 1 359 ? -28.329 7.126 28.074 1.00 93.75 359 PRO A CA 1
ATOM 2955 C C . PRO A 1 359 ? -28.184 8.514 27.427 1.00 93.75 359 PRO A C 1
ATOM 2957 O O . PRO A 1 359 ? -28.853 8.824 26.436 1.00 93.75 359 PRO A O 1
ATOM 2960 N N . TYR A 1 360 ? -27.250 9.327 27.925 1.00 94.00 360 TYR A N 1
ATOM 2961 C CA . TYR A 1 360 ? -26.908 10.626 27.340 1.00 94.00 360 TYR A CA 1
ATOM 2962 C C . TYR A 1 360 ? -25.733 10.510 26.356 1.00 94.00 3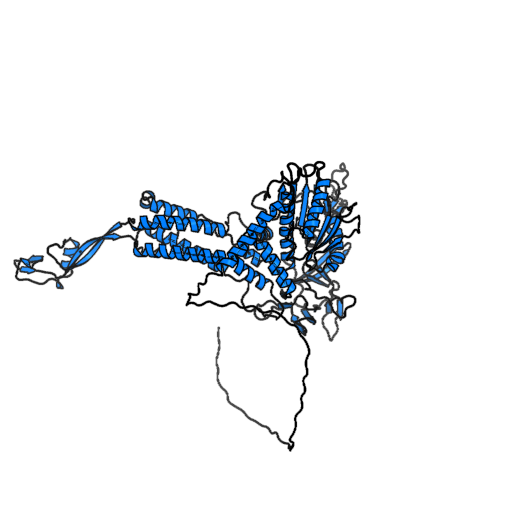60 TYR A C 1
ATOM 2964 O O . TYR A 1 360 ? -24.627 10.156 26.743 1.00 94.00 360 TYR A O 1
ATOM 2972 N N . LEU A 1 361 ? -25.949 10.822 25.073 1.00 92.62 361 LEU A N 1
ATOM 2973 C CA . LEU A 1 361 ? -24.987 10.509 23.997 1.00 92.62 361 LEU A CA 1
ATOM 2974 C C . LEU A 1 361 ? -24.194 11.713 23.443 1.00 92.62 361 LEU A C 1
ATOM 2976 O O . LEU A 1 361 ? -23.476 11.568 22.457 1.00 92.62 361 LEU A O 1
ATOM 2980 N N . ARG A 1 362 ? -24.354 12.915 24.008 1.00 91.38 362 ARG A N 1
ATOM 2981 C CA . ARG A 1 362 ? -23.686 14.148 23.531 1.00 91.38 362 ARG A CA 1
ATOM 2982 C C . ARG A 1 362 ? -22.510 14.524 24.436 1.00 91.38 362 ARG A C 1
ATOM 2984 O O . ARG A 1 362 ? -22.338 13.911 25.480 1.00 91.38 362 ARG A O 1
ATOM 2991 N N . GLU A 1 363 ? -21.704 15.521 24.056 1.00 91.06 363 GLU A N 1
ATOM 2992 C CA . GLU A 1 363 ? -20.630 16.018 24.935 1.00 91.06 363 GLU A CA 1
ATOM 2993 C C . GLU A 1 363 ? -21.235 16.479 26.276 1.00 91.06 363 GLU A C 1
ATOM 2995 O O . GLU A 1 363 ? -22.141 17.320 26.274 1.00 91.06 363 GLU A O 1
ATOM 3000 N N . PRO A 1 364 ? -20.799 15.909 27.414 1.00 93.25 364 PRO A N 1
ATOM 3001 C CA . PRO A 1 364 ? -21.429 16.193 28.689 1.00 93.25 364 PRO A CA 1
ATOM 3002 C C . PRO A 1 364 ? -20.974 17.544 29.247 1.00 93.25 364 PRO A C 1
ATOM 3004 O O . PRO A 1 364 ? -19.796 17.895 29.242 1.00 93.25 364 PRO A O 1
ATOM 3007 N N . ILE A 1 365 ? -21.922 18.295 29.800 1.00 92.25 365 ILE A N 1
ATOM 3008 C CA . ILE A 1 365 ? -21.680 19.536 30.540 1.00 92.25 365 ILE A CA 1
ATOM 3009 C C . ILE A 1 365 ? -21.475 19.211 32.023 1.00 92.25 365 ILE A C 1
ATOM 3011 O O . ILE A 1 365 ? -22.288 18.509 32.622 1.00 92.25 365 ILE A O 1
ATOM 3015 N N . PHE A 1 366 ? -20.419 19.750 32.638 1.00 92.25 366 PHE A N 1
ATOM 3016 C CA . PHE A 1 366 ? -20.167 19.580 34.072 1.00 92.25 366 PHE A CA 1
ATOM 3017 C C . PHE A 1 366 ? -21.224 20.274 34.938 1.00 92.25 366 PHE A C 1
ATOM 3019 O O . PHE A 1 366 ? -21.248 21.505 35.032 1.00 92.25 366 PHE A O 1
ATOM 3026 N N . THR A 1 367 ? -22.015 19.487 35.664 1.00 92.69 367 THR A N 1
ATOM 3027 C CA . THR A 1 367 ? -22.912 19.986 36.713 1.00 92.69 367 THR A CA 1
ATOM 3028 C C . THR A 1 367 ? -22.166 20.216 38.028 1.00 92.69 367 THR A C 1
ATOM 3030 O O . THR A 1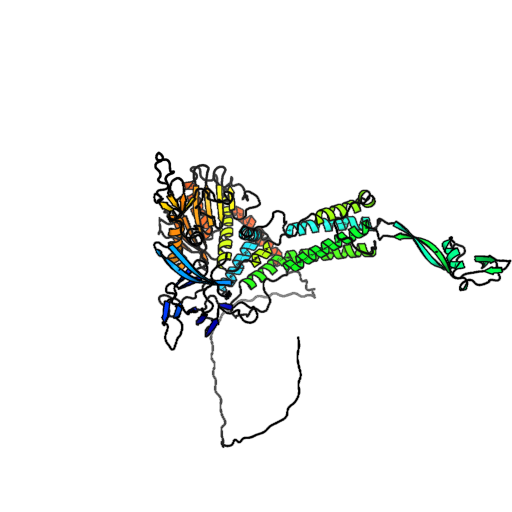 367 ? -21.061 19.709 38.237 1.00 92.69 367 THR A O 1
ATOM 3033 N N . HIS A 1 368 ? -22.771 20.955 38.965 1.00 89.69 368 HIS A N 1
ATOM 3034 C CA . HIS A 1 368 ? -22.207 21.090 40.313 1.00 89.69 368 HIS A CA 1
ATOM 3035 C C . HIS A 1 368 ? -22.066 19.730 41.012 1.00 89.69 368 HIS A C 1
ATOM 3037 O O . HIS A 1 368 ? -21.037 19.492 41.640 1.00 89.69 368 HIS A O 1
ATOM 3043 N N . LYS A 1 369 ? -23.029 18.813 40.849 1.00 90.62 369 LYS A N 1
ATOM 3044 C CA . LYS A 1 369 ? -22.970 17.469 41.446 1.00 90.62 369 LYS A CA 1
ATOM 3045 C C . LYS A 1 369 ? -21.790 16.660 40.899 1.00 90.62 369 LYS A C 1
ATOM 3047 O O . LYS A 1 369 ? -20.992 16.138 41.676 1.00 90.62 369 LYS A O 1
ATOM 3052 N N . ALA A 1 370 ? -21.617 16.646 39.575 1.00 89.88 370 ALA A N 1
ATOM 3053 C CA . ALA A 1 370 ? -20.503 15.960 38.924 1.00 89.88 370 ALA A CA 1
ATOM 3054 C C . ALA A 1 370 ? -19.137 16.578 39.272 1.00 89.88 370 ALA A C 1
ATOM 3056 O O . ALA A 1 370 ? -18.156 15.856 39.384 1.00 89.88 370 ALA A O 1
ATOM 3057 N N . LYS A 1 371 ? -19.050 17.902 39.478 1.00 90.69 371 LYS A N 1
ATOM 3058 C CA . LYS A 1 371 ? -17.792 18.570 39.874 1.00 90.69 371 LYS A CA 1
ATOM 3059 C C . LYS A 1 371 ? -17.325 18.195 41.283 1.00 90.69 371 LYS A C 1
ATOM 3061 O O . LYS A 1 371 ? -16.117 18.089 41.494 1.00 90.69 371 LYS A O 1
ATOM 3066 N N . HIS A 1 372 ? -18.256 18.031 42.225 1.00 91.12 372 HIS A N 1
ATOM 3067 C CA . HIS A 1 372 ? -17.940 17.721 43.623 1.00 91.12 372 HIS A CA 1
ATOM 3068 C C . HIS A 1 372 ? -17.682 16.227 43.851 1.00 91.12 372 HIS A C 1
ATOM 3070 O O . HIS A 1 372 ? -16.882 15.876 44.714 1.00 91.12 372 HIS A O 1
ATOM 3076 N N . ASN A 1 373 ? -18.302 15.341 43.064 1.00 93.00 373 ASN A N 1
ATOM 3077 C CA . ASN A 1 373 ? -18.025 13.910 43.134 1.00 93.00 373 ASN A CA 1
ATOM 3078 C C . ASN A 1 373 ? -16.811 13.541 42.261 1.00 93.00 373 ASN A C 1
ATOM 3080 O O . ASN A 1 373 ? -16.880 13.573 41.033 1.00 93.00 373 ASN A O 1
ATOM 3084 N N . LEU A 1 374 ? -15.703 13.155 42.903 1.00 92.56 374 LEU A N 1
ATOM 3085 C CA . LEU A 1 374 ? -14.440 12.828 42.228 1.00 92.56 374 LEU A CA 1
ATOM 3086 C C . LEU A 1 374 ? -14.586 11.731 41.164 1.00 92.56 374 LEU A C 1
ATOM 3088 O O . LEU A 1 374 ? -13.981 11.849 40.098 1.00 92.56 374 LEU A O 1
ATOM 3092 N N . TYR A 1 375 ? -15.397 10.703 41.422 1.00 94.50 375 TYR A N 1
ATOM 3093 C CA . TYR A 1 375 ? -15.548 9.565 40.516 1.00 94.50 375 TYR A CA 1
ATOM 3094 C C . TYR A 1 375 ? -16.334 9.946 39.258 1.00 94.50 375 TYR A C 1
ATOM 3096 O O . TYR A 1 375 ? -15.886 9.682 38.143 1.00 94.50 375 TYR A O 1
ATOM 3104 N N . TYR A 1 376 ? -17.457 10.656 39.415 1.00 94.88 376 TYR A N 1
ATOM 3105 C CA . TYR A 1 376 ? -18.223 11.169 38.272 1.00 94.88 376 TYR A CA 1
ATOM 3106 C C . TYR A 1 376 ? -17.405 12.174 37.466 1.00 94.88 376 TYR A C 1
ATOM 3108 O O . TYR A 1 376 ? -17.406 12.124 36.238 1.00 94.88 376 TYR A O 1
ATOM 3116 N N . ARG A 1 377 ? -16.650 13.051 38.141 1.00 94.38 377 ARG A N 1
ATOM 3117 C CA . ARG A 1 377 ? -15.793 14.034 37.476 1.00 94.38 377 ARG A CA 1
ATOM 3118 C C . ARG A 1 377 ? -14.816 13.378 36.504 1.00 94.38 377 ARG A C 1
ATOM 3120 O O . ARG A 1 377 ? -14.639 13.886 35.401 1.00 94.38 377 ARG A O 1
ATOM 3127 N N . GLN A 1 378 ? -14.193 12.270 36.903 1.00 95.00 378 GLN A N 1
ATOM 3128 C CA . GLN A 1 378 ? -13.252 11.542 36.052 1.00 95.00 378 GLN A CA 1
ATOM 3129 C C . GLN A 1 378 ? -13.944 10.943 34.827 1.00 95.00 378 GLN A C 1
ATOM 3131 O O . GLN A 1 378 ? -13.469 11.156 33.715 1.00 95.00 378 GLN A O 1
ATOM 3136 N N . VAL A 1 379 ? -15.103 10.299 34.995 1.00 94.62 379 VAL A N 1
ATOM 3137 C CA . VAL A 1 379 ? -15.853 9.740 33.856 1.00 94.62 379 VAL A CA 1
ATOM 3138 C C . VAL A 1 379 ? -16.295 10.835 32.878 1.00 94.62 379 VAL A C 1
ATOM 3140 O O . VAL A 1 379 ? -16.175 10.666 31.666 1.00 94.62 379 VAL A O 1
ATOM 3143 N N . PHE A 1 380 ? -16.733 11.992 33.385 1.00 96.00 380 PHE A N 1
ATOM 3144 C CA . PHE A 1 380 ? -17.067 13.149 32.550 1.00 96.00 380 PHE A CA 1
ATOM 3145 C C . PHE A 1 380 ? -15.859 13.641 31.744 1.00 96.00 380 PHE A C 1
ATOM 3147 O O . PHE A 1 380 ? -15.993 13.889 30.547 1.00 96.00 380 PHE A O 1
ATOM 3154 N N . LEU A 1 381 ? -14.680 13.758 32.370 1.00 94.12 381 LEU A N 1
ATOM 3155 C CA . LEU A 1 381 ? -13.451 14.144 31.668 1.00 94.12 381 LEU A CA 1
ATOM 3156 C C . LEU A 1 381 ? -13.101 13.148 30.561 1.00 94.12 381 LEU A C 1
ATOM 3158 O O . LEU A 1 381 ? -12.823 13.578 29.446 1.00 94.12 381 LEU A O 1
ATOM 3162 N N . MET A 1 382 ? -13.169 11.845 30.843 1.00 94.44 382 MET A N 1
ATOM 3163 C CA . MET A 1 382 ? -12.881 10.795 29.860 1.00 94.44 382 MET A CA 1
ATOM 3164 C C . MET A 1 382 ? -13.839 10.855 28.668 1.00 94.44 382 MET A C 1
ATOM 3166 O O . MET A 1 382 ? -13.410 10.743 27.524 1.00 94.44 382 MET A O 1
ATOM 3170 N N . MET A 1 383 ? -15.134 11.075 28.914 1.00 93.44 383 MET A N 1
ATOM 3171 C CA . MET A 1 383 ? -16.119 11.201 27.842 1.00 93.44 383 MET A CA 1
ATOM 3172 C C . MET A 1 383 ? -15.901 12.463 27.003 1.00 93.44 383 MET A C 1
ATOM 3174 O O . MET A 1 383 ? -16.011 12.402 25.782 1.00 93.44 383 MET A O 1
ATOM 3178 N N . ILE A 1 384 ? -15.566 13.597 27.622 1.00 91.38 384 ILE A N 1
ATOM 3179 C CA . ILE A 1 384 ? -15.235 14.834 26.895 1.00 91.38 384 ILE A CA 1
ATOM 3180 C C . ILE A 1 384 ? -13.973 14.638 26.054 1.00 91.38 384 ILE A C 1
ATOM 3182 O O . ILE A 1 384 ? -13.949 15.023 24.888 1.00 91.38 384 ILE A O 1
ATOM 3186 N N . GLU A 1 385 ? -12.936 14.027 26.627 1.00 89.56 385 GLU A N 1
ATOM 3187 C CA . GLU A 1 385 ? -11.697 13.706 25.920 1.00 89.56 385 GLU A CA 1
ATOM 3188 C C . GLU A 1 385 ? -11.989 12.803 24.711 1.00 89.56 385 GLU A C 1
ATOM 3190 O O . GLU A 1 385 ? -11.598 13.141 23.596 1.00 89.56 385 GLU A O 1
ATOM 3195 N N . TRP A 1 386 ? -12.789 11.744 24.896 1.00 89.38 386 TRP A N 1
ATOM 3196 C CA . TRP A 1 386 ? -13.288 10.876 23.823 1.00 89.38 386 TRP A CA 1
ATOM 3197 C C . TRP A 1 386 ? -14.023 11.625 22.715 1.00 89.38 386 TRP A C 1
ATOM 3199 O O . TRP A 1 386 ? -13.716 11.442 21.543 1.00 89.38 386 TRP A O 1
ATOM 3209 N N . MET A 1 387 ? -14.972 12.490 23.067 1.00 86.00 387 MET A N 1
ATOM 3210 C CA . MET A 1 387 ? -15.776 13.232 22.088 1.00 86.00 387 MET A CA 1
ATOM 3211 C C . MET A 1 387 ? -14.963 14.286 21.325 1.00 86.00 387 MET A C 1
ATOM 3213 O O . MET A 1 387 ? -15.354 14.688 20.231 1.00 86.00 387 MET A O 1
ATOM 3217 N N . ARG A 1 388 ? -13.839 14.729 21.896 1.00 83.25 388 ARG A N 1
ATOM 3218 C CA . ARG A 1 388 ? -12.878 15.629 21.245 1.00 83.25 388 ARG A CA 1
ATOM 3219 C C . ARG A 1 388 ? -11.827 14.887 20.429 1.00 83.25 388 ARG A C 1
ATOM 3221 O O . ARG A 1 388 ? -11.181 15.517 19.592 1.00 83.25 388 ARG A O 1
ATOM 3228 N N . PHE A 1 389 ? -11.641 13.584 20.642 1.00 73.19 389 PHE A N 1
ATOM 3229 C CA . PHE A 1 389 ? -10.818 12.779 19.74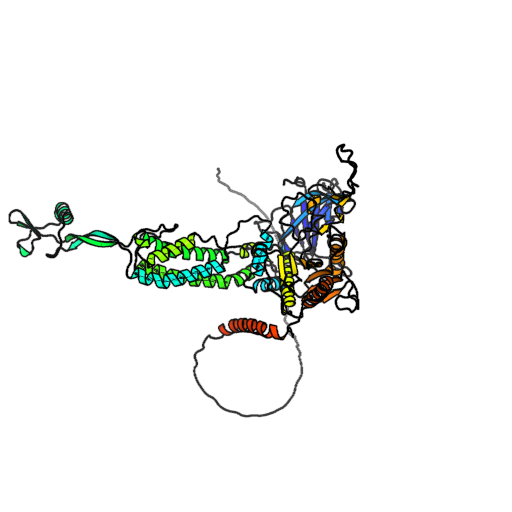9 1.00 73.19 389 PHE A CA 1
ATOM 3230 C C . PHE A 1 389 ? -11.472 12.717 18.360 1.00 73.19 389 PHE A C 1
ATOM 3232 O O . PHE A 1 389 ? -12.676 12.508 18.218 1.00 73.19 389 PHE A O 1
ATOM 3239 N N . GLY A 1 390 ? -10.659 12.936 17.321 1.00 66.00 390 GLY A N 1
ATOM 3240 C CA . GLY A 1 390 ? -11.078 12.802 15.927 1.00 66.00 390 GLY A CA 1
ATOM 3241 C C . GLY A 1 390 ? -11.495 11.370 15.572 1.00 66.00 390 GLY A C 1
ATOM 3242 O O . GLY A 1 390 ? -11.377 10.439 16.372 1.00 66.00 390 GLY A O 1
ATOM 3243 N N . LYS A 1 391 ? -11.991 11.180 14.347 1.00 71.69 391 LYS A N 1
ATOM 3244 C CA . LYS A 1 391 ? -12.396 9.851 13.868 1.00 71.69 391 LYS A CA 1
ATOM 3245 C C . LYS A 1 391 ? -11.169 8.935 13.706 1.00 71.69 391 LYS A C 1
ATOM 3247 O O . LYS A 1 391 ? -10.066 9.435 13.488 1.00 71.69 391 LYS A O 1
ATOM 3252 N N . PRO A 1 392 ? -11.346 7.601 13.787 1.00 75.62 392 PRO A N 1
ATOM 3253 C CA . PRO A 1 392 ? -10.265 6.668 13.498 1.00 75.62 392 PRO A CA 1
ATOM 3254 C C . PRO A 1 392 ? -9.742 6.864 12.074 1.00 75.62 392 PRO A C 1
ATOM 3256 O O . PRO A 1 392 ? -10.528 6.982 11.130 1.00 75.62 392 PRO A O 1
ATOM 3259 N N . ASP A 1 393 ? -8.421 6.847 11.929 1.00 74.12 393 ASP A N 1
ATOM 3260 C CA . ASP A 1 393 ? -7.755 6.933 10.639 1.00 74.12 393 ASP A CA 1
ATOM 3261 C C . ASP A 1 393 ? -7.938 5.626 9.844 1.00 74.12 393 ASP A C 1
ATOM 3263 O O . ASP A 1 393 ? -7.245 4.633 10.075 1.00 74.12 393 ASP A O 1
ATOM 3267 N N . TRP A 1 394 ? -8.850 5.638 8.867 1.00 76.25 394 TRP A N 1
ATOM 3268 C CA . TRP A 1 394 ? -9.084 4.535 7.915 1.00 76.25 394 TRP A CA 1
ATOM 3269 C C . TRP A 1 394 ? -8.061 4.498 6.775 1.00 76.25 394 TRP A C 1
ATOM 3271 O O . TRP A 1 394 ? -8.294 3.912 5.711 1.00 76.25 394 TRP A O 1
ATOM 3281 N N . SER A 1 395 ? -6.925 5.169 6.974 1.00 68.62 395 SER A N 1
ATOM 3282 C CA . SER A 1 395 ? -5.910 5.365 5.962 1.00 68.62 395 SER A CA 1
ATOM 3283 C C . SER A 1 395 ? -5.471 4.061 5.310 1.00 68.62 395 SER A C 1
ATOM 3285 O O . SER A 1 395 ? -5.466 3.916 4.089 1.00 68.62 395 SER A O 1
ATOM 3287 N N . LEU A 1 396 ? -5.112 3.103 6.143 1.00 73.12 396 LEU A N 1
ATOM 3288 C CA . LEU A 1 396 ? -4.543 1.843 5.712 1.00 73.12 396 LEU A CA 1
ATOM 3289 C C . LEU A 1 396 ? -5.526 1.047 4.841 1.00 73.12 396 LEU A C 1
ATOM 3291 O O . LEU A 1 396 ? -5.195 0.624 3.734 1.00 73.12 396 LEU A O 1
ATOM 3295 N N . GLN A 1 397 ? -6.768 0.912 5.311 1.00 76.44 397 GLN A N 1
ATOM 3296 C CA . GLN A 1 397 ? -7.814 0.128 4.656 1.00 76.44 397 GLN A CA 1
ATOM 3297 C C . GLN A 1 397 ? -8.184 0.722 3.298 1.00 76.44 397 GLN A C 1
ATOM 3299 O O . GLN A 1 397 ? -8.213 0.006 2.300 1.00 76.44 397 GLN A O 1
ATOM 3304 N N . ASN A 1 398 ? -8.385 2.039 3.232 1.00 71.00 398 ASN A N 1
ATOM 3305 C CA . ASN A 1 398 ? -8.732 2.730 1.990 1.00 71.00 398 ASN A CA 1
ATOM 3306 C C . ASN A 1 398 ? -7.663 2.585 0.897 1.00 71.00 398 ASN A C 1
ATOM 3308 O O . ASN A 1 398 ? -7.967 2.767 -0.275 1.00 71.00 398 ASN A O 1
ATOM 3312 N N . GLN A 1 399 ? -6.421 2.278 1.265 1.00 70.06 399 GLN A N 1
ATOM 3313 C CA . GLN A 1 399 ? -5.294 2.246 0.333 1.00 70.06 399 GLN A CA 1
ATOM 3314 C C . GLN A 1 399 ? -4.916 0.844 -0.083 1.00 70.06 399 GLN A C 1
ATOM 3316 O O . GLN A 1 399 ? -4.638 0.610 -1.247 1.00 70.06 399 GLN A O 1
ATOM 3321 N N . LEU A 1 400 ? -5.074 -0.134 0.805 1.00 75.75 400 LEU A N 1
ATOM 3322 C CA . LEU A 1 400 ? -5.199 -1.510 0.339 1.00 75.75 400 LEU A CA 1
ATOM 3323 C C . LEU A 1 400 ? -6.327 -1.647 -0.697 1.00 75.75 400 LEU A C 1
ATOM 3325 O O . LEU A 1 400 ? -6.197 -2.420 -1.638 1.00 75.75 400 LEU A O 1
ATOM 3329 N N . ASN A 1 401 ? -7.409 -0.874 -0.557 1.00 73.12 401 ASN A N 1
ATOM 3330 C CA . ASN A 1 401 ? -8.493 -0.835 -1.540 1.00 73.12 401 ASN A CA 1
ATOM 3331 C C . ASN A 1 401 ? -8.133 -0.093 -2.843 1.00 73.12 401 ASN A C 1
ATOM 3333 O O . ASN A 1 401 ? -8.801 -0.324 -3.845 1.00 73.12 401 ASN A O 1
ATOM 3337 N N . SER A 1 402 ? -7.133 0.797 -2.835 1.00 71.06 402 SER A N 1
ATOM 3338 C CA . SER A 1 402 ? -6.726 1.598 -4.001 1.00 71.06 402 SER A CA 1
ATOM 3339 C C . SER A 1 402 ? -5.627 0.939 -4.839 1.00 71.06 402 SER A C 1
ATOM 3341 O O . SER A 1 402 ? -5.305 1.434 -5.915 1.00 71.06 402 SER A O 1
ATOM 3343 N N . ILE A 1 403 ? -5.024 -0.158 -4.364 1.00 77.44 403 ILE A N 1
ATOM 3344 C CA . ILE A 1 403 ? -4.058 -0.927 -5.155 1.00 77.44 403 ILE A CA 1
ATOM 3345 C C . ILE A 1 403 ? -4.820 -1.586 -6.308 1.00 77.44 403 ILE A C 1
ATOM 3347 O O . ILE A 1 403 ? -5.449 -2.633 -6.158 1.00 77.44 403 ILE A O 1
ATOM 3351 N N . GLU A 1 404 ? -4.768 -0.940 -7.469 1.00 77.62 404 GLU A N 1
ATOM 3352 C CA . GLU A 1 404 ? -5.510 -1.350 -8.661 1.00 77.62 404 GLU A CA 1
ATOM 3353 C C . GLU A 1 404 ? -4.794 -2.433 -9.465 1.00 77.62 404 GLU A C 1
ATOM 3355 O O . GLU A 1 404 ? -5.459 -3.225 -10.133 1.00 77.62 404 GLU A O 1
ATOM 3360 N N . ASN A 1 405 ? -3.457 -2.475 -9.427 1.00 84.62 405 ASN A N 1
ATOM 3361 C CA . ASN A 1 405 ? -2.664 -3.375 -10.260 1.00 84.62 405 ASN A CA 1
ATOM 3362 C C . ASN A 1 405 ? -1.306 -3.773 -9.652 1.00 84.62 405 ASN A C 1
ATOM 3364 O O . ASN A 1 405 ? -0.777 -3.148 -8.730 1.00 84.62 405 ASN A O 1
ATOM 3368 N N . LEU A 1 406 ? -0.752 -4.855 -10.201 1.00 89.56 406 LEU A N 1
ATOM 3369 C CA . LEU A 1 406 ? 0.502 -5.482 -9.782 1.00 89.56 406 LEU A CA 1
ATOM 3370 C C . LEU A 1 406 ? 1.761 -4.615 -9.971 1.00 89.56 406 LEU A C 1
ATOM 3372 O O . LEU A 1 406 ? 2.556 -4.561 -9.030 1.00 89.56 406 LEU A O 1
ATOM 3376 N N . PRO A 1 407 ? 1.971 -3.920 -11.111 1.00 88.81 407 PRO A N 1
ATOM 3377 C CA . PRO A 1 407 ? 3.122 -3.031 -11.269 1.00 88.81 407 PRO A CA 1
ATOM 3378 C C . PRO A 1 407 ? 3.224 -1.989 -10.154 1.00 88.81 407 PRO A C 1
ATOM 3380 O O . PRO A 1 407 ? 4.297 -1.826 -9.573 1.00 88.81 407 PRO A O 1
ATOM 3383 N N . LYS A 1 408 ? 2.097 -1.370 -9.770 1.00 85.62 408 LYS A N 1
ATOM 3384 C CA . LYS A 1 408 ? 2.101 -0.346 -8.723 1.00 85.62 408 LYS A CA 1
ATOM 3385 C C . LYS A 1 408 ? 2.443 -0.903 -7.342 1.00 85.62 408 LYS A C 1
ATOM 3387 O O . LYS A 1 408 ? 3.186 -0.278 -6.586 1.00 85.62 408 LYS A O 1
ATOM 3392 N N . LEU A 1 409 ? 1.938 -2.098 -7.022 1.00 89.00 409 LEU A N 1
ATOM 3393 C CA . LEU A 1 409 ? 2.315 -2.812 -5.799 1.00 89.00 409 LEU A CA 1
ATOM 3394 C C . LEU A 1 409 ? 3.825 -3.093 -5.764 1.00 89.00 409 LEU A C 1
ATOM 3396 O O . LEU A 1 409 ? 4.452 -2.938 -4.718 1.00 89.00 409 LEU A O 1
ATOM 3400 N N . PHE A 1 410 ? 4.409 -3.477 -6.899 1.00 92.19 410 PHE A N 1
ATOM 3401 C CA . PHE A 1 410 ? 5.832 -3.792 -6.992 1.00 92.19 410 PHE A CA 1
ATOM 3402 C C . PHE A 1 410 ? 6.741 -2.567 -6.873 1.00 92.19 410 PHE A C 1
ATOM 3404 O O . PHE A 1 410 ? 7.732 -2.633 -6.149 1.00 92.19 410 PHE A O 1
ATOM 3411 N N . GLU A 1 411 ? 6.398 -1.448 -7.516 1.00 90.00 411 GLU A N 1
ATOM 3412 C CA . GLU A 1 411 ? 7.094 -0.163 -7.332 1.00 90.00 411 GLU A CA 1
ATOM 3413 C C . GLU A 1 411 ? 7.191 0.206 -5.851 1.00 90.00 411 GLU A C 1
ATOM 3415 O O . GLU A 1 411 ? 8.254 0.568 -5.345 1.00 90.00 411 GLU A O 1
ATOM 3420 N N . TYR A 1 412 ? 6.074 0.077 -5.136 1.00 87.00 412 TYR A N 1
ATOM 3421 C CA . TYR A 1 412 ? 6.032 0.416 -3.727 1.00 87.00 412 TYR A CA 1
ATOM 3422 C C . TYR A 1 412 ? 6.804 -0.571 -2.848 1.00 87.00 412 TYR A C 1
ATOM 3424 O O . TYR A 1 412 ? 7.575 -0.166 -1.976 1.00 87.00 412 TYR A O 1
ATOM 3432 N N . TYR A 1 413 ? 6.626 -1.869 -3.096 1.00 91.19 413 TYR A N 1
ATOM 3433 C CA . TYR A 1 413 ? 7.420 -2.912 -2.456 1.00 91.19 413 TYR A CA 1
ATOM 3434 C C . TYR A 1 413 ? 8.918 -2.616 -2.595 1.00 91.19 413 TYR A C 1
ATOM 3436 O O . TYR A 1 413 ? 9.645 -2.671 -1.604 1.00 91.19 413 TYR A O 1
ATOM 3444 N N . LEU A 1 414 ? 9.366 -2.228 -3.793 1.00 94.00 414 LEU A N 1
ATOM 3445 C CA . LEU A 1 414 ? 10.758 -1.885 -4.049 1.00 94.00 414 LEU A CA 1
ATOM 3446 C C . LEU A 1 414 ? 11.209 -0.658 -3.249 1.00 94.00 414 LEU A C 1
ATOM 3448 O O . LEU A 1 414 ? 12.312 -0.661 -2.711 1.00 94.00 414 LEU A O 1
ATOM 3452 N N . PHE A 1 415 ? 10.373 0.372 -3.128 1.00 91.50 415 PHE A N 1
ATOM 3453 C CA . PHE A 1 415 ? 10.694 1.560 -2.335 1.00 91.50 415 PHE A CA 1
ATOM 3454 C C . PHE A 1 415 ? 10.954 1.213 -0.863 1.00 91.50 415 PHE A C 1
ATOM 3456 O O . PHE A 1 415 ? 11.993 1.588 -0.315 1.00 91.50 415 PHE A O 1
ATOM 3463 N N . CYS A 1 416 ? 10.077 0.419 -0.244 1.00 89.12 416 CYS A N 1
ATOM 3464 C CA . CYS A 1 416 ? 10.274 -0.071 1.123 1.00 89.12 416 CYS A CA 1
ATOM 3465 C C . CYS A 1 416 ? 11.466 -1.028 1.245 1.00 89.12 416 CYS A C 1
ATOM 3467 O O . CYS A 1 416 ? 12.202 -0.967 2.228 1.00 89.12 416 CYS A O 1
ATOM 3469 N N . LEU A 1 417 ? 11.698 -1.872 0.240 1.00 92.69 417 LEU A N 1
ATOM 3470 C CA . LEU A 1 417 ? 12.845 -2.775 0.198 1.00 92.69 417 LEU A CA 1
ATOM 3471 C C . LEU A 1 417 ? 14.173 -2.004 0.177 1.00 92.69 417 LEU A C 1
ATOM 3473 O O . LEU A 1 417 ? 15.092 -2.319 0.933 1.00 92.69 417 LEU A O 1
ATOM 3477 N N . VAL A 1 418 ? 14.279 -0.971 -0.663 1.00 93.81 418 VAL A N 1
ATOM 3478 C CA . VAL A 1 418 ? 15.464 -0.103 -0.722 1.00 93.81 418 VAL A CA 1
ATOM 3479 C C . VAL A 1 418 ? 15.630 0.647 0.596 1.00 93.81 418 VAL A C 1
ATOM 3481 O O . VAL A 1 418 ? 16.747 0.724 1.100 1.00 93.81 418 VAL A O 1
ATOM 3484 N N . LYS A 1 419 ? 14.537 1.143 1.191 1.00 90.12 419 LYS A N 1
ATOM 3485 C CA . LYS A 1 419 ? 14.551 1.784 2.515 1.00 90.12 419 LYS A CA 1
ATOM 3486 C C . LYS A 1 419 ? 15.178 0.874 3.572 1.00 90.12 419 LYS A C 1
ATOM 3488 O O . LYS A 1 419 ? 16.083 1.303 4.284 1.00 90.12 419 LYS A O 1
ATOM 3493 N N . GLU A 1 420 ? 14.731 -0.378 3.648 1.00 88.62 420 GLU A N 1
ATOM 3494 C CA . GLU A 1 420 ? 15.259 -1.359 4.599 1.00 88.62 420 GLU A CA 1
ATOM 3495 C C . GLU A 1 420 ? 16.748 -1.631 4.365 1.00 88.62 420 GLU A C 1
ATOM 3497 O O . GLU A 1 420 ? 17.530 -1.645 5.315 1.00 88.62 420 GLU A O 1
ATOM 3502 N N . HIS A 1 421 ? 17.182 -1.772 3.112 1.00 92.06 421 HIS A N 1
ATOM 3503 C CA . HIS A 1 421 ? 18.599 -1.988 2.816 1.00 92.06 421 HIS A CA 1
ATOM 3504 C C . HIS A 1 421 ? 19.463 -0.758 3.105 1.00 92.06 421 HIS A C 1
ATOM 3506 O O . HIS A 1 421 ? 20.536 -0.905 3.682 1.00 92.06 421 HIS A O 1
ATOM 3512 N N . VAL A 1 422 ? 19.002 0.457 2.811 1.00 90.44 422 VAL A N 1
ATOM 3513 C CA . VAL A 1 422 ? 19.710 1.694 3.191 1.00 90.44 422 VAL A CA 1
ATOM 3514 C C . VAL A 1 422 ? 19.839 1.797 4.715 1.00 90.44 422 VAL A C 1
ATOM 3516 O O . VAL A 1 422 ? 20.912 2.135 5.224 1.00 90.44 422 VAL A O 1
ATOM 3519 N N . LEU A 1 423 ? 18.789 1.433 5.457 1.00 86.44 423 LEU A N 1
ATOM 3520 C CA . LEU A 1 423 ? 18.837 1.357 6.915 1.00 86.44 423 LEU A CA 1
ATOM 3521 C C . LEU A 1 423 ? 19.859 0.306 7.381 1.00 86.44 423 LEU A C 1
ATOM 3523 O O . LEU A 1 423 ? 20.727 0.621 8.195 1.00 86.44 423 LEU A O 1
ATOM 3527 N N . ASN A 1 424 ? 19.826 -0.904 6.819 1.00 85.50 424 ASN A N 1
ATOM 3528 C CA . ASN A 1 424 ? 20.774 -1.978 7.129 1.00 85.50 424 ASN A CA 1
ATOM 3529 C C . ASN A 1 424 ? 22.230 -1.587 6.822 1.00 85.50 424 ASN A C 1
ATOM 3531 O O . ASN A 1 424 ? 23.132 -1.989 7.557 1.00 85.50 424 ASN A O 1
ATOM 3535 N N . TYR A 1 425 ? 22.468 -0.794 5.773 1.00 86.62 425 TYR A N 1
ATOM 3536 C CA . TYR A 1 425 ? 23.779 -0.220 5.473 1.00 86.62 425 TYR A CA 1
ATOM 3537 C C . TYR A 1 425 ? 24.207 0.781 6.553 1.00 86.62 425 TYR A C 1
ATOM 3539 O O . TYR A 1 425 ? 25.298 0.670 7.107 1.00 86.62 425 TYR A O 1
ATOM 3547 N N . SER A 1 426 ? 23.324 1.718 6.918 1.00 82.62 426 SER A N 1
ATOM 3548 C CA . SER A 1 426 ? 23.616 2.749 7.925 1.00 82.62 426 SER A CA 1
ATOM 3549 C C . SER A 1 426 ? 23.976 2.165 9.298 1.00 82.62 426 SER A C 1
ATOM 3551 O O . SER A 1 426 ? 24.901 2.640 9.953 1.00 82.62 426 SER A O 1
ATOM 3553 N N . LEU A 1 427 ? 23.320 1.073 9.707 1.00 78.62 427 LEU A N 1
ATOM 3554 C CA . LEU A 1 427 ? 23.530 0.428 11.008 1.00 78.62 427 LEU A CA 1
ATOM 3555 C C . LEU A 1 427 ? 24.939 -0.166 11.193 1.00 78.62 427 LEU A C 1
ATOM 3557 O O . LEU A 1 427 ? 25.312 -0.500 12.322 1.00 78.62 427 LEU A O 1
ATOM 3561 N N . GLN A 1 428 ? 25.726 -0.285 10.120 1.00 77.69 428 GLN A N 1
ATOM 3562 C CA . GLN A 1 428 ? 27.096 -0.806 10.160 1.00 77.69 428 GLN A CA 1
ATOM 3563 C C . GLN A 1 428 ? 28.093 0.182 10.782 1.00 77.69 428 GLN A C 1
ATOM 3565 O O . GLN A 1 428 ? 29.183 -0.229 11.185 1.00 77.69 428 GLN A O 1
ATOM 3570 N N . PHE A 1 429 ? 27.721 1.457 10.917 1.00 78.25 429 PHE A N 1
ATOM 3571 C CA . PHE A 1 429 ? 28.606 2.533 11.362 1.00 78.25 429 PHE A CA 1
ATOM 3572 C C . PHE A 1 429 ? 28.255 3.012 12.781 1.00 78.25 429 PHE A C 1
ATOM 3574 O O . PHE A 1 429 ? 27.095 2.978 13.205 1.00 78.25 429 PHE A O 1
ATOM 3581 N N . ARG A 1 430 ? 29.267 3.413 13.569 1.00 63.41 430 ARG A N 1
ATOM 3582 C CA . ARG A 1 430 ? 29.090 3.873 14.967 1.00 63.41 430 ARG A CA 1
ATOM 3583 C C . ARG A 1 430 ? 28.332 5.192 15.092 1.00 63.41 430 ARG A C 1
ATOM 3585 O O . ARG A 1 430 ? 27.556 5.331 16.033 1.00 63.41 430 ARG A O 1
ATOM 3592 N N . GLU A 1 431 ? 28.527 6.103 14.145 1.00 60.59 431 GLU A N 1
ATOM 3593 C CA . GLU A 1 431 ? 27.998 7.475 14.172 1.00 60.59 431 GLU A CA 1
ATOM 3594 C C . GLU A 1 431 ? 26.657 7.649 13.443 1.00 60.59 431 GLU A C 1
ATOM 3596 O O . GLU A 1 431 ? 26.105 8.751 13.418 1.00 60.59 431 GLU A O 1
ATOM 3601 N N . ALA A 1 432 ? 26.111 6.578 12.856 1.00 59.06 432 ALA A N 1
ATOM 3602 C CA . ALA A 1 432 ? 24.843 6.646 12.143 1.00 59.06 432 ALA A CA 1
ATOM 3603 C C . ALA A 1 432 ? 23.699 6.989 13.111 1.00 59.06 432 ALA A C 1
ATOM 3605 O O . ALA A 1 432 ? 23.433 6.269 14.079 1.00 59.06 432 ALA A O 1
ATOM 3606 N N . LEU A 1 433 ? 23.015 8.101 12.836 1.00 54.84 433 LEU A N 1
ATOM 3607 C CA . LEU A 1 433 ? 21.863 8.576 13.597 1.00 54.84 433 LEU A CA 1
ATOM 3608 C C . LEU A 1 433 ? 20.574 8.297 12.815 1.00 54.84 433 LEU A C 1
ATOM 3610 O O . LEU A 1 433 ? 20.542 8.346 11.587 1.00 54.84 433 LEU A O 1
ATOM 3614 N N . ALA A 1 434 ? 19.529 7.987 13.583 1.00 56.62 434 ALA A N 1
ATOM 3615 C CA . ALA A 1 434 ? 18.254 7.409 13.170 1.00 56.62 434 ALA A CA 1
ATOM 3616 C C . ALA A 1 434 ? 17.609 7.980 11.888 1.00 56.62 434 ALA A C 1
ATOM 3618 O O . ALA A 1 434 ? 17.711 9.170 11.576 1.00 56.62 434 ALA A O 1
ATOM 3619 N N . GLU A 1 435 ? 16.849 7.111 11.210 1.00 61.56 435 GLU A N 1
ATOM 3620 C CA . GLU A 1 435 ? 15.827 7.483 10.225 1.00 61.56 435 GLU A CA 1
ATOM 3621 C C . GLU A 1 435 ? 14.937 8.592 10.803 1.00 61.56 435 GLU A C 1
ATOM 3623 O O . GLU A 1 435 ? 14.365 8.447 11.885 1.00 61.56 435 GLU A O 1
ATOM 3628 N N . THR A 1 436 ? 14.835 9.718 10.099 1.00 56.31 436 THR A N 1
ATOM 3629 C CA . THR A 1 436 ? 13.966 10.829 10.500 1.00 56.31 436 THR A CA 1
ATOM 3630 C C . THR A 1 436 ? 13.044 11.215 9.349 1.00 56.31 436 THR A C 1
ATOM 3632 O O . THR A 1 436 ? 13.487 11.616 8.273 1.00 56.31 436 THR A O 1
ATOM 3635 N N . LEU A 1 437 ? 11.733 11.112 9.585 1.00 55.22 437 LEU A N 1
ATOM 3636 C CA . LEU A 1 437 ? 10.717 11.737 8.739 1.00 55.22 437 LEU A CA 1
ATOM 3637 C C . LEU A 1 437 ? 10.800 13.247 8.977 1.00 55.22 437 LEU A C 1
ATOM 3639 O O . LEU A 1 437 ? 10.498 13.702 10.078 1.00 55.22 437 LEU A O 1
ATOM 3643 N N . LEU A 1 438 ? 11.227 14.013 7.969 1.00 42.84 438 LEU A N 1
ATOM 3644 C CA . LEU A 1 438 ? 11.645 15.410 8.157 1.00 42.84 438 LEU A CA 1
ATOM 3645 C C . LEU A 1 438 ? 10.559 16.367 8.676 1.00 42.84 438 LEU A C 1
ATOM 3647 O O . LEU A 1 438 ? 10.928 17.438 9.124 1.00 42.84 438 LEU A O 1
ATOM 3651 N N . ASP A 1 439 ? 9.277 15.993 8.692 1.00 37.56 439 ASP A N 1
ATOM 3652 C CA . ASP A 1 439 ? 8.199 16.850 9.222 1.00 37.56 439 ASP A CA 1
ATOM 3653 C C . ASP A 1 439 ? 7.020 16.058 9.827 1.00 37.56 439 ASP A C 1
ATOM 3655 O O . ASP A 1 439 ? 5.917 16.585 9.965 1.00 37.56 439 ASP A O 1
ATOM 3659 N N . GLY A 1 440 ? 7.182 14.757 10.109 1.00 42.12 440 GLY A N 1
ATOM 3660 C CA . GLY A 1 440 ? 6.078 13.887 10.566 1.00 42.12 440 GLY A CA 1
ATOM 3661 C C . GLY A 1 440 ? 4.883 13.756 9.595 1.00 42.12 440 GLY A C 1
ATOM 3662 O O . GLY A 1 440 ? 3.934 13.038 9.901 1.00 42.12 440 GLY A O 1
ATOM 3663 N N . SER A 1 441 ? 4.933 14.415 8.430 1.00 45.12 441 SER A N 1
ATOM 3664 C CA . SER A 1 441 ? 3.802 14.625 7.513 1.00 45.12 441 SER A CA 1
ATOM 3665 C C . SER A 1 441 ? 4.039 14.135 6.074 1.00 45.12 441 SER A C 1
ATOM 3667 O O . SER A 1 441 ? 3.066 13.872 5.367 1.00 45.12 441 SER A O 1
ATOM 3669 N N . SER A 1 442 ? 5.292 13.951 5.625 1.00 53.81 442 SER A N 1
ATOM 3670 C CA . SER A 1 442 ? 5.609 13.543 4.241 1.00 53.81 442 SER A CA 1
ATOM 3671 C C . SER A 1 442 ? 6.276 12.165 4.194 1.00 53.81 442 SER A C 1
ATOM 3673 O O . SER A 1 442 ? 7.415 12.004 4.619 1.00 53.81 442 SER A O 1
ATOM 3675 N N . TYR A 1 443 ? 5.543 11.173 3.682 1.00 63.72 443 TYR A N 1
ATOM 3676 C CA . TYR A 1 443 ? 5.947 9.759 3.606 1.00 63.72 443 TYR A CA 1
ATOM 3677 C C . TYR A 1 443 ? 6.635 9.381 2.280 1.00 63.72 443 TYR A C 1
ATOM 3679 O O . TYR A 1 443 ? 7.112 8.267 2.127 1.00 63.72 443 TYR A O 1
ATOM 3687 N N . ASP A 1 444 ? 6.700 10.308 1.323 1.00 70.25 444 ASP A N 1
ATOM 3688 C CA . ASP A 1 444 ? 7.357 10.176 0.010 1.00 70.25 444 ASP A CA 1
ATOM 3689 C C . ASP A 1 444 ? 8.884 10.367 0.062 1.00 70.25 444 ASP A C 1
ATOM 3691 O O . ASP A 1 444 ? 9.563 10.293 -0.967 1.00 70.25 444 ASP A O 1
ATOM 3695 N N . ARG A 1 445 ? 9.425 10.622 1.259 1.00 79.81 445 ARG A N 1
ATOM 3696 C CA . ARG A 1 445 ? 10.831 10.928 1.502 1.00 79.81 445 ARG A CA 1
ATOM 3697 C C . ARG A 1 445 ? 11.294 10.357 2.837 1.00 79.81 445 ARG A C 1
ATOM 3699 O O . ARG A 1 445 ? 10.763 10.720 3.884 1.00 79.81 445 ARG A O 1
ATOM 3706 N N . PHE A 1 446 ? 12.359 9.566 2.801 1.00 81.88 446 PHE A N 1
ATOM 3707 C CA . PHE A 1 446 ? 13.091 9.138 3.994 1.00 81.88 446 PHE A CA 1
ATOM 3708 C C . PHE A 1 446 ? 14.461 9.796 4.036 1.00 81.88 446 PHE A C 1
ATOM 3710 O O . PHE A 1 446 ? 15.126 9.884 3.005 1.00 81.88 446 PHE A O 1
ATOM 3717 N N . VAL A 1 447 ? 14.882 10.256 5.216 1.00 84.69 447 VAL A N 1
ATOM 3718 C CA . VAL A 1 447 ? 16.204 10.858 5.420 1.00 84.69 447 VAL A CA 1
ATOM 3719 C C . VAL A 1 447 ? 16.983 10.051 6.447 1.00 84.69 447 VAL A C 1
ATOM 3721 O O . VAL A 1 447 ? 16.497 9.766 7.541 1.00 84.69 447 VAL A O 1
ATOM 3724 N N . PHE A 1 448 ? 18.211 9.712 6.076 1.00 85.94 448 PHE A N 1
ATOM 3725 C CA . PHE A 1 448 ? 19.155 8.941 6.867 1.00 85.94 448 PHE A CA 1
ATOM 3726 C C . PHE A 1 448 ? 20.385 9.803 7.128 1.00 85.94 448 PHE A C 1
ATOM 3728 O O . PHE A 1 448 ? 20.995 10.333 6.193 1.00 85.94 448 PHE A O 1
ATOM 3735 N N . LYS A 1 449 ? 20.774 9.943 8.395 1.00 85.06 449 LYS A N 1
ATOM 3736 C CA . LYS A 1 449 ? 22.029 10.596 8.765 1.00 85.06 449 LYS A CA 1
ATOM 3737 C C . LYS A 1 449 ? 23.113 9.523 8.894 1.00 85.06 449 LYS A C 1
ATOM 3739 O O . LYS A 1 449 ? 23.165 8.813 9.894 1.00 85.06 449 LYS A O 1
ATOM 3744 N N . LEU A 1 450 ? 23.945 9.386 7.860 1.00 82.81 450 LEU A N 1
ATOM 3745 C CA . LEU A 1 450 ? 24.983 8.349 7.803 1.00 82.81 450 LEU A CA 1
ATOM 3746 C C . LEU A 1 450 ? 26.219 8.729 8.632 1.00 82.81 450 LEU A C 1
ATOM 3748 O O . LEU A 1 450 ? 26.823 7.858 9.247 1.00 82.81 450 LEU A O 1
ATOM 3752 N N . SER A 1 451 ? 26.559 10.019 8.673 1.00 80.75 451 SER A N 1
ATOM 3753 C CA . SER A 1 451 ? 27.577 10.608 9.555 1.00 80.75 451 SER A CA 1
ATOM 3754 C C . SER A 1 451 ? 27.187 12.050 9.920 1.00 80.75 451 SER A C 1
ATOM 3756 O O . SER A 1 451 ? 26.082 12.500 9.597 1.00 80.75 451 SER A O 1
ATOM 3758 N N . GLU A 1 452 ? 28.050 12.808 10.605 1.00 78.75 452 GLU A N 1
ATOM 3759 C CA . GLU A 1 452 ? 27.788 14.233 10.867 1.00 78.75 452 GLU A CA 1
ATOM 3760 C C . GLU A 1 452 ? 27.612 15.058 9.584 1.00 78.75 452 GLU A C 1
ATOM 3762 O O . GLU A 1 452 ? 26.724 15.913 9.522 1.00 78.75 452 GLU A O 1
ATOM 3767 N N . GLU A 1 453 ? 28.402 14.750 8.555 1.00 84.25 453 GLU A N 1
ATOM 3768 C CA . GLU A 1 453 ? 28.464 15.512 7.306 1.00 84.25 453 GLU A CA 1
ATOM 3769 C C . GLU A 1 453 ? 27.646 14.885 6.169 1.00 84.25 453 GLU A C 1
ATOM 3771 O O . GLU A 1 453 ? 27.145 15.608 5.305 1.00 84.25 453 GLU A O 1
ATOM 3776 N N . VAL A 1 454 ? 27.492 13.554 6.163 1.00 88.19 454 VAL A N 1
ATOM 3777 C CA . VAL A 1 454 ? 26.866 12.813 5.059 1.00 88.19 454 VAL A CA 1
ATOM 3778 C C . VAL A 1 454 ? 25.424 12.444 5.387 1.00 88.19 454 VAL A C 1
ATOM 3780 O O . VAL A 1 454 ? 25.129 11.754 6.370 1.00 88.19 454 VAL A O 1
ATOM 3783 N N . LYS A 1 455 ? 24.512 12.847 4.500 1.00 89.31 455 LYS A N 1
ATOM 3784 C CA . LYS A 1 455 ? 23.092 12.486 4.546 1.00 89.31 455 LYS A CA 1
ATOM 3785 C C . LYS A 1 455 ? 22.697 11.700 3.305 1.00 89.31 455 LYS A C 1
ATOM 3787 O O . LYS A 1 455 ? 23.189 11.965 2.208 1.00 89.31 455 LYS A O 1
ATOM 3792 N N . ALA A 1 456 ? 21.772 10.764 3.478 1.00 90.62 456 ALA A N 1
ATOM 3793 C CA . ALA A 1 456 ? 21.108 10.068 2.387 1.00 90.62 456 ALA A CA 1
ATOM 3794 C C . ALA A 1 456 ? 19.599 10.326 2.422 1.00 90.62 456 ALA A C 1
ATOM 3796 O O . ALA A 1 456 ? 18.992 10.427 3.484 1.00 90.62 456 ALA A O 1
ATOM 3797 N N . GLU A 1 457 ? 18.997 10.439 1.247 1.00 90.38 457 GLU A N 1
ATOM 3798 C CA . GLU A 1 457 ? 17.582 10.700 1.037 1.00 90.38 457 GLU A CA 1
ATOM 3799 C C . GLU A 1 457 ? 17.017 9.719 0.026 1.00 90.38 457 GLU A C 1
ATOM 3801 O O . GLU A 1 457 ? 17.500 9.647 -1.101 1.00 90.38 457 GLU A O 1
ATOM 3806 N N . LEU A 1 458 ? 15.979 8.990 0.417 1.00 91.19 458 LEU A N 1
ATOM 3807 C CA . LEU A 1 458 ? 15.252 8.089 -0.465 1.00 91.19 458 LEU A CA 1
ATOM 3808 C C . LEU A 1 458 ? 13.925 8.735 -0.855 1.00 91.19 458 LEU A C 1
ATOM 3810 O O . LEU A 1 458 ? 13.137 9.093 0.018 1.00 91.19 458 LEU A O 1
ATOM 3814 N N . LEU A 1 459 ? 13.697 8.896 -2.155 1.00 88.44 459 LEU A N 1
ATOM 3815 C CA . LEU A 1 459 ? 12.577 9.634 -2.732 1.00 88.44 459 LEU A CA 1
ATOM 3816 C C . LEU A 1 459 ? 11.723 8.712 -3.598 1.00 88.44 459 LEU A C 1
ATOM 3818 O O . LEU A 1 459 ? 12.273 7.994 -4.431 1.00 88.44 459 LEU A O 1
ATOM 3822 N N . TYR A 1 460 ? 10.403 8.778 -3.442 1.00 86.19 460 TYR A N 1
ATOM 3823 C CA . TYR A 1 460 ? 9.445 8.059 -4.285 1.00 86.19 460 TYR A CA 1
ATOM 3824 C C . TYR A 1 460 ? 8.843 8.981 -5.347 1.00 86.19 460 TYR A C 1
ATOM 3826 O O . TYR A 1 460 ? 8.359 10.062 -5.010 1.00 86.19 460 TYR A O 1
ATOM 3834 N N . GLU A 1 461 ? 8.884 8.562 -6.614 1.00 83.62 461 GLU A N 1
ATOM 3835 C CA . GLU A 1 461 ? 8.398 9.315 -7.781 1.00 83.62 461 GLU A CA 1
ATOM 3836 C C . GLU A 1 461 ? 8.715 10.829 -7.738 1.00 83.62 461 GLU A C 1
ATOM 3838 O O . GLU A 1 461 ? 7.812 11.666 -7.912 1.00 83.62 461 GLU A O 1
ATOM 3843 N N . PRO A 1 462 ? 9.975 11.240 -7.472 1.00 81.81 462 PRO A N 1
ATOM 3844 C CA . PRO A 1 462 ? 10.293 12.651 -7.347 1.00 81.81 462 PRO A CA 1
ATOM 3845 C C . PRO A 1 462 ? 9.987 13.378 -8.655 1.00 81.81 462 PRO A C 1
ATOM 3847 O O . PRO A 1 462 ? 10.471 13.028 -9.732 1.00 81.81 462 PRO A O 1
ATOM 3850 N N . ASN A 1 463 ? 9.201 14.447 -8.555 1.00 73.25 463 ASN A N 1
ATOM 3851 C CA . ASN A 1 463 ? 8.853 15.246 -9.717 1.00 73.25 463 ASN A CA 1
ATOM 3852 C C . ASN A 1 463 ? 10.026 16.151 -10.129 1.00 73.25 463 ASN A C 1
ATOM 3854 O O . ASN A 1 463 ? 10.197 17.249 -9.594 1.00 73.25 463 ASN A O 1
ATOM 3858 N N . ILE A 1 464 ? 10.817 15.713 -11.111 1.00 72.56 464 ILE A N 1
ATOM 3859 C CA . ILE A 1 464 ? 11.936 16.474 -11.690 1.00 72.56 464 ILE A CA 1
ATOM 3860 C C . ILE A 1 464 ? 11.438 17.236 -12.934 1.00 72.56 464 ILE A C 1
ATOM 3862 O O . ILE A 1 464 ? 12.015 17.188 -14.021 1.00 72.56 464 ILE A O 1
ATOM 3866 N N . TYR A 1 465 ? 10.306 17.933 -12.793 1.00 62.12 465 TYR A N 1
ATOM 3867 C CA . TYR A 1 465 ? 9.739 18.801 -13.825 1.00 62.12 465 TYR A CA 1
ATOM 3868 C C . TYR A 1 465 ? 9.840 20.263 -13.411 1.00 62.12 465 TYR A C 1
ATOM 3870 O O . TYR A 1 465 ? 9.399 20.647 -12.330 1.00 62.12 465 TYR A O 1
ATOM 3878 N N . THR A 1 466 ? 10.329 21.113 -14.311 1.00 53.09 466 THR A N 1
ATOM 3879 C CA . THR A 1 466 ? 10.258 22.563 -14.117 1.00 53.09 466 THR A CA 1
ATOM 3880 C C . THR A 1 466 ? 10.068 23.284 -15.437 1.00 53.09 466 THR A C 1
ATOM 3882 O O . THR A 1 466 ? 11.005 23.407 -16.229 1.00 53.09 466 THR A O 1
ATOM 3885 N N . SER A 1 467 ? 8.872 23.828 -15.630 1.00 45.53 467 SER A N 1
ATOM 3886 C CA . SER A 1 467 ? 8.639 24.866 -16.628 1.00 45.53 467 SER A CA 1
ATOM 3887 C C . SER A 1 467 ? 8.597 26.278 -16.060 1.00 45.53 467 SER A C 1
ATOM 3889 O O . SER A 1 467 ? 8.792 27.202 -16.835 1.00 45.53 467 SER A O 1
ATOM 3891 N N . ASP A 1 468 ? 8.396 26.491 -14.751 1.00 44.19 468 ASP A N 1
ATOM 3892 C CA . ASP A 1 468 ? 8.081 27.841 -14.272 1.00 44.19 468 ASP A CA 1
ATOM 3893 C C . ASP A 1 468 ? 8.781 28.278 -12.982 1.00 44.19 468 ASP A C 1
ATOM 3895 O O . ASP A 1 468 ? 8.728 27.627 -11.933 1.00 44.19 468 ASP A O 1
ATOM 3899 N N . ARG A 1 469 ? 9.346 29.491 -13.048 1.00 41.16 469 ARG A N 1
ATOM 3900 C CA . ARG A 1 469 ? 9.670 30.323 -11.878 1.00 41.16 469 ARG A CA 1
ATOM 3901 C C . ARG A 1 469 ? 8.418 30.671 -11.051 1.00 41.16 469 ARG A C 1
ATOM 3903 O O . ARG A 1 469 ? 8.573 30.970 -9.876 1.00 41.16 469 ARG A O 1
ATOM 3910 N N . ASN A 1 470 ? 7.216 30.539 -11.629 1.00 40.31 470 ASN A N 1
ATOM 3911 C CA . ASN A 1 470 ? 5.933 30.953 -11.046 1.00 40.31 470 ASN A CA 1
ATOM 3912 C C . ASN A 1 470 ? 4.925 29.810 -10.783 1.00 40.31 470 ASN A C 1
ATOM 3914 O O . ASN A 1 470 ? 3.751 30.091 -10.553 1.00 40.31 470 ASN A O 1
ATOM 3918 N N . SER A 1 471 ? 5.318 28.525 -10.801 1.00 44.44 471 SER A N 1
ATOM 3919 C CA . SER A 1 471 ? 4.379 27.469 -10.375 1.00 44.44 471 SER A CA 1
ATOM 3920 C C . SER A 1 471 ? 4.053 27.657 -8.888 1.00 44.44 471 SER A C 1
ATOM 3922 O O . SER A 1 471 ? 4.975 27.614 -8.070 1.00 44.44 471 SER A O 1
ATOM 3924 N N . LEU A 1 472 ? 2.772 27.828 -8.544 1.00 38.44 472 LEU A N 1
ATOM 3925 C CA . LEU A 1 472 ? 2.285 28.191 -7.203 1.00 38.44 472 LEU A CA 1
ATOM 3926 C C . LEU A 1 472 ? 2.746 27.285 -6.039 1.00 38.44 472 LEU A C 1
ATOM 3928 O O . LEU A 1 472 ? 2.626 27.698 -4.891 1.00 38.44 472 LEU A O 1
ATOM 3932 N N . ASN A 1 473 ? 3.347 26.119 -6.293 1.00 44.59 473 ASN A N 1
ATOM 3933 C CA . ASN A 1 473 ? 3.862 25.241 -5.243 1.00 44.59 473 ASN A CA 1
ATOM 3934 C C . ASN A 1 473 ? 5.391 25.110 -5.305 1.00 44.59 473 ASN A C 1
ATOM 3936 O O . ASN A 1 473 ? 5.940 24.087 -5.709 1.00 44.59 473 ASN A O 1
ATOM 3940 N N . ALA A 1 474 ? 6.115 26.138 -4.858 1.00 43.78 474 ALA A N 1
ATOM 3941 C CA . ALA A 1 474 ? 7.554 26.018 -4.590 1.00 43.78 474 ALA A CA 1
ATOM 3942 C C . ALA A 1 474 ? 7.872 24.965 -3.500 1.00 43.78 474 ALA A C 1
ATOM 3944 O O . ALA A 1 474 ? 8.998 24.475 -3.446 1.00 43.78 474 ALA A O 1
ATOM 3945 N N . LYS A 1 475 ? 6.877 24.600 -2.674 1.00 43.88 475 LYS A N 1
ATOM 3946 C CA . LYS A 1 475 ? 6.983 23.644 -1.558 1.00 43.88 475 LYS A CA 1
ATOM 3947 C C . LYS A 1 475 ? 7.017 22.161 -1.967 1.00 43.88 475 LYS A C 1
ATOM 3949 O O . LYS A 1 475 ? 7.514 21.360 -1.191 1.00 43.88 475 LYS A O 1
ATOM 3954 N N . ASP A 1 476 ? 6.588 21.796 -3.180 1.00 49.44 476 ASP A N 1
ATOM 3955 C CA . ASP A 1 476 ? 6.575 20.392 -3.650 1.00 49.44 476 ASP A CA 1
ATOM 3956 C C . ASP A 1 476 ? 7.899 19.958 -4.327 1.00 49.44 476 ASP A C 1
ATOM 3958 O O . ASP A 1 476 ? 7.992 18.896 -4.944 1.00 49.44 476 ASP A O 1
ATOM 3962 N N . ARG A 1 477 ? 8.948 20.792 -4.267 1.00 56.62 477 ARG A N 1
ATOM 3963 C CA . ARG A 1 477 ? 10.192 20.600 -5.031 1.00 56.62 477 ARG A CA 1
ATOM 3964 C C . ARG A 1 477 ? 11.243 19.827 -4.234 1.00 56.62 477 ARG A C 1
ATOM 3966 O O . ARG A 1 477 ? 12.094 20.429 -3.588 1.00 56.62 477 ARG A O 1
ATOM 3973 N N . VAL A 1 478 ? 11.245 18.501 -4.346 1.00 63.91 478 VAL A N 1
ATOM 3974 C CA . VAL A 1 478 ? 12.235 17.652 -3.652 1.00 63.91 478 VAL A CA 1
ATOM 3975 C C . VAL A 1 478 ? 13.619 17.666 -4.338 1.00 63.91 478 VAL A C 1
ATOM 3977 O O . VAL A 1 478 ? 14.636 17.471 -3.683 1.00 63.91 478 VAL A O 1
ATOM 3980 N N . LEU A 1 479 ? 13.691 18.017 -5.631 1.00 74.50 479 LEU A N 1
ATOM 3981 C CA . LEU A 1 479 ? 14.940 18.187 -6.399 1.00 74.50 479 LEU A CA 1
ATOM 3982 C C . LEU A 1 479 ? 14.927 19.488 -7.222 1.00 74.50 479 LEU A C 1
ATOM 3984 O O . LEU A 1 479 ? 15.108 19.498 -8.438 1.00 74.50 479 LEU A O 1
ATOM 3988 N N . ALA A 1 480 ? 14.703 20.620 -6.547 1.00 69.81 480 ALA A N 1
ATOM 3989 C CA . ALA A 1 480 ? 14.521 21.934 -7.176 1.00 69.81 480 ALA A CA 1
ATOM 3990 C C . ALA A 1 480 ? 15.686 22.400 -8.071 1.00 69.81 480 ALA A C 1
ATOM 3992 O O . ALA A 1 480 ? 15.477 23.277 -8.914 1.00 69.81 480 ALA A O 1
ATOM 3993 N N . SER A 1 481 ? 16.884 21.841 -7.892 1.00 76.94 481 SER A N 1
ATOM 3994 C CA . SER A 1 481 ? 18.089 22.168 -8.663 1.00 76.94 481 SER A CA 1
ATOM 3995 C C . SER A 1 481 ? 18.242 21.348 -9.945 1.00 76.94 481 SER A C 1
ATOM 3997 O O . SER A 1 481 ? 19.119 21.657 -10.741 1.00 76.94 481 SER A O 1
ATOM 3999 N N . TYR A 1 482 ? 17.398 20.340 -10.177 1.00 81.19 482 TYR A N 1
ATOM 4000 C CA . TYR A 1 482 ? 17.478 19.464 -11.347 1.00 81.19 482 TYR A CA 1
ATOM 4001 C C . TYR A 1 482 ? 16.457 19.846 -12.419 1.00 81.19 482 TYR A C 1
ATOM 4003 O O . TYR A 1 482 ? 15.377 20.366 -12.123 1.00 81.19 482 TYR A O 1
ATOM 4011 N N . ARG A 1 483 ? 16.814 19.637 -13.688 1.00 76.19 483 ARG A N 1
ATOM 4012 C CA . ARG A 1 483 ? 16.017 20.031 -14.857 1.00 76.19 483 ARG A CA 1
ATOM 4013 C C . ARG A 1 483 ? 16.011 18.920 -15.897 1.00 76.19 483 ARG A C 1
ATOM 4015 O O . ARG A 1 483 ? 17.043 18.292 -16.117 1.00 76.19 483 ARG A O 1
ATOM 4022 N N . ASN A 1 484 ? 14.881 18.771 -16.591 1.00 77.25 484 ASN A N 1
ATOM 4023 C CA . ASN A 1 484 ? 14.866 18.111 -17.891 1.00 77.25 484 ASN A CA 1
ATOM 4024 C C . ASN A 1 484 ? 15.493 19.059 -18.927 1.00 77.25 484 ASN A C 1
ATOM 4026 O O . ASN A 1 484 ? 14.914 20.110 -19.204 1.00 77.25 484 ASN A O 1
ATOM 4030 N N . THR A 1 485 ? 16.653 18.713 -19.483 1.00 71.00 485 THR A N 1
ATOM 4031 C CA . THR A 1 485 ? 17.379 19.558 -20.448 1.00 71.00 485 THR A CA 1
ATOM 4032 C C . THR A 1 485 ? 16.848 19.481 -21.879 1.00 71.00 485 THR A C 1
ATOM 4034 O O . THR A 1 485 ? 17.007 20.450 -22.618 1.00 71.00 485 THR A O 1
ATOM 4037 N N . GLU A 1 486 ? 16.169 18.404 -22.283 1.00 66.94 486 GLU A N 1
ATOM 4038 C CA . GLU A 1 486 ? 15.626 18.267 -23.648 1.00 66.94 486 GLU A CA 1
ATOM 4039 C C . GLU A 1 486 ? 14.300 19.021 -23.863 1.00 66.94 486 GLU A C 1
ATOM 4041 O O . GLU A 1 486 ? 13.863 19.242 -24.993 1.00 66.94 486 GLU A O 1
ATOM 4046 N N . ALA A 1 487 ? 13.662 19.461 -22.777 1.00 63.66 487 ALA A N 1
ATOM 4047 C CA . ALA A 1 487 ? 12.374 20.150 -22.807 1.00 63.66 487 ALA A CA 1
ATOM 4048 C C . ALA A 1 487 ? 12.457 21.644 -23.206 1.00 63.66 487 ALA A C 1
ATOM 4050 O O . ALA A 1 487 ? 11.434 22.336 -23.226 1.00 63.66 487 ALA A O 1
ATOM 4051 N N . TRP A 1 488 ? 13.648 22.171 -23.520 1.00 58.59 488 TRP A N 1
ATOM 4052 C CA . TRP A 1 488 ? 13.893 23.606 -23.724 1.00 58.59 488 TRP A CA 1
ATOM 4053 C C . TRP A 1 488 ? 14.214 23.948 -25.185 1.00 58.59 488 TRP A C 1
ATOM 4055 O O . TRP A 1 488 ? 15.035 23.307 -25.831 1.00 58.59 488 TRP A O 1
ATOM 4065 N N . ASN A 1 489 ? 13.602 25.017 -25.695 1.00 55.31 489 ASN A N 1
ATOM 4066 C CA . ASN A 1 489 ? 13.900 25.626 -26.990 1.00 55.31 489 ASN A CA 1
ATOM 4067 C C . ASN A 1 489 ? 14.595 26.983 -26.805 1.00 55.31 489 ASN A C 1
ATOM 4069 O O . ASN A 1 489 ? 14.407 27.687 -25.811 1.00 55.31 489 ASN A O 1
ATOM 4073 N N . ARG A 1 490 ? 15.357 27.415 -27.813 1.00 53.00 490 ARG A N 1
ATOM 4074 C CA . ARG A 1 490 ? 15.825 28.805 -27.893 1.00 53.00 490 ARG A CA 1
ATOM 4075 C C . ARG A 1 490 ? 14.604 29.727 -28.016 1.00 53.00 490 ARG A C 1
ATOM 4077 O O . ARG A 1 490 ? 13.699 29.417 -28.796 1.00 53.00 490 ARG A O 1
ATOM 4084 N N . LYS A 1 491 ? 14.558 30.841 -27.271 1.00 51.34 491 LYS A N 1
ATOM 4085 C CA . LYS A 1 491 ? 13.581 31.903 -27.560 1.00 51.34 491 LYS A CA 1
ATOM 4086 C C . LYS A 1 491 ? 13.710 32.263 -29.037 1.00 51.34 491 LYS A C 1
ATOM 4088 O O . LYS A 1 491 ? 14.808 32.574 -29.494 1.00 51.34 491 LYS A O 1
ATOM 4093 N N . LYS A 1 492 ? 12.612 32.171 -29.788 1.00 47.38 492 LYS A N 1
ATOM 4094 C CA . LYS A 1 492 ? 12.524 32.917 -31.043 1.00 47.38 492 LYS A CA 1
ATOM 4095 C C . LYS A 1 492 ? 12.407 34.374 -30.622 1.00 47.38 492 LYS A C 1
ATOM 4097 O O . LYS A 1 492 ? 11.574 34.662 -29.765 1.00 47.38 492 LYS A O 1
ATOM 4102 N N . ASP A 1 493 ? 13.261 35.238 -31.159 1.00 42.88 493 ASP A N 1
ATOM 4103 C CA . ASP A 1 493 ? 13.129 36.682 -30.993 1.00 42.88 493 ASP A CA 1
ATOM 4104 C C . ASP A 1 493 ? 11.738 37.072 -31.512 1.00 42.88 493 ASP A C 1
ATOM 4106 O O . ASP A 1 493 ? 11.512 37.156 -32.719 1.00 42.88 493 ASP A O 1
ATOM 4110 N N . SER A 1 494 ? 10.759 37.201 -30.615 1.00 43.00 494 SER A N 1
ATOM 4111 C CA . SER A 1 494 ? 9.534 37.906 -30.950 1.00 43.00 494 SER A CA 1
ATOM 4112 C C . SER A 1 494 ? 9.906 39.380 -31.023 1.00 43.00 494 SER A C 1
ATOM 4114 O O . SER A 1 494 ? 10.594 39.900 -30.144 1.00 43.00 494 SER A O 1
ATOM 4116 N N . ASN A 1 495 ? 9.464 40.050 -32.084 1.00 42.59 495 ASN A N 1
ATOM 4117 C CA . ASN A 1 495 ? 9.563 41.499 -32.266 1.00 42.59 495 ASN A CA 1
ATOM 4118 C C . ASN A 1 495 ? 8.686 42.269 -31.248 1.00 42.59 495 ASN A C 1
ATOM 4120 O O . ASN A 1 495 ? 8.036 43.247 -31.608 1.00 42.59 495 ASN A O 1
ATOM 4124 N N . ASP A 1 496 ? 8.628 41.835 -29.988 1.00 41.12 496 ASP A N 1
ATOM 4125 C CA . ASP A 1 496 ? 7.982 42.588 -28.922 1.00 41.12 496 ASP A CA 1
ATOM 4126 C C . ASP A 1 496 ? 8.910 43.727 -28.506 1.00 41.12 496 ASP A C 1
ATOM 4128 O O . ASP A 1 496 ? 9.985 43.526 -27.938 1.00 41.12 496 ASP A O 1
ATOM 4132 N N . ALA A 1 497 ? 8.480 44.944 -28.823 1.00 38.09 497 ALA A N 1
ATOM 4133 C CA . ALA A 1 497 ? 9.234 46.191 -28.745 1.00 38.09 497 ALA A CA 1
ATOM 4134 C C . ALA A 1 497 ? 9.604 46.668 -27.318 1.00 38.09 497 ALA A C 1
ATOM 4136 O O . ALA A 1 497 ? 9.894 47.846 -27.125 1.00 38.09 497 ALA A O 1
ATOM 4137 N N . HIS A 1 498 ? 9.640 45.785 -26.317 1.00 41.16 498 HIS A N 1
ATOM 4138 C CA . HIS A 1 498 ? 9.909 46.139 -24.917 1.00 41.16 498 HIS A CA 1
ATOM 4139 C C . HIS A 1 498 ? 10.864 45.173 -24.201 1.00 41.16 498 HIS A C 1
ATOM 4141 O O . HIS A 1 498 ? 10.633 44.798 -23.053 1.00 41.16 498 HIS A O 1
ATOM 4147 N N . VAL A 1 499 ? 11.968 44.785 -24.846 1.00 42.03 499 VAL A N 1
ATOM 4148 C CA . VAL A 1 499 ? 13.061 44.083 -24.156 1.00 42.03 499 VAL A CA 1
ATOM 4149 C C . VAL A 1 499 ? 14.358 44.877 -24.279 1.00 42.03 499 VAL A C 1
ATOM 4151 O O . VAL A 1 499 ? 14.844 45.163 -25.372 1.00 42.03 499 VAL A O 1
ATOM 4154 N N . ASP A 1 500 ? 14.881 45.244 -23.114 1.00 37.06 500 ASP A N 1
ATOM 4155 C CA . ASP A 1 500 ? 16.097 46.018 -22.897 1.00 37.06 500 ASP A CA 1
ATOM 4156 C C . ASP A 1 500 ? 17.318 45.345 -23.561 1.00 37.06 500 ASP A C 1
ATOM 4158 O O . ASP A 1 500 ? 17.595 44.162 -23.342 1.00 37.06 500 ASP A O 1
ATOM 4162 N N . LYS A 1 501 ? 18.038 46.083 -24.417 1.00 40.22 501 LYS A N 1
ATOM 4163 C CA . LYS A 1 501 ? 19.050 45.546 -25.355 1.00 40.22 501 LYS A CA 1
ATOM 4164 C C . LYS A 1 501 ? 20.417 45.232 -24.724 1.00 40.22 501 LYS A C 1
ATOM 4166 O O . LYS A 1 501 ? 21.321 44.812 -25.441 1.00 40.22 501 LYS A O 1
ATOM 4171 N N . ASN A 1 502 ? 20.575 45.387 -23.409 1.00 38.44 502 ASN A N 1
ATOM 4172 C CA . ASN A 1 502 ? 21.886 45.341 -22.743 1.00 38.44 502 ASN A CA 1
ATOM 4173 C C . ASN A 1 502 ? 22.162 44.092 -21.887 1.00 38.44 502 ASN A C 1
ATOM 4175 O O . ASN A 1 502 ? 23.125 44.074 -21.124 1.00 38.44 502 ASN A O 1
ATOM 4179 N N . ILE A 1 503 ? 21.383 43.017 -22.027 1.00 38.50 503 ILE A N 1
ATOM 4180 C CA . ILE A 1 503 ? 21.692 41.720 -21.402 1.00 38.50 503 ILE A CA 1
ATOM 4181 C C . ILE A 1 503 ? 21.891 40.699 -22.528 1.00 38.50 503 ILE A C 1
ATOM 4183 O O . ILE A 1 503 ? 20.997 40.583 -23.369 1.00 38.50 503 ILE A O 1
ATOM 4187 N N . PRO A 1 504 ? 23.011 39.948 -22.590 1.00 36.88 504 PRO A N 1
ATOM 4188 C CA . PRO A 1 504 ? 23.201 38.900 -23.590 1.00 36.88 504 PRO A CA 1
ATOM 4189 C C . PRO A 1 504 ? 22.133 37.817 -23.387 1.00 36.88 504 PRO A C 1
ATOM 4191 O O . PRO A 1 504 ? 22.250 36.910 -22.564 1.00 36.88 504 PRO A O 1
ATOM 4194 N N . ASN A 1 505 ? 21.036 37.957 -24.125 1.00 41.84 505 ASN A N 1
ATOM 4195 C CA . ASN A 1 505 ? 19.788 37.245 -23.914 1.00 41.84 505 ASN A CA 1
ATOM 4196 C C . ASN A 1 505 ? 19.852 35.873 -24.607 1.00 41.84 505 ASN A C 1
ATOM 4198 O O . ASN A 1 505 ? 19.242 35.642 -25.645 1.00 41.84 505 ASN A O 1
ATOM 4202 N N . ARG A 1 506 ? 20.604 34.925 -24.035 1.00 41.94 506 ARG A N 1
ATOM 4203 C CA . ARG A 1 506 ? 20.442 33.487 -24.333 1.00 41.94 506 ARG A CA 1
ATOM 4204 C C . ARG A 1 506 ? 19.392 32.871 -23.403 1.00 41.94 506 ARG A C 1
ATOM 4206 O O . ARG A 1 506 ? 19.640 31.849 -22.771 1.00 41.94 506 ARG A O 1
ATOM 4213 N N . SER A 1 507 ? 18.228 33.506 -23.260 1.00 49.28 507 SER A N 1
ATOM 4214 C CA . SER A 1 507 ? 17.154 32.942 -22.441 1.00 49.28 507 SER A CA 1
ATOM 4215 C C . SER A 1 507 ? 16.457 31.812 -23.209 1.00 49.28 507 SER A C 1
ATOM 4217 O O . SER A 1 507 ? 15.733 32.032 -24.176 1.00 49.28 507 SER A O 1
ATOM 4219 N N . PHE A 1 508 ? 16.722 30.568 -22.811 1.00 49.91 508 PHE A N 1
ATOM 4220 C CA . PHE A 1 508 ? 15.964 29.403 -23.266 1.00 49.91 508 PHE A CA 1
ATOM 4221 C C . PHE A 1 508 ? 14.531 29.475 -22.708 1.00 49.91 508 PHE A C 1
ATOM 4223 O O . PHE A 1 508 ? 14.327 29.886 -21.566 1.00 49.91 508 PHE A O 1
ATOM 4230 N N . GLN A 1 509 ? 13.538 29.083 -23.506 1.00 52.22 509 GLN A N 1
ATOM 4231 C CA . GLN A 1 509 ? 12.136 28.955 -23.099 1.00 52.22 509 GLN A CA 1
ATOM 4232 C C . GLN A 1 509 ? 11.679 27.505 -23.263 1.00 52.22 509 GLN A C 1
ATOM 4234 O O . GLN A 1 509 ? 12.131 26.816 -24.174 1.00 52.22 509 GLN A O 1
ATOM 4239 N N . LEU A 1 510 ? 10.780 27.028 -22.402 1.00 54.56 510 LEU A N 1
ATOM 4240 C CA . LEU A 1 510 ? 10.223 25.679 -22.527 1.00 54.56 510 LEU A CA 1
ATOM 4241 C C . LEU A 1 510 ? 9.583 25.483 -23.915 1.00 54.56 510 LEU A C 1
ATOM 4243 O O . LEU A 1 510 ? 8.956 26.408 -24.442 1.00 54.56 510 LEU A O 1
ATOM 4247 N N . ARG A 1 511 ? 9.688 24.279 -24.493 1.00 54.59 511 ARG A N 1
ATOM 4248 C CA . ARG A 1 511 ? 8.856 23.868 -25.635 1.00 54.59 511 ARG A CA 1
ATOM 4249 C C . ARG A 1 511 ? 7.377 24.050 -25.270 1.00 54.59 511 ARG A C 1
ATOM 4251 O O . ARG A 1 511 ? 6.812 23.267 -24.512 1.00 54.59 511 ARG A O 1
ATOM 4258 N N . GLN A 1 512 ? 6.744 25.105 -25.787 1.00 48.09 512 GLN A N 1
ATOM 4259 C CA . GLN A 1 512 ? 5.298 25.285 -25.693 1.00 48.09 512 GLN A CA 1
ATOM 4260 C C . GLN A 1 512 ? 4.620 24.378 -26.723 1.00 48.09 512 GLN A C 1
ATOM 4262 O O . GLN A 1 512 ? 4.282 24.821 -27.813 1.00 48.09 512 GLN A O 1
ATOM 4267 N N . ASN A 1 513 ? 4.425 23.109 -26.376 1.00 47.81 513 ASN A N 1
ATOM 4268 C CA . ASN A 1 513 ? 3.352 22.330 -26.990 1.00 47.81 513 ASN A CA 1
ATOM 4269 C C . ASN A 1 513 ? 2.069 22.534 -26.168 1.00 47.81 513 ASN A C 1
ATOM 4271 O O . ASN A 1 513 ? 2.138 23.011 -25.025 1.00 47.81 513 ASN A O 1
ATOM 4275 N N . SER A 1 514 ? 0.908 22.242 -26.765 1.00 48.0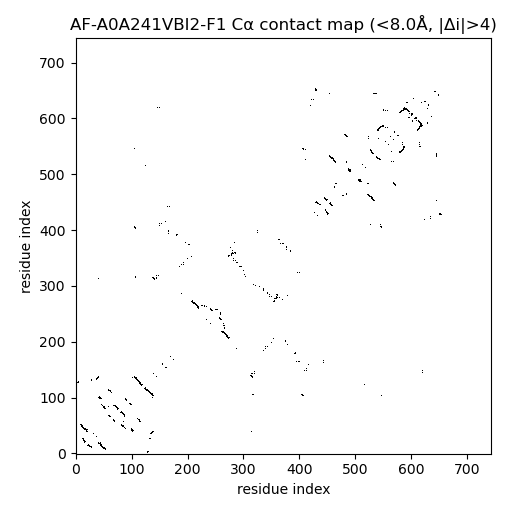9 514 SER A N 1
ATOM 4276 C CA . SER A 1 514 ? -0.418 22.429 -26.158 1.00 48.09 514 SER A CA 1
ATOM 4277 C C . SER A 1 514 ? -0.464 21.912 -24.710 1.00 48.09 514 SER A C 1
ATOM 4279 O O . SER A 1 514 ? 0.295 21.014 -24.338 1.00 48.09 514 SER A O 1
ATOM 4281 N N . GLU A 1 515 ? -1.328 22.480 -23.853 1.00 47.28 515 GLU A N 1
ATOM 4282 C CA . GLU A 1 515 ? -1.421 22.131 -22.415 1.00 47.28 515 GLU A CA 1
ATOM 4283 C C . GLU A 1 515 ? -1.489 20.616 -22.131 1.00 47.28 515 GLU A C 1
ATOM 4285 O O . GLU A 1 515 ? -1.126 20.162 -21.044 1.00 47.28 515 GLU A O 1
ATOM 4290 N N . ASN A 1 516 ? -1.894 19.833 -23.132 1.00 42.06 516 ASN A N 1
ATOM 4291 C CA . ASN A 1 516 ? -2.032 18.385 -23.095 1.00 42.06 516 ASN A CA 1
ATOM 4292 C C . ASN A 1 516 ? -0.706 17.630 -23.322 1.00 42.06 516 ASN A C 1
ATOM 4294 O O . ASN A 1 516 ? -0.452 16.641 -22.634 1.00 42.06 516 ASN A O 1
ATOM 4298 N N . ALA A 1 517 ? 0.182 18.112 -24.200 1.00 43.12 517 ALA A N 1
ATOM 4299 C CA . ALA A 1 517 ? 1.516 17.534 -24.412 1.00 43.12 517 ALA A CA 1
ATOM 4300 C C . ALA A 1 517 ? 2.456 17.790 -23.218 1.00 43.12 517 ALA A C 1
ATOM 4302 O O . ALA A 1 517 ? 3.323 16.970 -22.905 1.00 43.12 517 ALA A O 1
ATOM 4303 N N . LYS A 1 518 ? 2.226 18.890 -22.483 1.00 43.41 518 LYS A N 1
ATOM 4304 C CA . LYS A 1 518 ? 2.986 19.262 -21.277 1.00 43.41 518 LYS A CA 1
ATOM 4305 C C . LYS A 1 518 ? 2.933 18.209 -20.160 1.00 43.41 518 LYS A C 1
ATOM 4307 O O . LYS A 1 518 ? 3.848 18.166 -19.345 1.00 43.41 518 LYS A O 1
ATOM 4312 N N . LYS A 1 519 ? 1.892 17.364 -20.099 1.00 44.59 519 LYS A N 1
ATOM 4313 C CA . LYS A 1 519 ? 1.646 16.467 -18.951 1.00 44.59 519 LYS A CA 1
ATOM 4314 C C . LYS A 1 519 ? 2.244 15.059 -19.060 1.00 44.59 519 LYS A C 1
ATOM 4316 O O . LYS A 1 519 ? 2.457 14.452 -18.016 1.00 44.59 519 LYS A O 1
ATOM 4321 N N . ARG A 1 520 ? 2.499 14.527 -20.264 1.00 44.47 520 ARG A N 1
ATOM 4322 C CA . ARG A 1 520 ? 2.893 13.107 -20.448 1.00 44.47 520 ARG A CA 1
ATOM 4323 C C . ARG A 1 520 ? 4.296 12.879 -21.023 1.00 44.47 520 ARG A C 1
ATOM 4325 O O . ARG A 1 520 ? 4.907 11.877 -20.688 1.00 44.47 520 ARG A O 1
ATOM 4332 N N . LEU A 1 521 ? 4.837 13.797 -21.828 1.00 48.28 521 LEU A N 1
ATOM 4333 C CA . LEU A 1 521 ? 6.108 13.578 -22.545 1.00 48.28 521 LEU A CA 1
ATOM 4334 C C . LEU A 1 521 ? 7.359 14.089 -21.811 1.00 48.28 521 LEU A C 1
ATOM 4336 O O . LEU A 1 521 ? 8.447 13.541 -21.988 1.00 48.28 521 LEU A O 1
ATOM 4340 N N . TYR A 1 522 ? 7.215 15.108 -20.956 1.00 51.59 522 TYR A N 1
ATOM 4341 C CA . TYR A 1 522 ? 8.352 15.803 -20.327 1.00 51.59 522 TYR A CA 1
ATOM 4342 C C . TYR A 1 522 ? 8.545 15.501 -18.840 1.00 51.59 522 TYR A C 1
ATOM 4344 O O . TYR A 1 522 ? 9.501 16.001 -18.241 1.00 51.59 522 TYR A O 1
ATOM 4352 N N . ARG A 1 523 ? 7.664 14.699 -18.224 1.00 60.53 523 ARG A N 1
ATOM 4353 C CA . ARG A 1 523 ? 7.847 14.286 -16.830 1.00 60.53 523 ARG A CA 1
ATOM 4354 C C . ARG A 1 523 ? 9.003 13.285 -16.787 1.00 60.53 523 ARG A C 1
ATOM 4356 O O . ARG A 1 523 ? 8.950 12.229 -17.413 1.00 60.53 523 ARG A O 1
ATOM 4363 N N . ARG A 1 524 ? 10.079 13.656 -16.096 1.00 75.56 524 ARG A N 1
ATOM 4364 C CA . ARG A 1 524 ? 11.168 12.753 -15.723 1.00 75.56 524 ARG A CA 1
ATOM 4365 C C . ARG A 1 524 ? 11.011 12.498 -14.237 1.00 75.56 524 ARG A C 1
ATOM 4367 O O . ARG A 1 524 ? 11.172 13.405 -13.428 1.00 75.56 524 ARG A O 1
ATOM 4374 N N . SER A 1 525 ? 10.556 11.301 -13.918 1.00 81.31 525 SER A N 1
ATOM 4375 C CA . SER A 1 525 ? 10.224 10.890 -12.564 1.00 81.31 525 SER A CA 1
ATOM 4376 C C . SER A 1 525 ? 10.584 9.416 -12.473 1.00 81.31 525 SER A C 1
ATOM 4378 O O . SER A 1 525 ? 9.722 8.599 -12.775 1.00 81.31 525 SER A O 1
ATOM 4380 N N . PRO A 1 526 ? 11.850 9.084 -12.162 1.00 89.25 526 PRO A N 1
ATOM 4381 C CA . PRO A 1 526 ? 12.204 7.716 -11.803 1.00 89.25 526 PRO A CA 1
ATOM 4382 C C . PRO A 1 526 ? 11.289 7.223 -10.682 1.00 89.25 526 PRO A C 1
ATOM 4384 O O . PRO A 1 526 ? 10.876 8.037 -9.849 1.00 89.25 526 PRO A O 1
ATOM 4387 N N . ASP A 1 527 ? 11.005 5.924 -10.632 1.00 91.06 527 ASP A N 1
ATOM 4388 C CA . ASP A 1 527 ? 10.152 5.373 -9.572 1.00 91.06 527 ASP A CA 1
ATOM 4389 C C . ASP A 1 527 ? 10.761 5.640 -8.185 1.00 91.06 527 ASP A C 1
ATOM 4391 O O . ASP A 1 527 ? 10.057 6.002 -7.239 1.00 91.06 527 ASP A O 1
ATOM 4395 N N . ILE A 1 528 ? 12.089 5.516 -8.065 1.00 93.69 528 ILE A N 1
ATOM 4396 C CA . ILE A 1 528 ? 12.828 5.748 -6.823 1.00 93.69 528 ILE A CA 1
ATOM 4397 C C . ILE A 1 528 ? 14.139 6.488 -7.116 1.00 93.69 528 ILE A C 1
ATOM 4399 O O . ILE A 1 528 ? 14.874 6.157 -8.048 1.00 93.69 528 ILE A O 1
ATOM 4403 N N . VAL A 1 529 ? 14.483 7.465 -6.276 1.00 93.94 529 VAL A N 1
ATOM 4404 C CA . VAL A 1 529 ? 15.804 8.111 -6.290 1.00 93.94 529 VAL A CA 1
ATOM 4405 C C . VAL A 1 529 ? 16.425 8.037 -4.905 1.00 93.94 529 VAL A C 1
ATOM 4407 O O . VAL A 1 529 ? 15.850 8.530 -3.937 1.00 93.94 529 VAL A O 1
ATOM 4410 N N . LEU A 1 530 ? 17.626 7.469 -4.819 1.00 95.12 530 LEU A N 1
ATOM 4411 C CA . LEU A 1 530 ? 18.482 7.569 -3.643 1.00 95.12 530 LEU A CA 1
ATOM 4412 C C . LEU A 1 530 ? 19.506 8.680 -3.885 1.00 95.12 530 LEU A C 1
ATOM 4414 O O . LEU A 1 530 ? 20.349 8.586 -4.775 1.00 95.12 530 LEU A O 1
ATOM 4418 N N . ARG A 1 531 ? 19.435 9.744 -3.094 1.00 93.81 531 ARG A N 1
ATOM 4419 C CA . ARG A 1 531 ? 20.356 10.878 -3.128 1.00 93.81 531 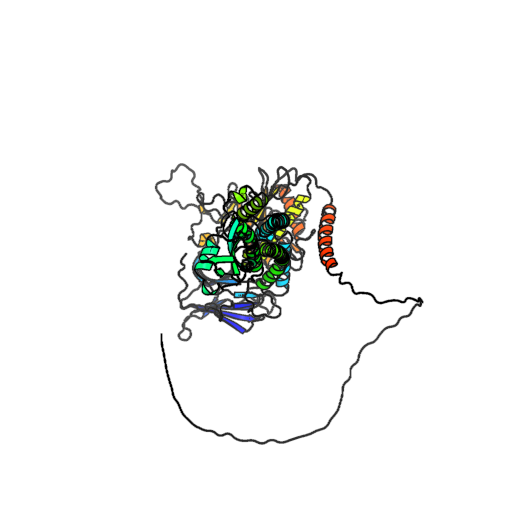ARG A CA 1
ATOM 4420 C C . ARG A 1 531 ? 21.265 10.829 -1.916 1.00 93.81 531 ARG A C 1
ATOM 4422 O O . ARG A 1 531 ? 20.778 10.769 -0.797 1.00 93.81 531 ARG A O 1
ATOM 4429 N N . MET A 1 532 ? 22.570 10.932 -2.119 1.00 92.94 532 MET A N 1
ATOM 4430 C CA . MET A 1 532 ? 23.535 11.129 -1.040 1.00 92.94 532 MET A CA 1
ATOM 4431 C C . MET A 1 532 ? 24.197 12.486 -1.212 1.00 92.94 532 MET A C 1
ATOM 4433 O O . MET A 1 532 ? 24.541 12.858 -2.334 1.00 92.94 532 MET A O 1
ATOM 4437 N N . TYR A 1 533 ? 24.337 13.247 -0.133 1.00 91.62 533 TYR A N 1
ATOM 4438 C CA . TYR A 1 533 ? 24.877 14.597 -0.218 1.00 91.62 533 TYR A CA 1
ATOM 4439 C C . TYR A 1 533 ? 25.551 15.060 1.074 1.00 91.62 533 TYR A C 1
ATOM 4441 O O . TYR A 1 533 ? 25.241 14.602 2.176 1.00 91.62 533 TYR A O 1
ATOM 4449 N N . THR A 1 534 ? 26.461 16.011 0.891 1.00 89.81 534 THR A N 1
ATOM 4450 C CA . THR A 1 534 ? 27.065 16.872 1.912 1.00 89.81 534 THR A CA 1
ATOM 4451 C C . THR A 1 534 ? 26.684 18.328 1.613 1.00 89.81 534 THR A C 1
ATOM 4453 O O . THR A 1 534 ? 25.821 18.595 0.773 1.00 89.81 534 THR A O 1
ATOM 4456 N N . SER A 1 535 ? 27.301 19.303 2.281 1.00 84.69 535 SER A N 1
ATOM 4457 C CA . SER A 1 535 ? 27.093 20.727 1.972 1.00 84.69 535 SER A CA 1
ATOM 4458 C C . SER A 1 535 ? 27.496 21.106 0.540 1.00 84.69 535 SER A C 1
ATOM 4460 O O . SER A 1 535 ? 26.893 22.011 -0.034 1.00 84.69 535 SER A O 1
ATOM 4462 N N . ASN A 1 536 ? 28.479 20.405 -0.039 1.00 83.94 536 ASN A N 1
ATOM 4463 C CA . ASN A 1 536 ? 29.120 20.794 -1.300 1.00 83.94 536 ASN A CA 1
ATOM 4464 C C . ASN A 1 536 ? 29.003 19.746 -2.414 1.00 83.94 536 ASN A C 1
ATOM 4466 O O . ASN A 1 536 ? 29.081 20.095 -3.592 1.00 83.94 536 ASN A O 1
ATOM 4470 N N . HIS A 1 537 ? 28.839 18.470 -2.062 1.00 89.38 537 HIS A N 1
ATOM 4471 C CA . HIS A 1 537 ? 28.831 17.370 -3.021 1.00 89.38 537 HIS A CA 1
ATOM 4472 C C . HIS A 1 537 ? 27.525 16.593 -2.955 1.00 89.38 537 HIS A C 1
ATOM 4474 O O . HIS A 1 537 ? 26.915 16.455 -1.898 1.00 89.38 537 HIS A O 1
ATOM 4480 N N . GLU A 1 538 ? 27.107 16.060 -4.097 1.00 91.56 538 GLU A N 1
ATOM 4481 C CA . GLU A 1 538 ? 25.933 15.206 -4.193 1.00 91.56 538 GLU A CA 1
ATOM 4482 C C . GLU A 1 538 ? 26.121 14.120 -5.250 1.00 91.56 538 GLU A C 1
ATOM 4484 O O . GLU A 1 538 ? 26.848 14.301 -6.229 1.00 91.56 538 GLU A O 1
ATOM 4489 N N . SER A 1 539 ? 25.449 12.995 -5.030 1.00 94.25 539 SER A N 1
ATOM 4490 C CA . SER A 1 539 ? 25.446 11.819 -5.889 1.00 94.25 539 SER A CA 1
ATOM 4491 C C . SER A 1 539 ? 24.047 11.203 -5.911 1.00 94.25 539 SER A C 1
ATOM 4493 O O . SER A 1 539 ? 23.361 11.183 -4.883 1.00 94.25 539 SER A O 1
ATOM 4495 N N . LEU A 1 540 ? 23.608 10.716 -7.073 1.00 94.81 540 LEU A N 1
ATOM 4496 C CA . LEU A 1 540 ? 22.273 10.142 -7.278 1.00 94.81 540 LEU A CA 1
ATOM 4497 C C . LEU A 1 540 ? 22.342 8.698 -7.780 1.00 94.81 540 LEU A C 1
ATOM 4499 O O . LEU A 1 540 ? 23.055 8.401 -8.734 1.00 94.81 540 LEU A O 1
ATOM 4503 N N . LEU A 1 541 ? 21.529 7.818 -7.208 1.00 96.69 541 LEU A N 1
ATOM 4504 C CA . LEU A 1 541 ? 21.180 6.520 -7.775 1.00 96.69 541 LEU A CA 1
ATOM 4505 C C . LEU A 1 541 ? 19.709 6.561 -8.191 1.00 96.69 541 LEU A C 1
ATOM 4507 O O . LEU A 1 541 ? 18.832 6.858 -7.379 1.00 96.69 541 LEU A O 1
ATOM 4511 N N . MET A 1 542 ? 19.449 6.252 -9.455 1.00 95.62 542 MET A N 1
ATOM 4512 C CA . MET A 1 54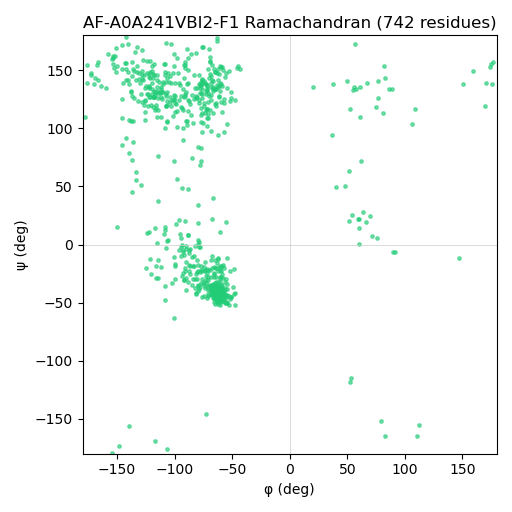2 ? 18.102 6.153 -10.008 1.00 95.62 542 MET A CA 1
ATOM 4513 C C . MET A 1 542 ? 17.700 4.684 -10.069 1.00 95.62 542 MET A C 1
ATOM 4515 O O . MET A 1 542 ? 18.441 3.871 -10.628 1.00 95.62 542 MET A O 1
ATOM 4519 N N . LEU A 1 543 ? 16.538 4.346 -9.512 1.00 96.75 543 LEU A N 1
ATOM 4520 C CA . LEU A 1 543 ? 15.956 3.019 -9.642 1.00 96.75 543 LEU A CA 1
ATOM 4521 C C . LEU A 1 543 ? 14.589 3.100 -10.315 1.00 96.75 543 LEU A C 1
ATOM 4523 O O . LEU A 1 543 ? 13.792 3.990 -10.019 1.00 96.75 543 LEU A O 1
ATOM 4527 N N . ASP A 1 544 ? 14.336 2.149 -11.205 1.00 94.50 544 ASP A N 1
ATOM 4528 C CA . ASP A 1 544 ? 13.070 2.027 -11.925 1.00 94.50 544 ASP A CA 1
ATOM 4529 C C . ASP A 1 544 ? 12.548 0.598 -11.761 1.00 94.50 544 ASP A C 1
ATOM 4531 O O . ASP A 1 544 ? 13.242 -0.373 -12.083 1.00 94.50 544 ASP A O 1
ATOM 4535 N N . ALA A 1 545 ? 11.340 0.454 -11.230 1.00 94.00 545 ALA A N 1
ATOM 4536 C CA . ALA A 1 545 ? 10.694 -0.830 -11.053 1.00 94.00 545 ALA A CA 1
ATOM 4537 C C . ALA A 1 545 ? 9.979 -1.209 -12.353 1.00 94.00 545 ALA A C 1
ATOM 4539 O O . ALA A 1 545 ? 9.208 -0.444 -12.939 1.00 94.00 545 ALA A O 1
ATOM 4540 N N . LYS A 1 546 ? 10.241 -2.418 -12.842 1.00 91.69 546 LYS A N 1
ATOM 4541 C CA . LYS A 1 546 ? 9.634 -2.927 -14.069 1.00 91.69 546 LYS A CA 1
ATOM 4542 C C . LYS A 1 546 ? 9.188 -4.360 -13.845 1.00 91.69 546 LYS A C 1
ATOM 4544 O O . LYS A 1 546 ? 10.000 -5.279 -13.799 1.00 91.69 546 LYS A O 1
ATOM 4549 N N . TYR A 1 547 ? 7.876 -4.559 -13.718 1.00 89.88 547 TYR A N 1
ATOM 4550 C CA . TYR A 1 547 ? 7.286 -5.886 -13.530 1.00 89.88 547 TYR A CA 1
ATOM 4551 C C . TYR A 1 547 ? 7.248 -6.652 -14.867 1.00 89.88 547 TYR A C 1
ATOM 4553 O O . TYR A 1 547 ? 6.218 -6.802 -15.518 1.00 89.88 547 TYR A O 1
ATOM 4561 N N . MET A 1 548 ? 8.422 -7.077 -15.329 1.00 88.69 548 MET A N 1
ATOM 4562 C CA . MET A 1 548 ? 8.635 -7.770 -16.598 1.00 88.69 548 MET A CA 1
ATOM 4563 C C . MET A 1 548 ? 9.759 -8.803 -16.470 1.00 88.69 548 MET A C 1
ATOM 4565 O O . MET A 1 548 ? 10.451 -8.874 -15.460 1.00 88.69 548 MET A O 1
ATOM 4569 N N . THR A 1 549 ? 9.942 -9.619 -17.505 1.00 87.88 549 THR A N 1
ATOM 4570 C CA . THR A 1 549 ? 11.036 -10.599 -17.570 1.00 87.88 549 THR A CA 1
ATOM 4571 C C . THR A 1 549 ? 12.400 -9.910 -17.622 1.00 87.88 549 THR A C 1
ATOM 4573 O O . THR A 1 549 ? 12.513 -8.872 -18.279 1.00 87.88 549 THR A O 1
ATOM 4576 N N . SER A 1 550 ? 13.435 -10.538 -17.057 1.00 88.94 550 SER A N 1
ATOM 4577 C CA . SER A 1 550 ? 14.808 -10.006 -17.034 1.00 88.94 550 SER A CA 1
ATOM 4578 C C . SER A 1 550 ? 15.323 -9.568 -18.416 1.00 88.94 550 SER A C 1
ATOM 4580 O O . SER A 1 550 ? 15.795 -8.446 -18.579 1.00 88.94 550 SER A O 1
ATOM 4582 N N . GLU A 1 551 ? 15.101 -10.381 -19.458 1.00 87.62 551 GLU A N 1
ATOM 4583 C CA . GLU A 1 551 ? 15.507 -10.060 -20.838 1.00 87.62 551 GLU A CA 1
ATOM 4584 C C . GLU A 1 551 ? 14.891 -8.744 -21.350 1.00 87.62 551 GLU A C 1
ATOM 4586 O O . GLU A 1 551 ? 15.577 -7.913 -21.946 1.00 87.62 551 GLU A O 1
ATOM 4591 N N . LYS A 1 552 ? 13.598 -8.519 -21.080 1.00 88.31 552 LYS A N 1
ATOM 4592 C CA . LYS A 1 552 ? 12.903 -7.277 -21.457 1.00 88.31 552 LYS A CA 1
ATOM 4593 C C . LYS A 1 552 ? 13.360 -6.091 -20.618 1.00 88.31 552 LYS A C 1
ATOM 4595 O O . LYS A 1 552 ? 13.530 -5.002 -21.159 1.00 88.31 552 LYS A O 1
ATOM 4600 N N . ALA A 1 553 ? 13.592 -6.295 -19.321 1.00 91.06 553 ALA A N 1
ATOM 4601 C CA . ALA A 1 553 ? 14.133 -5.250 -18.461 1.00 91.06 553 ALA A CA 1
ATOM 4602 C C . ALA A 1 553 ? 15.498 -4.769 -18.986 1.00 91.06 553 ALA A C 1
ATOM 4604 O O . ALA A 1 553 ? 15.737 -3.566 -19.084 1.00 91.06 553 ALA A O 1
ATOM 4605 N N . PHE A 1 554 ? 16.355 -5.703 -19.406 1.00 91.12 554 PHE A N 1
ATOM 4606 C CA . PHE A 1 554 ? 17.687 -5.400 -19.919 1.00 91.12 554 PHE A CA 1
ATOM 4607 C C . PHE A 1 554 ? 17.691 -4.806 -21.331 1.00 91.12 554 PHE A C 1
ATOM 4609 O O . PHE A 1 554 ? 18.393 -3.830 -21.573 1.00 91.12 554 PHE A O 1
ATOM 4616 N N . HIS A 1 555 ? 16.917 -5.346 -22.275 1.00 87.31 555 HIS A N 1
ATOM 4617 C CA . HIS A 1 555 ? 16.981 -4.899 -23.673 1.00 87.31 555 HIS A CA 1
ATOM 4618 C C . HIS A 1 555 ? 15.996 -3.783 -24.038 1.00 87.31 555 HIS A C 1
ATOM 4620 O O . HIS A 1 555 ? 16.297 -2.986 -24.927 1.00 87.31 555 HIS A O 1
ATOM 4626 N N . GLU A 1 556 ? 14.828 -3.728 -23.394 1.00 86.50 556 GLU A N 1
ATOM 4627 C CA . GLU A 1 556 ? 13.778 -2.750 -23.703 1.00 86.50 556 GLU A CA 1
ATOM 4628 C C . GLU A 1 556 ? 13.802 -1.608 -22.679 1.00 86.50 556 GLU A C 1
ATOM 4630 O O . GLU A 1 556 ? 14.138 -0.477 -23.031 1.00 86.50 556 GLU A O 1
ATOM 4635 N N . ALA A 1 557 ? 13.545 -1.900 -21.398 1.00 88.69 557 ALA A N 1
ATOM 4636 C CA . ALA A 1 557 ? 13.404 -0.854 -20.381 1.00 88.69 557 ALA A CA 1
ATOM 4637 C C . ALA A 1 557 ? 14.703 -0.063 -20.143 1.00 88.69 557 ALA A C 1
ATOM 4639 O O . ALA A 1 557 ? 14.660 1.159 -20.021 1.00 88.69 557 ALA A O 1
ATOM 4640 N N . MET A 1 558 ? 15.868 -0.726 -20.127 1.00 91.31 558 MET A N 1
ATOM 4641 C CA . MET A 1 558 ? 17.166 -0.063 -19.910 1.00 91.31 558 MET A CA 1
ATOM 4642 C C . MET A 1 558 ? 17.429 1.052 -20.895 1.00 91.31 558 MET A C 1
ATOM 4644 O O . MET A 1 558 ? 17.803 2.150 -20.485 1.00 91.31 558 MET A O 1
ATOM 4648 N N . ARG A 1 559 ? 17.182 0.799 -22.178 1.00 87.81 559 ARG A N 1
ATOM 4649 C CA . ARG A 1 559 ? 17.381 1.797 -23.221 1.00 87.81 559 ARG A CA 1
ATOM 4650 C C . ARG A 1 559 ? 16.537 3.044 -22.957 1.00 87.81 559 ARG A C 1
ATOM 4652 O O . ARG A 1 559 ? 17.060 4.157 -23.012 1.00 87.81 559 ARG A O 1
ATOM 4659 N N . ASP A 1 560 ? 15.261 2.853 -22.646 1.00 84.62 560 ASP A N 1
ATOM 4660 C CA . ASP A 1 560 ? 14.330 3.955 -22.414 1.00 84.62 560 ASP A CA 1
ATOM 4661 C C . ASP A 1 560 ? 14.710 4.749 -21.159 1.00 84.62 560 ASP A C 1
ATOM 4663 O O . ASP A 1 560 ? 14.770 5.980 -21.196 1.00 84.62 560 ASP A O 1
ATOM 4667 N N . CYS A 1 561 ? 15.035 4.065 -20.060 1.00 89.81 561 CYS A N 1
ATOM 4668 C CA . CYS A 1 561 ? 15.425 4.696 -18.799 1.00 89.81 561 CYS A CA 1
ATOM 4669 C C . CYS A 1 561 ? 16.777 5.423 -18.905 1.00 89.81 561 CYS A C 1
ATOM 4671 O O . CYS A 1 561 ? 16.934 6.498 -18.329 1.00 89.81 561 CYS A O 1
ATOM 4673 N N . MET A 1 562 ? 17.741 4.901 -19.673 1.00 89.94 562 MET A N 1
ATOM 4674 C CA . MET A 1 562 ? 19.014 5.588 -19.932 1.00 89.94 562 MET A CA 1
ATOM 4675 C C . MET A 1 562 ? 18.785 6.932 -20.628 1.00 89.94 562 MET A C 1
ATOM 4677 O O . MET A 1 562 ? 19.324 7.950 -20.195 1.00 89.94 562 MET A O 1
ATOM 4681 N N . ILE A 1 563 ? 17.952 6.957 -21.672 1.00 85.38 563 ILE A N 1
ATOM 4682 C CA . ILE A 1 563 ? 17.622 8.196 -22.385 1.00 85.38 563 ILE A CA 1
ATOM 4683 C C . ILE A 1 563 ? 16.862 9.146 -21.456 1.00 85.38 563 ILE A C 1
ATOM 4685 O O . ILE A 1 563 ? 17.272 10.292 -21.282 1.00 85.38 563 ILE A O 1
ATOM 4689 N N . LYS A 1 564 ? 15.797 8.662 -20.805 1.00 83.75 564 LYS A N 1
ATOM 4690 C CA . LYS A 1 564 ? 14.954 9.477 -19.921 1.00 83.75 564 LYS A CA 1
ATOM 4691 C C . LYS A 1 564 ? 15.752 10.088 -18.770 1.00 83.75 564 LYS A C 1
ATOM 4693 O O . LYS A 1 564 ? 15.557 11.258 -18.448 1.00 83.75 564 LYS A O 1
ATOM 4698 N N . TYR A 1 565 ? 16.610 9.309 -18.119 1.00 88.75 565 TYR A N 1
ATOM 4699 C CA . TYR A 1 565 ? 17.161 9.694 -16.825 1.00 88.75 565 TYR A CA 1
ATOM 4700 C C . TYR A 1 565 ? 18.635 10.094 -16.888 1.00 88.75 565 TYR A C 1
ATOM 4702 O O . TYR A 1 565 ? 18.980 11.166 -16.398 1.00 88.75 565 TYR A O 1
ATOM 4710 N N . LEU A 1 566 ? 19.497 9.307 -17.542 1.00 89.88 566 LEU A N 1
ATOM 4711 C CA . LEU A 1 566 ? 20.926 9.638 -17.636 1.00 89.88 566 LEU A CA 1
ATOM 4712 C C . LEU A 1 566 ? 21.202 10.766 -18.636 1.00 89.88 566 LEU A C 1
ATOM 4714 O O . LEU A 1 566 ? 22.100 11.574 -18.419 1.00 89.88 566 LEU A O 1
ATOM 4718 N N . HIS A 1 567 ? 20.436 10.848 -19.721 1.00 85.88 567 HIS A N 1
ATOM 4719 C CA . HIS A 1 567 ? 20.578 11.929 -20.701 1.00 85.88 567 HIS A CA 1
ATOM 4720 C C . HIS A 1 567 ? 19.540 13.044 -20.539 1.00 85.88 567 HIS A C 1
ATOM 4722 O O . HIS A 1 567 ? 19.740 14.137 -21.065 1.00 85.88 567 HIS A O 1
ATOM 4728 N N . GLY A 1 568 ? 18.451 12.800 -19.808 1.00 81.56 568 GLY A N 1
ATOM 4729 C CA . GLY A 1 568 ? 17.394 13.792 -19.618 1.00 81.56 568 GLY A CA 1
ATOM 4730 C C . GLY A 1 568 ? 17.566 14.672 -18.379 1.00 81.56 568 GLY A C 1
ATOM 4731 O O . GLY A 1 568 ? 17.139 15.825 -18.405 1.00 81.56 568 GLY A O 1
ATOM 4732 N N . ILE A 1 569 ? 18.181 14.176 -17.296 1.00 85.19 569 ILE A N 1
ATOM 4733 C CA . ILE A 1 569 ? 18.216 14.864 -15.993 1.00 85.19 569 ILE A CA 1
ATOM 4734 C C . ILE A 1 569 ? 19.606 15.444 -15.709 1.00 85.19 569 ILE A C 1
ATOM 4736 O O . ILE A 1 569 ? 20.580 14.709 -15.565 1.00 85.19 569 ILE A O 1
ATOM 4740 N N . HIS A 1 570 ? 19.675 16.766 -15.530 1.00 86.19 570 HIS A N 1
ATOM 4741 C CA . HIS A 1 570 ? 20.924 17.468 -15.223 1.00 86.19 570 HIS A CA 1
ATOM 4742 C C . HIS A 1 570 ? 20.757 18.526 -14.132 1.00 86.19 570 HIS A C 1
ATOM 4744 O O . HIS A 1 570 ? 19.668 19.074 -13.919 1.00 86.19 570 HIS A O 1
ATOM 4750 N N . PHE A 1 571 ? 21.865 18.854 -13.469 1.00 84.50 571 PHE A N 1
ATOM 4751 C CA . PHE A 1 571 ? 21.947 19.963 -12.530 1.00 84.50 57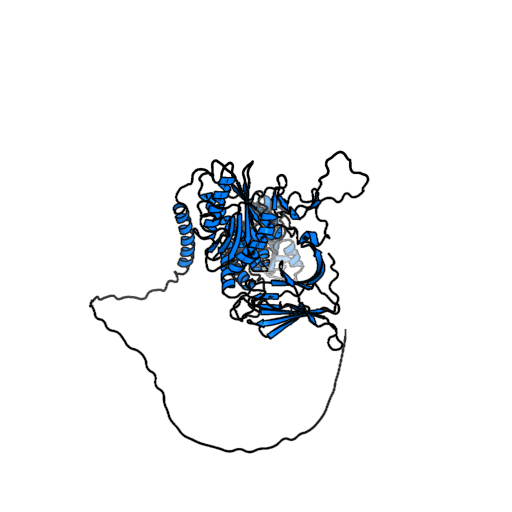1 PHE A CA 1
ATOM 4752 C C . PHE A 1 571 ? 21.814 21.298 -13.272 1.00 84.50 571 PHE A C 1
ATOM 4754 O O . PHE A 1 571 ? 22.580 21.596 -14.186 1.00 84.50 571 PHE A O 1
ATOM 4761 N N . ALA A 1 572 ? 20.852 22.131 -12.876 1.00 77.62 572 ALA A N 1
ATOM 4762 C CA . ALA A 1 572 ? 20.456 23.330 -13.616 1.00 77.62 572 ALA A CA 1
ATOM 4763 C C . ALA A 1 572 ? 21.598 24.330 -13.824 1.00 77.62 572 ALA A C 1
ATOM 4765 O O . ALA A 1 572 ? 21.654 24.989 -14.859 1.00 77.62 572 ALA A O 1
ATOM 4766 N N . ALA A 1 573 ? 22.460 24.490 -12.816 1.00 77.19 573 ALA A N 1
ATOM 4767 C CA . ALA A 1 573 ? 23.477 25.535 -12.823 1.00 77.19 573 ALA A CA 1
ATOM 4768 C C . ALA A 1 573 ? 24.710 25.163 -13.658 1.00 77.19 573 ALA A C 1
ATOM 4770 O O . ALA A 1 573 ? 25.353 26.053 -14.205 1.00 77.19 573 ALA A O 1
ATOM 4771 N N . THR A 1 574 ? 25.041 23.872 -13.753 1.00 81.31 574 THR A N 1
ATOM 4772 C CA . THR A 1 574 ? 26.282 23.397 -14.392 1.00 81.31 574 THR A CA 1
ATOM 4773 C C . THR A 1 574 ? 26.036 22.550 -15.636 1.00 81.31 574 THR A C 1
ATOM 4775 O O . THR A 1 574 ? 26.945 22.384 -16.442 1.00 81.31 574 THR A O 1
ATOM 4778 N N . GLY A 1 575 ? 24.828 22.006 -15.809 1.00 80.00 575 GLY A N 1
ATOM 4779 C CA . GLY A 1 575 ? 24.534 20.992 -16.821 1.00 80.00 575 GLY A CA 1
ATOM 4780 C C . GLY A 1 575 ? 25.144 19.623 -16.509 1.00 80.00 575 GLY A C 1
ATOM 4781 O O . GLY A 1 575 ? 25.089 18.735 -17.349 1.00 80.00 575 GLY A O 1
ATOM 4782 N N . GLU A 1 576 ? 25.727 19.435 -15.324 1.00 85.38 576 GLU A N 1
ATOM 4783 C CA . GLU A 1 576 ? 26.361 18.177 -14.933 1.00 85.38 576 GLU A CA 1
ATOM 4784 C C . GLU A 1 576 ? 25.314 17.124 -14.554 1.00 85.38 576 GLU A C 1
ATOM 4786 O O . GLU A 1 576 ? 24.310 17.434 -13.903 1.00 85.38 576 GLU A O 1
ATOM 4791 N N . ASN A 1 577 ? 25.562 15.867 -14.921 1.00 87.75 577 ASN A N 1
ATOM 4792 C CA . ASN A 1 577 ? 24.803 14.740 -14.401 1.00 87.75 577 ASN A CA 1
ATOM 4793 C C . ASN A 1 577 ? 25.514 14.163 -13.164 1.00 87.75 577 ASN A C 1
ATOM 4795 O O . ASN A 1 577 ? 26.622 13.645 -13.262 1.00 87.75 577 ASN A O 1
ATOM 4799 N N . LYS A 1 578 ? 24.856 14.242 -12.003 1.00 91.06 578 LYS A N 1
ATOM 4800 C CA . LYS A 1 578 ? 25.346 13.721 -10.713 1.00 91.06 578 LYS A CA 1
ATOM 4801 C C . LYS A 1 578 ? 24.970 12.256 -10.457 1.00 91.06 578 LYS A C 1
ATOM 4803 O O . LYS A 1 578 ? 25.149 11.750 -9.351 1.00 91.06 578 LYS A O 1
ATOM 4808 N N . THR A 1 579 ? 24.413 11.575 -11.451 1.00 93.19 579 THR A N 1
ATOM 4809 C CA . THR A 1 579 ? 23.985 10.182 -11.337 1.00 93.19 579 THR A CA 1
ATOM 4810 C C . THR A 1 579 ? 25.193 9.260 -11.337 1.00 93.19 579 THR A C 1
ATOM 4812 O O . THR A 1 579 ? 25.973 9.243 -12.285 1.00 93.19 579 THR A O 1
ATOM 4815 N N . ILE A 1 580 ? 25.335 8.470 -10.277 1.00 95.69 580 ILE A N 1
ATOM 4816 C CA . ILE A 1 580 ? 26.354 7.428 -10.165 1.00 95.69 580 ILE A CA 1
ATOM 4817 C C . ILE A 1 580 ? 25.887 6.102 -10.760 1.00 95.69 580 ILE A C 1
ATOM 4819 O O . ILE A 1 580 ? 26.717 5.278 -11.143 1.00 95.69 580 ILE A O 1
ATOM 4823 N N . GLY A 1 581 ? 24.572 5.888 -10.856 1.00 95.25 581 GLY A N 1
ATOM 4824 C CA . GLY A 1 581 ? 24.024 4.664 -11.416 1.00 95.25 581 GLY A CA 1
ATOM 4825 C C . GLY A 1 581 ? 22.539 4.705 -11.747 1.00 95.25 581 GLY A C 1
ATOM 4826 O O . GLY A 1 581 ? 21.771 5.484 -11.179 1.00 95.25 581 GLY A O 1
ATOM 4827 N N . LEU A 1 582 ? 22.161 3.821 -12.666 1.00 97.19 582 LEU A N 1
ATOM 4828 C CA . LEU A 1 582 ? 20.797 3.485 -13.048 1.00 97.19 582 LEU A CA 1
ATOM 4829 C C . LEU A 1 582 ? 20.593 1.979 -12.852 1.00 97.19 582 LEU A C 1
ATOM 4831 O O . LEU A 1 582 ? 21.261 1.165 -13.496 1.00 97.19 582 LEU A O 1
ATOM 4835 N N . MET A 1 583 ? 19.654 1.614 -11.982 1.00 97.50 583 MET A N 1
ATOM 4836 C CA . MET A 1 583 ? 19.293 0.226 -11.706 1.00 97.50 583 MET A CA 1
ATOM 4837 C C . MET A 1 583 ? 17.832 -0.024 -12.067 1.00 97.50 583 MET A C 1
ATOM 4839 O O . MET A 1 583 ? 16.929 0.541 -11.459 1.00 97.50 583 MET A O 1
ATOM 4843 N N . ILE A 1 584 ? 17.583 -0.917 -13.018 1.00 97.12 584 ILE A N 1
ATOM 4844 C CA . ILE A 1 584 ? 16.224 -1.406 -13.268 1.00 97.12 584 ILE A CA 1
ATOM 4845 C C . ILE A 1 584 ? 16.009 -2.645 -12.432 1.00 97.12 584 ILE A C 1
ATOM 4847 O O . ILE A 1 584 ? 16.817 -3.567 -12.485 1.00 97.12 584 ILE A O 1
ATOM 4851 N N . VAL A 1 585 ? 14.922 -2.687 -11.680 1.00 97.19 585 VAL A N 1
ATOM 4852 C CA . VAL A 1 585 ? 14.620 -3.830 -10.827 1.00 97.19 585 VAL A CA 1
ATOM 4853 C C . VAL A 1 585 ? 13.391 -4.540 -11.363 1.00 97.19 585 VAL A C 1
ATOM 4855 O O . VAL A 1 585 ? 12.370 -3.909 -11.637 1.00 97.19 585 VAL A O 1
ATOM 4858 N N . ASN A 1 586 ? 13.489 -5.856 -11.520 1.00 95.50 586 ASN A N 1
ATOM 4859 C CA . ASN A 1 586 ? 12.411 -6.690 -12.036 1.00 95.50 586 ASN A CA 1
ATOM 4860 C C . ASN A 1 586 ? 12.251 -7.960 -11.188 1.00 95.50 586 ASN A C 1
ATOM 4862 O O . ASN A 1 586 ? 13.236 -8.455 -10.644 1.00 95.50 586 ASN A O 1
ATOM 4866 N N . PRO A 1 587 ? 11.038 -8.518 -11.068 1.00 93.38 587 PRO A N 1
ATOM 4867 C CA . PRO A 1 587 ? 10.842 -9.780 -10.371 1.00 93.38 587 PRO A CA 1
ATOM 4868 C C . PRO A 1 587 ? 11.308 -10.956 -11.237 1.00 93.38 587 PRO A C 1
ATOM 4870 O O . PRO A 1 587 ? 11.008 -11.018 -12.432 1.00 93.38 587 PRO A O 1
ATOM 4873 N N . ASP A 1 588 ? 11.982 -11.925 -10.630 1.00 90.81 588 ASP A N 1
ATOM 4874 C CA . ASP A 1 588 ? 12.360 -13.192 -11.257 1.00 90.81 588 ASP A CA 1
ATOM 4875 C C . ASP A 1 588 ? 12.445 -14.304 -10.193 1.00 90.81 588 ASP A C 1
ATOM 4877 O O . ASP A 1 588 ? 12.330 -14.044 -9.000 1.00 90.81 588 ASP A O 1
ATOM 4881 N N . GLU A 1 589 ? 12.553 -15.566 -10.596 1.00 85.69 589 GLU A N 1
ATOM 4882 C CA . GLU A 1 589 ? 12.869 -16.666 -9.669 1.00 85.69 589 GLU A CA 1
ATOM 4883 C C . GLU A 1 589 ? 14.365 -16.710 -9.328 1.00 85.69 589 GLU A C 1
ATOM 4885 O O . GLU A 1 589 ? 14.751 -17.252 -8.292 1.00 85.69 589 GLU A O 1
ATOM 4890 N N . GLN A 1 590 ? 15.209 -16.161 -10.207 1.00 86.31 590 GLN A N 1
ATOM 4891 C CA . GLN A 1 590 ? 16.656 -16.114 -10.030 1.00 86.31 590 GLN A CA 1
ATOM 4892 C C . GLN A 1 590 ? 17.115 -14.713 -9.619 1.00 86.31 590 GLN A C 1
ATOM 4894 O O . GLN A 1 590 ? 16.848 -13.728 -10.306 1.00 86.31 590 GLN A O 1
ATOM 4899 N N . ASP A 1 591 ? 17.871 -14.647 -8.524 1.00 88.31 591 ASP A N 1
ATOM 4900 C CA . ASP A 1 591 ? 18.495 -13.418 -8.031 1.00 88.31 591 ASP A CA 1
ATOM 4901 C C . ASP A 1 591 ? 19.775 -13.095 -8.824 1.00 88.31 591 ASP A C 1
ATOM 4903 O O . ASP A 1 591 ? 20.885 -13.440 -8.404 1.00 88.31 591 ASP A O 1
ATOM 4907 N N . VAL A 1 592 ? 19.634 -12.435 -9.976 1.00 90.62 592 VAL A N 1
ATOM 4908 C CA . VAL A 1 592 ? 20.744 -12.147 -10.904 1.00 90.62 592 VAL A CA 1
ATOM 4909 C C . VAL A 1 592 ? 20.849 -10.655 -11.202 1.00 90.62 592 VAL A C 1
ATOM 4911 O O . VAL A 1 592 ? 19.856 -9.986 -11.484 1.00 90.62 592 VAL A O 1
ATOM 4914 N N . THR A 1 593 ? 22.078 -10.137 -11.200 1.00 93.56 593 THR A N 1
ATOM 4915 C CA . THR A 1 593 ? 22.383 -8.799 -11.718 1.00 93.56 593 THR A CA 1
ATOM 4916 C C . THR A 1 593 ? 23.011 -8.915 -13.098 1.00 93.56 593 THR A C 1
ATOM 4918 O O . THR A 1 593 ? 24.049 -9.557 -13.255 1.00 93.56 593 THR A O 1
ATOM 4921 N N . HIS A 1 594 ? 22.427 -8.246 -14.087 1.00 93.56 594 HIS A N 1
ATOM 4922 C CA . HIS A 1 594 ? 23.048 -8.062 -15.394 1.00 93.56 594 HIS A CA 1
ATOM 4923 C C . HIS A 1 594 ? 23.602 -6.646 -15.489 1.00 93.56 594 HIS A C 1
ATOM 4925 O O . HIS A 1 594 ? 22.866 -5.664 -15.388 1.00 93.56 594 HIS A O 1
ATOM 4931 N N . HIS A 1 595 ? 24.911 -6.539 -15.681 1.00 94.38 595 HIS A N 1
ATOM 4932 C CA . HIS A 1 595 ? 25.584 -5.265 -15.887 1.00 94.38 595 HIS A CA 1
ATOM 4933 C C . HIS A 1 595 ? 25.669 -4.950 -17.379 1.00 94.38 595 HIS A C 1
ATOM 4935 O O . HIS A 1 595 ? 25.877 -5.845 -18.195 1.00 94.38 595 HIS A O 1
ATOM 4941 N N . PHE A 1 596 ? 25.534 -3.671 -17.732 1.00 93.94 596 PHE A N 1
ATOM 4942 C CA . PHE A 1 596 ? 25.785 -3.213 -19.098 1.00 93.94 596 PHE A CA 1
ATOM 4943 C C . PHE A 1 596 ? 27.278 -3.296 -19.460 1.00 93.94 596 PHE A C 1
ATOM 4945 O O . PHE A 1 596 ? 27.636 -3.622 -20.588 1.00 93.94 596 PHE A O 1
ATOM 4952 N N . HIS A 1 597 ? 28.151 -3.023 -18.487 1.00 92.19 597 HIS A N 1
ATOM 4953 C CA . HIS A 1 597 ? 29.600 -3.168 -18.618 1.00 92.19 597 HIS A CA 1
ATOM 4954 C C . HIS A 1 597 ? 30.056 -4.519 -18.053 1.00 92.19 597 HIS A C 1
ATOM 4956 O O . HIS A 1 597 ? 29.563 -4.941 -17.010 1.00 92.19 597 HIS A O 1
ATOM 4962 N N . HIS A 1 598 ? 30.991 -5.186 -18.732 1.00 90.81 598 HIS A N 1
ATOM 4963 C CA . HIS A 1 598 ? 31.459 -6.531 -18.379 1.00 90.81 598 HIS A CA 1
ATOM 4964 C C . HIS A 1 598 ? 32.670 -6.526 -17.428 1.00 90.81 598 HIS A C 1
ATOM 4966 O O . HIS A 1 598 ? 33.431 -5.560 -17.375 1.00 90.81 598 HIS A O 1
ATOM 4972 N N . ASP A 1 599 ? 32.844 -7.635 -16.702 1.00 90.44 599 ASP A N 1
ATOM 4973 C CA . ASP A 1 599 ? 34.041 -7.994 -15.930 1.00 90.44 599 ASP A CA 1
ATOM 4974 C C . ASP A 1 599 ? 34.531 -6.906 -14.952 1.00 90.44 599 ASP A C 1
ATOM 4976 O O . ASP A 1 599 ? 33.818 -6.519 -14.018 1.00 90.44 599 ASP A O 1
ATOM 4980 N N . GLU A 1 600 ? 35.752 -6.404 -15.160 1.00 92.19 600 GLU A N 1
ATOM 4981 C CA . GLU A 1 600 ? 36.422 -5.409 -14.313 1.00 92.19 600 GLU A CA 1
ATOM 4982 C C . GLU A 1 600 ? 35.701 -4.056 -14.276 1.00 92.19 600 GLU A C 1
ATOM 4984 O O . GLU A 1 600 ? 35.942 -3.262 -13.368 1.00 92.19 600 GLU A O 1
ATOM 4989 N N . TYR A 1 601 ? 34.791 -3.815 -15.222 1.00 94.56 601 TYR A N 1
ATOM 4990 C CA . TYR A 1 601 ? 34.035 -2.571 -15.354 1.00 94.56 601 TYR A CA 1
ATOM 4991 C C . TYR A 1 601 ? 32.660 -2.605 -14.670 1.00 94.56 601 TYR A C 1
ATOM 4993 O O . TYR A 1 601 ? 31.938 -1.602 -14.677 1.00 94.56 601 TYR A O 1
ATOM 5001 N N . THR A 1 602 ? 32.280 -3.744 -14.080 1.00 94.31 602 THR A N 1
ATOM 5002 C CA . THR A 1 602 ? 31.067 -3.882 -13.253 1.00 94.31 602 THR A CA 1
ATOM 5003 C C . THR A 1 602 ? 31.213 -3.139 -11.921 1.00 94.31 602 THR A C 1
ATOM 5005 O O . THR A 1 602 ? 32.317 -2.775 -11.526 1.00 94.31 602 THR A O 1
ATOM 5008 N N . ILE A 1 603 ? 30.120 -2.969 -11.162 1.00 93.56 603 ILE A N 1
ATOM 5009 C CA . ILE A 1 603 ? 30.197 -2.358 -9.816 1.00 93.56 603 ILE A CA 1
ATOM 5010 C C . ILE A 1 603 ? 31.054 -3.165 -8.831 1.00 93.56 603 ILE A C 1
ATOM 5012 O O . ILE A 1 603 ? 31.550 -2.608 -7.856 1.00 93.56 603 ILE A O 1
ATOM 5016 N N . PHE A 1 604 ? 31.228 -4.465 -9.078 1.00 94.06 604 PHE A N 1
ATOM 5017 C CA . PHE A 1 604 ? 32.063 -5.357 -8.271 1.00 94.06 604 PHE A CA 1
ATOM 5018 C C . PHE A 1 604 ? 33.475 -5.529 -8.845 1.00 94.06 604 PHE A C 1
ATOM 5020 O O . PHE A 1 604 ? 34.306 -6.196 -8.232 1.00 94.06 604 PHE A O 1
ATOM 5027 N N . GLY A 1 605 ? 33.738 -4.958 -10.020 1.00 89.69 605 GLY A N 1
ATOM 5028 C CA . GLY A 1 605 ? 35.038 -4.993 -10.664 1.00 89.69 605 GLY A CA 1
ATOM 5029 C C . GLY A 1 605 ? 36.042 -4.047 -10.006 1.00 89.69 605 GLY A C 1
ATOM 5030 O O . GLY A 1 605 ? 35.701 -3.215 -9.163 1.00 89.69 605 GLY A O 1
ATOM 5031 N N . SER A 1 606 ? 37.304 -4.177 -10.408 1.00 90.06 606 SER A N 1
ATOM 5032 C CA . SER A 1 606 ? 38.404 -3.324 -9.946 1.00 90.06 606 SER A CA 1
ATOM 5033 C C . SER A 1 606 ? 38.336 -1.896 -10.503 1.00 90.06 606 SER A C 1
ATOM 5035 O O . SER A 1 606 ? 38.917 -0.990 -9.910 1.00 90.06 606 SER A O 1
ATOM 5037 N N . MET A 1 607 ? 37.631 -1.681 -11.621 1.00 92.00 607 MET A N 1
ATOM 5038 C CA . MET A 1 607 ? 37.530 -0.401 -12.333 1.00 92.00 607 MET A CA 1
ATOM 5039 C C . MET A 1 607 ? 36.072 -0.072 -12.709 1.00 92.00 607 MET A C 1
ATOM 5041 O O . MET A 1 607 ? 35.748 0.035 -13.896 1.00 92.00 607 MET A O 1
ATOM 5045 N N . PRO A 1 608 ? 35.169 0.105 -11.726 1.00 92.62 608 PRO A N 1
ATOM 5046 C CA . PRO A 1 608 ? 33.747 0.304 -11.990 1.00 92.62 608 PRO A CA 1
ATOM 5047 C C . PRO A 1 608 ? 33.486 1.568 -12.824 1.00 92.62 608 PRO A C 1
ATOM 5049 O O . PRO A 1 608 ? 33.902 2.674 -12.466 1.00 92.62 608 PRO A O 1
ATOM 5052 N N . VAL A 1 609 ? 32.746 1.420 -13.927 1.00 93.56 609 VAL A N 1
ATOM 5053 C CA . VAL A 1 609 ? 32.349 2.550 -14.783 1.00 93.56 609 VAL A CA 1
ATOM 5054 C C . VAL A 1 609 ? 31.177 3.306 -14.155 1.00 93.56 609 VAL A C 1
ATOM 5056 O O . VAL A 1 609 ? 30.225 2.704 -13.660 1.00 93.56 609 VAL A O 1
ATOM 5059 N N . THR A 1 610 ? 31.234 4.642 -14.201 1.00 91.50 610 THR A N 1
ATOM 5060 C CA . THR A 1 610 ? 30.151 5.528 -13.742 1.00 91.50 610 THR A CA 1
ATOM 5061 C C . THR A 1 610 ? 29.677 6.449 -14.879 1.00 91.50 610 THR A C 1
ATOM 5063 O O . THR A 1 610 ? 30.527 6.984 -15.594 1.00 91.50 610 THR A O 1
ATOM 5066 N N . PRO A 1 611 ? 28.354 6.650 -15.065 1.00 94.00 611 PRO A N 1
ATOM 5067 C CA . PRO A 1 611 ? 27.255 6.022 -14.326 1.00 94.00 611 PRO A CA 1
ATOM 5068 C C . PRO A 1 611 ? 27.166 4.509 -14.585 1.00 94.00 611 PRO A C 1
ATOM 5070 O O . PRO A 1 611 ? 27.228 4.061 -15.727 1.00 94.00 611 PRO A O 1
ATOM 5073 N N . CYS A 1 612 ? 27.012 3.718 -13.523 1.00 95.06 612 CYS A N 1
ATOM 5074 C CA . CYS A 1 612 ? 26.851 2.273 -13.642 1.00 95.06 612 CYS A CA 1
ATOM 5075 C C . CYS A 1 612 ? 25.421 1.937 -14.088 1.00 95.06 612 CYS A C 1
ATOM 5077 O O . CYS A 1 612 ? 24.454 2.431 -13.515 1.00 95.06 612 CYS A O 1
ATOM 5079 N N . VAL A 1 613 ? 25.270 1.099 -15.113 1.00 96.50 613 VAL A N 1
ATOM 5080 C CA . VAL A 1 613 ? 23.953 0.712 -15.640 1.00 96.50 613 VAL A CA 1
ATOM 5081 C C . VAL A 1 613 ? 23.766 -0.788 -15.480 1.00 96.50 613 VAL A C 1
ATOM 5083 O O . VAL A 1 613 ? 24.625 -1.575 -15.890 1.00 96.50 613 VAL A O 1
ATOM 5086 N N . MET A 1 614 ? 22.664 -1.192 -14.850 1.00 95.88 614 MET A N 1
ATOM 5087 C CA . MET A 1 614 ? 22.389 -2.601 -14.580 1.00 95.88 614 MET A CA 1
ATOM 5088 C C . MET A 1 614 ? 20.897 -2.906 -14.452 1.00 95.88 614 MET A C 1
ATOM 5090 O O . MET A 1 614 ? 20.087 -2.026 -14.154 1.00 95.88 614 MET A O 1
ATOM 5094 N N . THR A 1 615 ? 20.551 -4.181 -14.607 1.00 96.44 615 THR A N 1
ATOM 5095 C CA . THR A 1 615 ? 19.266 -4.727 -14.166 1.00 96.44 615 THR A CA 1
ATOM 5096 C C . THR A 1 615 ? 19.475 -5.697 -13.015 1.00 96.44 615 THR A C 1
ATOM 5098 O O . THR A 1 615 ? 20.310 -6.595 -13.109 1.00 96.44 615 THR A O 1
ATOM 5101 N N . ALA A 1 616 ? 18.709 -5.534 -11.943 1.00 95.75 616 ALA A N 1
ATOM 5102 C CA . ALA A 1 616 ? 18.672 -6.443 -10.810 1.00 95.75 616 ALA A CA 1
ATOM 5103 C C . ALA A 1 616 ? 17.362 -7.239 -10.850 1.00 95.75 616 ALA A C 1
ATOM 5105 O O . ALA A 1 616 ? 16.288 -6.718 -10.547 1.00 95.75 616 ALA A O 1
ATOM 5106 N N . SER A 1 617 ? 17.457 -8.505 -11.237 1.00 95.56 617 SER A N 1
ATOM 5107 C CA . SER A 1 617 ? 16.358 -9.458 -11.139 1.00 95.56 617 SER A CA 1
ATOM 5108 C C . SER A 1 617 ? 16.292 -10.008 -9.717 1.00 95.56 617 SER A C 1
ATOM 5110 O O . SER A 1 617 ? 17.316 -10.433 -9.182 1.00 95.56 617 SER A O 1
ATOM 5112 N N . ILE A 1 618 ? 15.111 -9.943 -9.096 1.00 95.38 618 ILE A N 1
ATOM 5113 C CA . ILE A 1 618 ? 14.918 -10.282 -7.681 1.00 95.38 618 ILE A CA 1
ATOM 5114 C C . ILE A 1 618 ? 13.827 -11.329 -7.457 1.00 95.38 618 ILE A C 1
ATOM 5116 O O . ILE A 1 618 ? 12.705 -11.203 -7.953 1.00 95.38 618 ILE A O 1
ATOM 5120 N N . ASP A 1 619 ? 14.121 -12.308 -6.610 1.00 93.62 619 ASP A N 1
ATOM 5121 C CA . ASP A 1 619 ? 13.133 -13.158 -5.964 1.00 93.62 619 ASP A CA 1
ATOM 5122 C C . ASP A 1 619 ? 12.467 -12.358 -4.843 1.00 93.62 619 ASP A C 1
ATOM 5124 O O . ASP A 1 619 ? 13.029 -12.146 -3.767 1.00 93.62 619 ASP A O 1
ATOM 5128 N N . ILE A 1 620 ? 11.231 -11.925 -5.088 1.00 93.69 620 ILE A N 1
ATOM 5129 C CA . ILE A 1 620 ? 10.409 -11.146 -4.147 1.00 93.69 620 ILE A CA 1
ATOM 5130 C C . ILE A 1 620 ? 10.376 -11.777 -2.746 1.00 93.69 620 ILE A C 1
ATOM 5132 O O . ILE A 1 620 ? 10.362 -11.065 -1.736 1.00 93.69 620 ILE A O 1
ATOM 5136 N N . SER A 1 621 ? 10.368 -13.110 -2.667 1.00 90.31 621 SER A N 1
ATOM 5137 C CA . SER A 1 621 ? 10.295 -13.815 -1.389 1.00 90.31 621 SER A CA 1
ATOM 5138 C C . SER A 1 621 ? 11.585 -13.716 -0.576 1.00 90.31 621 SER A C 1
ATOM 5140 O O . SER A 1 621 ? 11.529 -13.858 0.641 1.00 90.31 621 SER A O 1
ATOM 5142 N N . LYS A 1 622 ? 12.724 -13.421 -1.218 1.00 91.81 622 LYS A N 1
ATOM 5143 C CA . LYS A 1 622 ? 14.054 -13.413 -0.594 1.00 91.81 622 LYS A CA 1
ATOM 5144 C C . LYS A 1 622 ? 14.790 -12.083 -0.674 1.00 91.81 622 LYS A C 1
ATOM 5146 O O . LYS A 1 622 ? 15.771 -11.902 0.039 1.00 91.81 622 LYS A O 1
ATOM 5151 N N . ALA A 1 623 ? 14.330 -11.135 -1.486 1.00 93.19 623 ALA A N 1
ATOM 5152 C CA . ALA A 1 623 ? 15.061 -9.900 -1.769 1.00 93.19 623 ALA A CA 1
ATOM 5153 C C . ALA A 1 623 ? 15.352 -9.051 -0.517 1.00 93.19 623 ALA A C 1
ATOM 5155 O O . ALA A 1 623 ? 16.346 -8.324 -0.473 1.00 93.19 623 ALA A O 1
ATOM 5156 N N . HIS A 1 624 ? 14.507 -9.157 0.511 1.00 90.75 624 HIS A N 1
ATOM 5157 C CA . HIS A 1 624 ? 14.674 -8.474 1.795 1.00 90.75 624 HIS A CA 1
ATOM 5158 C C . HIS A 1 624 ? 15.680 -9.161 2.731 1.00 90.75 624 HIS A C 1
ATOM 5160 O O . HIS A 1 624 ? 16.151 -8.539 3.677 1.00 90.75 624 HIS A O 1
ATOM 5166 N N . HIS A 1 625 ? 16.023 -10.432 2.497 1.00 90.19 625 HIS A N 1
ATOM 5167 C CA . HIS A 1 625 ? 16.999 -11.130 3.326 1.00 90.19 625 HIS A CA 1
ATOM 5168 C C . HIS A 1 625 ? 18.390 -10.514 3.187 1.00 90.19 625 HIS A C 1
ATOM 5170 O O . HIS A 1 625 ? 18.779 -9.993 2.137 1.00 90.19 625 HIS A O 1
ATOM 5176 N N . LEU A 1 626 ? 19.166 -10.629 4.263 1.00 83.75 626 LEU A N 1
ATOM 5177 C CA . LEU A 1 626 ? 20.572 -10.261 4.251 1.00 83.75 626 LEU A CA 1
ATOM 5178 C C . LEU A 1 626 ? 21.340 -11.139 3.258 1.00 83.75 626 LEU A C 1
ATOM 5180 O O . LEU A 1 626 ? 21.095 -12.336 3.120 1.00 83.75 626 LEU A O 1
ATOM 5184 N N . GLY A 1 627 ? 22.290 -10.529 2.563 1.00 85.06 627 GLY A N 1
ATOM 5185 C CA . GLY A 1 627 ? 23.081 -11.175 1.530 1.00 85.06 627 GLY A CA 1
ATOM 5186 C C . GLY A 1 627 ? 22.344 -11.378 0.207 1.00 85.06 627 GLY A C 1
ATOM 5187 O O . GLY A 1 627 ? 22.945 -11.986 -0.683 1.00 85.06 627 GLY A O 1
ATOM 5188 N N . SER A 1 628 ? 21.115 -10.875 0.039 1.00 92.06 628 SER A N 1
ATOM 5189 C CA . SER A 1 628 ? 20.428 -10.885 -1.257 1.00 92.06 628 SER A CA 1
ATOM 5190 C C . SER A 1 628 ? 21.219 -10.103 -2.313 1.00 92.06 628 SER A C 1
ATOM 5192 O O . SER A 1 628 ? 21.975 -9.177 -2.001 1.00 92.06 628 SER A O 1
ATOM 5194 N N . THR A 1 629 ? 21.057 -10.468 -3.585 1.00 90.88 629 THR A N 1
ATOM 5195 C CA . THR A 1 629 ? 21.783 -9.826 -4.691 1.00 90.88 629 THR A CA 1
ATOM 5196 C C . THR A 1 629 ? 21.505 -8.320 -4.753 1.00 90.88 629 THR A C 1
ATOM 5198 O O . THR A 1 629 ? 22.437 -7.524 -4.870 1.00 90.88 629 THR A O 1
ATOM 5201 N N . ILE A 1 630 ? 20.245 -7.902 -4.578 1.00 94.62 630 ILE A N 1
ATOM 5202 C CA . ILE A 1 630 ? 19.880 -6.479 -4.564 1.00 94.62 630 ILE A CA 1
ATOM 5203 C C . ILE A 1 630 ? 20.507 -5.722 -3.390 1.00 94.62 630 ILE A C 1
ATOM 5205 O O . ILE A 1 630 ? 20.968 -4.599 -3.585 1.00 94.62 630 ILE A O 1
ATOM 5209 N N . GLN A 1 631 ? 20.605 -6.333 -2.204 1.00 94.44 631 GLN A N 1
ATOM 5210 C CA . GLN A 1 631 ? 21.292 -5.713 -1.074 1.00 94.44 631 GLN A CA 1
ATOM 5211 C C . GLN A 1 631 ? 22.761 -5.452 -1.407 1.00 94.44 631 GLN A C 1
ATOM 5213 O O . GLN A 1 631 ? 23.245 -4.341 -1.205 1.00 94.44 631 GLN A O 1
ATOM 5218 N N . ARG A 1 632 ? 23.464 -6.457 -1.947 1.00 93.56 632 ARG A N 1
ATOM 5219 C CA . ARG A 1 632 ? 24.880 -6.322 -2.324 1.00 93.56 632 ARG A CA 1
ATOM 5220 C C . ARG A 1 632 ? 25.077 -5.212 -3.353 1.00 93.56 632 ARG A C 1
ATOM 5222 O O . ARG A 1 632 ? 26.009 -4.427 -3.215 1.00 93.56 632 ARG A O 1
ATOM 5229 N N . ASN A 1 633 ? 24.182 -5.115 -4.339 1.00 95.50 633 ASN A N 1
ATOM 5230 C CA . ASN A 1 633 ? 24.221 -4.040 -5.328 1.00 95.50 633 ASN A CA 1
ATOM 5231 C C . ASN A 1 633 ? 24.027 -2.663 -4.673 1.00 95.50 633 ASN A C 1
ATOM 5233 O O . ASN A 1 633 ? 24.808 -1.753 -4.937 1.00 95.50 633 ASN A O 1
ATOM 5237 N N . ILE A 1 634 ? 23.007 -2.506 -3.818 1.00 95.62 634 ILE A N 1
ATOM 5238 C CA . ILE A 1 634 ? 22.725 -1.241 -3.120 1.00 95.62 634 ILE A CA 1
ATOM 5239 C C . ILE A 1 634 ? 23.917 -0.842 -2.250 1.00 95.62 634 ILE A C 1
ATOM 5241 O O . ILE A 1 634 ? 24.369 0.292 -2.348 1.00 95.62 634 ILE A O 1
ATOM 5245 N N . PHE A 1 635 ? 24.458 -1.763 -1.449 1.00 94.38 635 PHE A N 1
ATOM 5246 C CA . PHE A 1 635 ? 25.598 -1.485 -0.570 1.00 94.38 635 PHE A CA 1
ATOM 5247 C C . PHE A 1 635 ? 26.810 -1.042 -1.378 1.00 94.38 635 PHE A C 1
ATOM 5249 O O . PHE A 1 635 ? 27.390 -0.000 -1.086 1.00 94.38 635 PHE A O 1
ATOM 5256 N N . ARG A 1 636 ? 27.136 -1.773 -2.450 1.00 94.50 636 ARG A N 1
ATOM 5257 C CA . ARG A 1 636 ? 28.274 -1.432 -3.299 1.00 94.50 636 ARG A CA 1
ATOM 5258 C C . ARG A 1 636 ? 28.116 -0.063 -3.959 1.00 94.50 636 ARG A C 1
ATOM 5260 O O . ARG A 1 636 ? 29.063 0.713 -4.007 1.00 94.50 636 ARG A O 1
ATOM 5267 N N . ILE A 1 637 ? 26.920 0.268 -4.441 1.00 95.50 637 ILE A N 1
ATOM 5268 C CA . ILE A 1 637 ? 26.663 1.597 -5.006 1.00 95.50 637 ILE A CA 1
ATOM 5269 C C . ILE A 1 637 ? 26.734 2.668 -3.915 1.00 95.50 637 ILE A C 1
ATOM 5271 O O . ILE A 1 637 ? 27.286 3.733 -4.166 1.00 95.50 637 ILE A O 1
ATOM 5275 N N . MET A 1 638 ? 26.227 2.407 -2.708 1.00 94.00 638 MET A N 1
ATOM 5276 C CA . MET A 1 638 ? 26.332 3.345 -1.590 1.00 94.00 638 MET A CA 1
ATOM 5277 C C . MET A 1 638 ? 27.788 3.620 -1.205 1.00 94.00 638 MET A C 1
ATOM 5279 O O . MET A 1 638 ? 28.121 4.779 -0.984 1.00 94.00 638 MET A O 1
ATOM 5283 N N . GLU A 1 639 ? 28.664 2.613 -1.193 1.00 91.69 639 GLU A N 1
ATOM 5284 C CA . GLU A 1 639 ? 30.114 2.806 -1.019 1.00 91.69 639 GLU A CA 1
ATOM 5285 C C . GLU A 1 639 ? 30.669 3.764 -2.082 1.00 91.69 639 GLU A C 1
ATOM 5287 O O . GLU A 1 639 ? 31.285 4.776 -1.750 1.00 91.69 639 GLU A O 1
ATOM 5292 N N . MET A 1 640 ? 30.354 3.518 -3.358 1.00 93.44 640 MET A N 1
ATOM 5293 C CA . MET A 1 640 ? 30.763 4.396 -4.459 1.00 93.44 640 MET A CA 1
ATOM 5294 C C . MET A 1 640 ? 30.169 5.812 -4.328 1.00 93.44 640 MET A C 1
ATOM 5296 O O . MET A 1 640 ? 30.806 6.796 -4.704 1.00 93.44 640 MET A O 1
ATOM 5300 N N . MET A 1 641 ? 28.943 5.955 -3.806 1.00 94.69 641 MET A N 1
ATOM 5301 C CA . MET A 1 641 ? 28.329 7.262 -3.544 1.00 94.69 641 MET A CA 1
ATOM 5302 C C . MET A 1 641 ? 29.083 8.012 -2.450 1.00 94.69 641 MET A C 1
ATOM 5304 O O . MET A 1 641 ? 29.328 9.204 -2.620 1.00 94.69 641 MET A O 1
ATOM 5308 N N . VAL A 1 642 ? 29.475 7.327 -1.370 1.00 91.38 642 VAL A N 1
ATOM 5309 C CA . VAL A 1 642 ? 30.273 7.901 -0.277 1.00 91.38 642 VAL A CA 1
ATOM 5310 C C . VAL A 1 642 ? 31.598 8.427 -0.815 1.00 91.38 642 VAL A C 1
ATOM 5312 O O . VAL A 1 642 ? 31.919 9.583 -0.554 1.00 91.38 642 VAL A O 1
ATOM 5315 N N . GLU A 1 643 ? 32.308 7.644 -1.631 1.00 89.62 643 GLU A N 1
ATOM 5316 C CA . GLU A 1 643 ? 33.572 8.053 -2.270 1.00 89.62 643 GLU A CA 1
ATOM 5317 C C . GLU A 1 643 ? 33.425 9.322 -3.130 1.00 89.62 643 GLU A C 1
ATOM 5319 O O . GLU A 1 643 ? 34.371 10.093 -3.280 1.00 89.62 643 GLU A O 1
ATOM 5324 N N . LYS A 1 644 ? 32.235 9.571 -3.698 1.00 88.94 644 LYS A N 1
ATOM 5325 C CA . LYS A 1 644 ? 31.952 10.784 -4.484 1.00 88.94 644 LYS A CA 1
ATOM 5326 C 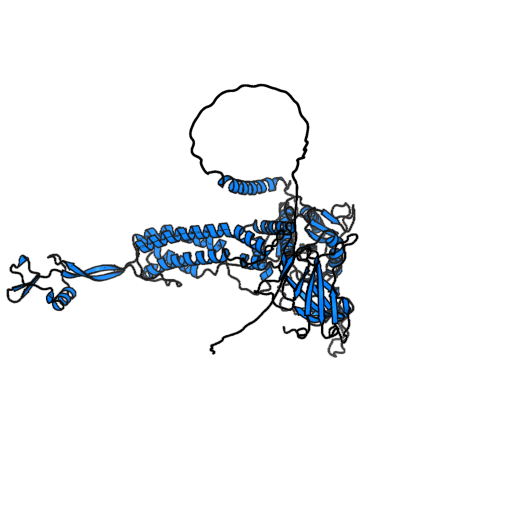C . LYS A 1 644 ? 31.623 12.010 -3.637 1.00 88.94 644 LYS A C 1
ATOM 5328 O O . LYS A 1 644 ? 31.772 13.124 -4.140 1.00 88.94 644 LYS A O 1
ATOM 5333 N N . VAL A 1 645 ? 31.123 11.834 -2.414 1.00 90.38 645 VAL A N 1
ATOM 5334 C CA . VAL A 1 645 ? 30.613 12.949 -1.592 1.00 90.38 645 VAL A CA 1
ATOM 5335 C C . VAL A 1 645 ? 31.453 13.253 -0.354 1.00 90.38 645 VAL A C 1
ATOM 5337 O O . VAL A 1 645 ? 31.331 14.355 0.181 1.00 90.38 645 VAL A O 1
ATOM 5340 N N . SER A 1 646 ? 32.291 12.314 0.094 1.00 84.62 646 SER A N 1
ATOM 5341 C CA . SER A 1 646 ? 33.121 12.419 1.296 1.00 84.62 646 SER A CA 1
ATOM 5342 C C . SER A 1 646 ? 34.530 11.880 1.053 1.00 84.62 646 SER A C 1
ATOM 5344 O O . SER A 1 646 ? 34.706 10.753 0.599 1.00 84.62 646 SER A O 1
ATOM 5346 N N . ASN A 1 647 ? 35.538 12.664 1.448 1.00 77.44 647 ASN A N 1
ATOM 5347 C CA . ASN A 1 647 ? 36.944 12.240 1.440 1.00 77.44 647 ASN A CA 1
ATOM 5348 C C . ASN A 1 647 ? 37.334 11.447 2.701 1.00 77.44 647 ASN A C 1
ATOM 5350 O O . ASN A 1 647 ? 38.363 10.779 2.710 1.00 77.44 647 ASN A O 1
ATOM 5354 N N . VAL A 1 648 ? 36.542 11.555 3.773 1.00 74.81 648 VAL A N 1
ATOM 5355 C CA . VAL A 1 648 ? 36.820 10.952 5.092 1.00 74.81 648 VAL A CA 1
ATOM 5356 C C . VAL A 1 648 ? 36.020 9.652 5.291 1.00 74.81 648 VAL A C 1
ATOM 5358 O O . VAL A 1 648 ? 36.283 8.881 6.210 1.00 74.81 648 VAL A O 1
ATOM 5361 N N . GLY A 1 649 ? 35.060 9.368 4.405 1.00 79.31 649 GLY A N 1
ATOM 5362 C CA . GLY A 1 649 ? 34.172 8.210 4.498 1.00 79.31 649 GLY A CA 1
ATOM 5363 C C . GLY A 1 649 ? 33.023 8.413 5.493 1.00 79.31 649 GLY A C 1
ATOM 5364 O O . GLY A 1 649 ? 32.563 9.538 5.698 1.00 79.31 649 GLY A O 1
ATOM 5365 N N . LEU A 1 650 ? 32.535 7.308 6.073 1.00 77.25 650 LEU A N 1
ATOM 5366 C CA . LEU A 1 650 ? 31.423 7.262 7.043 1.00 77.25 650 LEU A CA 1
ATOM 5367 C C . LEU A 1 650 ? 31.869 6.937 8.487 1.00 77.25 650 LEU A C 1
ATOM 5369 O O . LEU A 1 650 ? 31.033 6.626 9.333 1.00 77.25 650 LEU A O 1
ATOM 5373 N N . GLY A 1 651 ? 33.174 6.993 8.776 1.00 72.50 651 GLY A N 1
ATOM 5374 C CA . GLY A 1 651 ? 33.728 6.679 10.099 1.00 72.50 651 GLY A CA 1
ATOM 5375 C C . GLY A 1 651 ? 33.939 5.180 10.364 1.00 72.50 651 GLY A C 1
ATOM 5376 O O . GLY A 1 651 ? 33.960 4.361 9.444 1.00 72.50 651 GLY A O 1
ATOM 5377 N N . GLU A 1 652 ? 34.142 4.815 11.637 1.00 69.19 652 GLU A N 1
ATOM 5378 C CA . GLU A 1 652 ? 34.479 3.441 12.043 1.00 69.19 652 GLU A CA 1
ATOM 5379 C C . GLU A 1 652 ? 33.290 2.469 11.944 1.00 69.19 652 GLU A C 1
ATOM 5381 O O . GLU A 1 652 ? 32.203 2.683 12.500 1.00 69.19 652 GLU A O 1
ATOM 5386 N N . MET A 1 653 ? 33.537 1.334 11.289 1.00 67.88 653 MET A N 1
ATOM 5387 C CA . MET A 1 653 ? 32.591 0.228 11.170 1.00 67.88 653 MET A CA 1
ATOM 5388 C C . MET A 1 653 ? 32.522 -0.568 12.487 1.00 67.88 653 MET A C 1
ATOM 5390 O O . MET A 1 653 ? 33.548 -0.940 13.055 1.00 67.88 653 MET A O 1
ATOM 5394 N N . LYS A 1 654 ? 31.316 -0.894 12.973 1.00 62.72 654 LYS A N 1
ATOM 5395 C CA . LYS A 1 654 ? 31.086 -1.574 14.272 1.00 62.72 654 LYS A CA 1
ATOM 5396 C C . LYS A 1 654 ? 31.682 -2.991 14.400 1.00 62.72 654 LYS A C 1
ATOM 5398 O O . LYS A 1 654 ? 31.763 -3.482 15.518 1.00 62.72 654 LYS A O 1
ATOM 5403 N N . THR A 1 655 ? 32.143 -3.586 13.297 1.00 51.12 655 THR A N 1
ATOM 5404 C CA . THR A 1 655 ? 32.569 -4.993 13.121 1.00 51.12 655 THR A CA 1
ATOM 5405 C C . THR A 1 655 ? 31.445 -6.048 13.232 1.00 51.12 655 THR A C 1
ATOM 5407 O O . THR A 1 655 ? 30.522 -5.934 14.027 1.00 51.12 655 THR A O 1
ATOM 5410 N N . ASN A 1 656 ? 31.539 -7.030 12.322 1.00 50.34 656 ASN A N 1
ATOM 5411 C CA . ASN A 1 656 ? 30.667 -8.159 11.947 1.00 50.34 656 ASN A CA 1
ATOM 5412 C C . ASN A 1 656 ? 29.133 -7.965 11.972 1.00 50.34 656 ASN A C 1
ATOM 5414 O O . ASN A 1 656 ? 28.443 -8.252 12.949 1.00 50.34 656 ASN A O 1
ATOM 5418 N N . VAL A 1 657 ? 28.582 -7.612 10.803 1.00 47.97 657 VAL A N 1
ATOM 5419 C CA . VAL A 1 657 ? 27.137 -7.542 10.509 1.00 47.97 657 VAL A CA 1
ATOM 5420 C C . VAL A 1 657 ? 26.404 -8.842 10.879 1.00 47.97 657 VAL A C 1
ATOM 5422 O O . VAL A 1 657 ? 25.219 -8.810 11.157 1.00 47.97 657 VAL A O 1
ATOM 5425 N N . HIS A 1 658 ? 27.072 -9.994 10.969 1.00 43.16 658 HIS A N 1
ATOM 5426 C CA . HIS A 1 658 ? 26.422 -11.228 11.423 1.00 43.16 658 HIS A CA 1
ATOM 5427 C C . HIS A 1 658 ? 26.118 -11.291 12.935 1.00 43.16 658 HIS A C 1
ATOM 5429 O O . HIS A 1 658 ? 25.210 -12.022 13.329 1.00 43.16 658 HIS A O 1
ATOM 5435 N N . GLU A 1 659 ? 26.814 -10.539 13.795 1.00 44.22 659 GLU A N 1
ATOM 5436 C CA . GLU A 1 659 ? 26.588 -10.581 15.254 1.00 44.22 659 GLU A CA 1
ATOM 5437 C C . GLU A 1 659 ? 25.449 -9.667 15.716 1.00 44.22 659 GLU A C 1
ATOM 5439 O O . GLU A 1 659 ? 24.679 -10.052 16.593 1.00 44.22 659 GLU A O 1
ATOM 5444 N N . LEU A 1 660 ? 25.263 -8.511 15.071 1.00 43.44 660 LEU A N 1
ATOM 5445 C CA . LEU A 1 660 ? 24.152 -7.583 15.344 1.00 43.44 660 LEU A CA 1
ATOM 5446 C C . LEU A 1 660 ? 22.765 -8.175 15.026 1.00 43.44 660 LEU A C 1
ATOM 5448 O O . LEU A 1 660 ? 21.758 -7.680 15.530 1.00 43.44 660 LEU A O 1
ATOM 5452 N N . TYR A 1 661 ? 22.709 -9.219 14.192 1.00 50.03 661 TYR A N 1
ATOM 5453 C CA . TYR A 1 661 ? 21.462 -9.745 13.631 1.00 50.03 661 TYR A CA 1
ATOM 5454 C C . TYR A 1 661 ? 21.107 -11.161 14.095 1.00 50.03 661 TYR A C 1
ATOM 5456 O O . TYR A 1 661 ? 19.934 -11.518 14.011 1.00 50.03 661 TYR A O 1
ATOM 5464 N N . LYS A 1 662 ? 22.025 -11.910 14.730 1.00 42.50 662 LYS A N 1
ATOM 5465 C CA . LYS A 1 662 ? 21.643 -13.090 15.536 1.00 42.50 662 LYS A CA 1
ATOM 5466 C C . LYS A 1 662 ? 20.633 -12.722 16.628 1.00 42.50 662 LYS A C 1
ATOM 5468 O O . LYS A 1 662 ? 19.751 -13.506 16.947 1.00 42.50 662 LYS A O 1
ATOM 5473 N N . THR A 1 663 ? 20.710 -11.507 17.162 1.00 42.19 663 THR A N 1
ATOM 5474 C CA . THR A 1 663 ? 19.774 -10.968 18.158 1.00 42.19 663 THR A CA 1
ATOM 5475 C C . THR A 1 663 ? 18.396 -10.618 17.585 1.00 42.19 663 THR A C 1
ATOM 5477 O O . THR A 1 663 ? 17.422 -10.684 18.326 1.00 42.19 663 THR A O 1
ATOM 5480 N N . LYS A 1 664 ? 18.281 -10.286 16.287 1.00 36.78 664 LYS A N 1
ATOM 5481 C CA . LYS A 1 664 ? 16.997 -9.987 15.616 1.00 36.78 664 LYS A CA 1
ATOM 5482 C C . LYS A 1 664 ? 16.344 -11.231 15.009 1.00 36.78 664 LYS A C 1
ATOM 5484 O O . LYS A 1 664 ? 15.135 -11.388 15.141 1.00 36.78 664 LYS A O 1
ATOM 5489 N N . GLU A 1 665 ? 17.125 -12.136 14.416 1.00 36.12 665 GLU A N 1
ATOM 5490 C CA . GLU A 1 665 ? 16.621 -13.442 13.965 1.00 36.12 665 GLU A CA 1
ATOM 5491 C C . GLU A 1 665 ? 16.122 -14.282 15.140 1.00 36.12 665 GLU A C 1
ATOM 5493 O O . GLU A 1 665 ? 15.059 -14.873 15.014 1.00 36.12 665 GLU A O 1
ATOM 5498 N N . ASN A 1 666 ? 16.795 -14.251 16.299 1.00 32.50 666 ASN A N 1
ATOM 5499 C CA . ASN A 1 666 ? 16.305 -14.912 17.515 1.00 32.50 666 ASN A CA 1
ATOM 5500 C C . ASN A 1 666 ? 14.992 -14.312 18.046 1.00 32.50 666 ASN A C 1
ATOM 5502 O O . ASN A 1 666 ? 14.220 -15.028 18.666 1.00 32.50 666 ASN A O 1
ATOM 5506 N N . PHE A 1 667 ? 14.714 -13.029 17.795 1.00 31.55 667 PHE A N 1
ATOM 5507 C CA . PHE A 1 667 ? 13.471 -12.375 18.223 1.00 31.55 667 PHE A CA 1
ATOM 5508 C C . PHE A 1 667 ? 12.293 -12.703 17.287 1.00 31.55 667 PHE A C 1
ATOM 5510 O O . PHE A 1 667 ? 11.160 -12.867 17.731 1.00 31.55 667 PHE A O 1
ATOM 5517 N N . ILE A 1 668 ? 12.566 -12.832 15.982 1.00 34.69 668 ILE A N 1
ATOM 5518 C CA . ILE A 1 668 ? 11.572 -13.205 14.962 1.00 34.69 668 ILE A CA 1
ATOM 5519 C C . ILE A 1 668 ? 11.297 -14.716 14.992 1.00 34.69 668 ILE A C 1
ATOM 5521 O O . ILE A 1 668 ? 10.151 -15.127 14.825 1.00 34.69 668 ILE A O 1
ATOM 5525 N N . SER A 1 669 ? 12.312 -15.547 15.246 1.00 31.66 669 SER A N 1
ATOM 5526 C CA . SER A 1 669 ? 12.125 -16.989 15.433 1.00 31.66 669 SER A CA 1
ATOM 5527 C C . SER A 1 669 ? 11.426 -17.306 16.754 1.00 31.66 669 SER A C 1
ATOM 5529 O O . SER A 1 669 ? 10.555 -18.166 16.758 1.00 31.66 669 SER A O 1
ATOM 5531 N N . GLN A 1 670 ? 11.694 -16.560 17.836 1.00 30.53 670 GLN A N 1
ATOM 5532 C CA . GLN A 1 670 ? 10.931 -16.685 19.084 1.00 30.53 670 GLN A CA 1
ATOM 5533 C C . GLN A 1 670 ? 9.462 -16.279 18.922 1.00 30.53 670 GLN A C 1
ATOM 5535 O O . GLN A 1 670 ? 8.607 -17.006 19.412 1.00 30.53 670 GLN A O 1
ATOM 5540 N N . SER A 1 671 ? 9.131 -15.212 18.179 1.00 31.22 671 SER A N 1
ATOM 5541 C CA . SER A 1 671 ? 7.717 -14.856 17.965 1.00 31.22 671 SER A CA 1
ATOM 5542 C C . SER A 1 671 ? 6.985 -15.834 17.034 1.00 31.22 671 SER A C 1
ATOM 5544 O O . SER A 1 671 ? 5.797 -16.090 17.218 1.00 31.22 671 SER A O 1
ATOM 5546 N N . GLN A 1 672 ? 7.687 -16.447 16.072 1.00 33.97 672 GLN A N 1
ATOM 5547 C CA . GLN A 1 672 ? 7.128 -17.509 15.228 1.00 33.97 672 GLN A CA 1
ATOM 5548 C C . GLN A 1 672 ? 6.969 -18.844 15.976 1.00 33.97 672 GLN A C 1
ATOM 5550 O O . GLN A 1 672 ? 5.960 -19.520 15.774 1.00 33.97 672 GLN A O 1
ATOM 5555 N N . ASP A 1 673 ? 7.899 -19.205 16.866 1.00 32.41 673 ASP A N 1
ATOM 5556 C CA . ASP A 1 673 ? 7.808 -20.410 17.703 1.00 32.41 673 ASP A CA 1
ATOM 5557 C C . ASP A 1 673 ? 6.816 -20.248 18.873 1.00 32.41 673 ASP A C 1
ATOM 5559 O O . ASP A 1 673 ? 6.157 -21.219 19.251 1.00 32.41 673 ASP A O 1
ATOM 5563 N N . GLU A 1 674 ? 6.609 -19.038 19.404 1.00 33.66 674 GLU A N 1
ATOM 5564 C CA . GLU A 1 674 ? 5.526 -18.733 20.358 1.00 33.66 674 GLU A CA 1
ATOM 5565 C C . GLU A 1 674 ? 4.144 -18.862 19.690 1.00 33.66 674 GLU A C 1
ATOM 5567 O O . GLU A 1 674 ? 3.261 -19.532 20.225 1.00 33.66 674 GLU A O 1
ATOM 5572 N N . MET A 1 675 ? 3.986 -18.381 18.448 1.00 31.00 675 MET A N 1
ATOM 5573 C CA . MET A 1 675 ? 2.760 -18.591 17.654 1.00 31.00 675 MET A CA 1
ATOM 5574 C C . MET A 1 675 ? 2.512 -20.067 17.271 1.00 31.00 675 MET A C 1
ATOM 5576 O O . MET A 1 675 ? 1.370 -20.460 17.024 1.00 31.00 675 MET A O 1
ATOM 5580 N N . LEU A 1 676 ? 3.556 -20.902 17.209 1.00 31.78 676 LEU A N 1
ATOM 5581 C CA . LEU A 1 676 ? 3.457 -22.341 16.913 1.00 31.78 676 LEU A CA 1
ATOM 5582 C C . LEU A 1 676 ? 3.295 -23.215 18.170 1.00 31.78 676 LEU A C 1
ATOM 5584 O O . LEU A 1 676 ? 2.768 -24.329 18.073 1.00 31.78 676 LEU A O 1
ATOM 5588 N N . SER A 1 677 ? 3.715 -22.737 19.343 1.00 29.59 677 SER A N 1
ATOM 5589 C CA . SER A 1 677 ? 3.626 -23.474 20.611 1.00 29.59 677 SER A CA 1
ATOM 5590 C C . SER A 1 677 ? 2.283 -23.295 21.328 1.00 29.59 677 SER A C 1
ATOM 5592 O O . SER A 1 677 ? 1.825 -24.247 21.964 1.00 29.59 677 SER A O 1
ATOM 5594 N N . GLU A 1 678 ? 1.561 -22.190 21.106 1.00 29.72 678 GLU A N 1
ATOM 5595 C CA . GLU A 1 678 ? 0.174 -22.020 21.586 1.00 29.72 678 GLU A CA 1
ATOM 5596 C C . GLU A 1 678 ? -0.843 -22.962 20.901 1.00 29.72 678 GLU A C 1
ATOM 5598 O O . GLU A 1 678 ? -1.966 -23.136 21.373 1.00 29.72 678 GLU A O 1
ATOM 5603 N N . HIS A 1 679 ? -0.448 -23.666 19.834 1.00 32.12 679 HIS A N 1
ATOM 5604 C CA . HIS A 1 679 ? -1.277 -24.672 19.159 1.00 32.12 679 HIS A CA 1
ATOM 5605 C C . HIS A 1 679 ? -1.046 -26.126 19.614 1.00 32.12 679 HIS A C 1
ATOM 5607 O O . HIS A 1 679 ? -1.610 -27.043 19.010 1.00 32.12 679 HIS A O 1
ATOM 5613 N N . LYS A 1 680 ? -0.271 -26.379 20.683 1.00 27.36 680 LYS A N 1
ATOM 5614 C CA . LYS A 1 680 ? -0.017 -27.749 21.186 1.00 27.36 680 LYS A CA 1
ATOM 5615 C C . LYS A 1 680 ? -0.546 -28.099 22.577 1.00 27.36 680 LYS A C 1
ATOM 5617 O O . LYS A 1 680 ? -0.414 -29.259 22.963 1.00 27.36 680 LYS A O 1
ATOM 5622 N N . GLU A 1 681 ? -1.236 -27.210 23.286 1.00 26.16 681 GLU A N 1
ATOM 5623 C CA . GLU A 1 681 ? -1.918 -27.582 24.536 1.00 26.16 681 GLU A CA 1
ATOM 5624 C C . GLU A 1 681 ? -3.425 -27.810 24.346 1.00 26.16 681 GLU A C 1
ATOM 5626 O O . GLU A 1 681 ? -4.272 -27.068 24.831 1.00 26.16 681 GLU A O 1
ATOM 5631 N N . ILE A 1 682 ? -3.773 -28.920 23.688 1.00 25.95 682 ILE A N 1
ATOM 5632 C CA . ILE A 1 682 ? -5.027 -29.627 23.977 1.00 25.95 682 ILE A CA 1
ATOM 5633 C C . ILE A 1 682 ? -4.636 -30.917 24.697 1.00 25.95 682 ILE A C 1
ATOM 5635 O O . ILE A 1 682 ? -4.181 -31.887 24.090 1.00 25.95 682 ILE A O 1
ATOM 5639 N N . LYS A 1 683 ? -4.776 -30.889 26.026 1.00 24.25 683 LYS A N 1
ATOM 5640 C CA . LYS A 1 683 ? -4.589 -32.028 26.929 1.00 24.25 683 LYS A CA 1
ATOM 5641 C C . LYS A 1 683 ? -5.555 -33.158 26.556 1.00 24.25 683 LYS A C 1
ATOM 5643 O O . LYS A 1 683 ? -6.761 -33.025 26.743 1.00 24.25 683 LYS A O 1
ATOM 5648 N N . TYR A 1 684 ? -5.018 -34.287 26.101 1.00 23.81 684 TYR A N 1
ATOM 5649 C CA . TYR A 1 684 ? -5.681 -35.583 26.233 1.00 23.81 684 TYR A CA 1
ATOM 5650 C C . TYR A 1 684 ? -5.415 -36.119 27.643 1.00 23.81 684 TYR A C 1
ATOM 5652 O O . TYR A 1 684 ? -4.264 -36.190 28.073 1.00 23.81 684 TYR A O 1
ATOM 5660 N N . HIS A 1 685 ? -6.478 -36.469 28.367 1.00 26.14 685 HIS A N 1
ATOM 5661 C CA . HIS A 1 685 ? -6.380 -37.183 29.637 1.00 26.14 685 HIS A CA 1
ATOM 5662 C C . HIS A 1 685 ? -5.953 -38.644 29.424 1.00 26.14 685 HIS A C 1
ATOM 5664 O O . HIS A 1 685 ? -6.425 -39.321 28.512 1.00 26.14 685 HIS A O 1
ATOM 5670 N N . GLU A 1 686 ? -5.042 -39.085 30.291 1.00 24.70 686 GLU A N 1
ATOM 5671 C CA . GLU A 1 686 ? -4.454 -40.421 30.413 1.00 24.70 686 GLU A CA 1
ATOM 5672 C C . GLU A 1 686 ? -5.478 -41.508 30.769 1.00 24.70 686 GLU A C 1
ATOM 5674 O O . GLU A 1 686 ? -6.340 -41.255 31.605 1.00 24.70 686 GLU A O 1
ATOM 5679 N N . ILE A 1 687 ? -5.269 -42.740 30.273 1.00 24.58 687 ILE A N 1
ATOM 5680 C CA . ILE A 1 687 ? -5.433 -43.976 31.067 1.00 24.58 687 ILE A CA 1
ATOM 5681 C C . ILE A 1 687 ? -4.303 -44.979 30.725 1.00 24.58 687 ILE A C 1
ATOM 5683 O O . ILE A 1 687 ? -4.258 -45.563 29.646 1.00 24.58 687 ILE A O 1
ATOM 5687 N N . GLU A 1 688 ? -3.391 -45.104 31.692 1.00 23.09 688 GLU A N 1
ATOM 5688 C CA . GLU A 1 688 ? -2.691 -46.281 32.249 1.00 23.09 688 GLU A CA 1
ATOM 5689 C C . GLU A 1 688 ? -1.909 -47.336 31.417 1.00 23.09 688 GLU A C 1
ATOM 5691 O O . GLU A 1 688 ? -2.443 -48.199 30.730 1.00 23.09 688 GLU A O 1
ATOM 5696 N N . LEU A 1 689 ? -0.599 -47.356 31.728 1.00 24.34 689 LEU A N 1
ATOM 5697 C CA . LEU A 1 689 ? 0.215 -48.476 32.258 1.00 24.34 689 LEU A CA 1
ATOM 5698 C C . LEU A 1 689 ? 0.371 -49.786 31.450 1.00 24.34 689 LEU A C 1
ATOM 5700 O O . LEU A 1 689 ? -0.457 -50.688 31.519 1.00 24.34 689 LEU A O 1
ATOM 5704 N N . ARG A 1 690 ? 1.592 -50.007 30.925 1.00 21.52 690 ARG A N 1
ATOM 5705 C CA . ARG A 1 690 ? 2.597 -50.984 31.441 1.00 21.52 690 ARG A CA 1
ATOM 5706 C C . ARG A 1 690 ? 3.775 -51.151 30.457 1.00 21.52 690 ARG A C 1
ATOM 5708 O O . ARG A 1 690 ? 3.615 -51.634 29.344 1.00 21.52 690 ARG A O 1
ATOM 5715 N N . LYS A 1 691 ? 4.995 -50.819 30.903 1.00 24.23 691 LYS A N 1
ATOM 5716 C CA . LYS A 1 691 ? 6.256 -51.436 30.411 1.00 24.23 691 LYS A CA 1
ATOM 5717 C C . LYS A 1 691 ? 6.376 -52.849 31.043 1.00 24.23 691 LYS A C 1
ATOM 5719 O O . LYS A 1 691 ? 5.645 -53.074 32.009 1.00 24.23 691 LYS A O 1
ATOM 5724 N N . PRO A 1 692 ? 7.300 -53.770 30.663 1.00 30.45 692 PRO A N 1
ATOM 5725 C CA . PRO A 1 692 ? 8.456 -53.651 29.751 1.00 30.45 692 PRO A CA 1
ATOM 5726 C C . PRO A 1 692 ? 8.688 -54.889 28.832 1.00 30.45 692 PRO A C 1
ATOM 5728 O O . PRO A 1 692 ? 8.120 -55.952 29.055 1.00 30.45 692 PRO A O 1
ATOM 5731 N N . LYS A 1 693 ? 9.624 -54.814 27.871 1.00 24.48 693 LYS A N 1
ATOM 5732 C CA . LYS A 1 693 ? 10.875 -55.618 27.869 1.00 24.48 693 LYS A CA 1
ATOM 5733 C C . LYS A 1 693 ? 11.659 -55.511 26.557 1.00 24.48 693 LYS A C 1
ATOM 5735 O O . LYS A 1 693 ? 11.129 -55.531 25.455 1.00 24.48 693 LYS A O 1
ATOM 5740 N N . ILE A 1 694 ? 12.961 -55.412 26.777 1.00 26.23 694 ILE A N 1
ATOM 5741 C CA . ILE A 1 694 ? 14.094 -55.417 25.857 1.00 26.23 694 ILE A CA 1
ATOM 5742 C C . ILE A 1 694 ? 14.224 -56.802 25.201 1.00 26.23 694 ILE A C 1
ATOM 5744 O O . ILE A 1 694 ? 14.090 -57.802 25.905 1.00 26.23 694 ILE A O 1
ATOM 5748 N N . ASN A 1 695 ? 14.545 -56.873 23.902 1.00 25.25 695 ASN A N 1
ATOM 5749 C CA . ASN A 1 695 ? 15.721 -57.631 23.456 1.00 25.25 695 ASN A CA 1
ATOM 5750 C C . ASN A 1 695 ? 16.090 -57.422 21.983 1.00 25.25 695 ASN A C 1
ATOM 5752 O O . ASN A 1 695 ? 15.263 -57.395 21.078 1.00 25.25 695 ASN A O 1
ATOM 5756 N N . GLU A 1 696 ? 17.399 -57.299 21.811 1.00 27.39 696 GLU A N 1
ATOM 5757 C CA . GLU A 1 696 ? 18.181 -57.197 20.590 1.00 27.39 696 GLU A CA 1
ATOM 5758 C C . GLU A 1 696 ? 17.938 -58.367 19.619 1.00 27.39 696 GLU A C 1
ATOM 5760 O O . GLU A 1 696 ? 17.829 -59.514 20.054 1.00 27.39 696 GLU A O 1
ATOM 5765 N N . LYS A 1 697 ? 18.026 -58.116 18.301 1.00 25.61 697 LYS A N 1
ATOM 5766 C CA . LYS A 1 697 ? 19.035 -58.779 17.448 1.00 25.61 697 LYS A CA 1
ATOM 5767 C C . LYS A 1 697 ? 19.101 -58.252 16.010 1.00 25.61 697 LYS A C 1
ATOM 5769 O O . LYS A 1 697 ? 18.135 -57.830 15.391 1.00 25.61 697 LYS A O 1
ATOM 5774 N N . LYS A 1 698 ? 20.342 -58.315 15.536 1.00 25.91 698 LYS A N 1
ATOM 5775 C CA . LYS A 1 698 ? 20.959 -57.885 14.280 1.00 25.91 698 LYS A CA 1
ATOM 5776 C C . LYS A 1 698 ? 20.537 -58.697 13.033 1.00 25.91 698 LYS A C 1
ATOM 5778 O O . LYS A 1 698 ? 20.517 -59.918 13.092 1.00 25.91 698 LYS A O 1
ATOM 5783 N N . VAL A 1 699 ? 20.478 -57.980 11.894 1.00 25.33 699 VAL A N 1
ATOM 5784 C CA . VAL A 1 699 ? 21.051 -58.321 10.559 1.00 25.33 699 VAL A CA 1
ATOM 5785 C C . VAL A 1 699 ? 20.340 -59.394 9.699 1.00 25.33 699 VAL A C 1
ATOM 5787 O O . VAL A 1 699 ? 20.405 -60.568 10.032 1.00 25.33 699 VAL A O 1
ATOM 5790 N N . LYS A 1 700 ? 19.834 -59.043 8.493 1.00 25.02 700 LYS A N 1
ATOM 5791 C CA . LYS A 1 700 ? 20.515 -59.179 7.167 1.00 25.02 700 LYS A CA 1
ATOM 5792 C C . LYS A 1 700 ? 19.612 -58.795 5.967 1.00 25.02 700 LYS A C 1
ATOM 5794 O O . LYS A 1 700 ? 18.395 -58.854 6.033 1.00 25.02 700 LYS A O 1
ATOM 5799 N N . LYS A 1 701 ? 20.291 -58.399 4.882 1.00 27.17 701 LYS A N 1
ATOM 5800 C CA . LYS A 1 701 ? 19.851 -57.910 3.557 1.00 27.17 701 LYS A CA 1
ATOM 5801 C C . LYS A 1 701 ? 18.946 -58.869 2.756 1.00 27.17 701 LYS A C 1
ATOM 5803 O O . LYS A 1 701 ? 19.213 -60.064 2.751 1.00 27.17 701 LYS A O 1
ATOM 5808 N N . SER A 1 702 ? 18.053 -58.324 1.920 1.00 23.70 702 SER A N 1
ATOM 5809 C CA . SER A 1 702 ? 18.050 -58.497 0.444 1.00 23.70 702 SER A CA 1
ATOM 5810 C C . SER A 1 702 ? 16.827 -57.827 -0.216 1.00 23.70 702 SER A C 1
ATOM 5812 O O . SER A 1 702 ? 15.718 -57.869 0.299 1.00 23.70 702 SER A O 1
ATOM 5814 N N . SER A 1 703 ? 17.064 -57.173 -1.350 1.00 24.33 703 SER A N 1
ATOM 5815 C CA . SER A 1 703 ? 16.100 -56.782 -2.397 1.00 24.33 703 SER A CA 1
ATOM 5816 C C . SER A 1 703 ? 16.338 -57.708 -3.621 1.00 24.33 703 SER A C 1
ATOM 5818 O O . SER A 1 703 ? 17.247 -58.539 -3.501 1.00 24.33 703 SER A O 1
ATOM 5820 N N . PRO A 1 704 ? 15.688 -57.595 -4.813 1.00 48.94 704 PRO A N 1
ATOM 5821 C CA . PRO A 1 704 ? 14.584 -56.736 -5.313 1.00 48.94 704 PRO A CA 1
ATOM 5822 C C . PRO A 1 704 ? 13.552 -57.510 -6.221 1.00 48.94 704 PRO A C 1
ATOM 5824 O O . PRO A 1 704 ? 13.511 -58.733 -6.178 1.00 48.94 704 PRO A O 1
ATOM 5827 N N . ILE A 1 705 ? 12.826 -56.782 -7.112 1.00 25.84 705 ILE A N 1
ATOM 5828 C CA . ILE A 1 705 ? 12.120 -57.179 -8.384 1.00 25.84 705 ILE A CA 1
ATOM 5829 C C . ILE A 1 705 ? 10.573 -57.235 -8.252 1.00 25.84 705 ILE A C 1
ATOM 5831 O O . ILE A 1 705 ? 10.052 -58.036 -7.492 1.00 25.84 705 ILE A O 1
ATOM 5835 N N . VAL A 1 706 ? 9.769 -56.273 -8.751 1.00 27.28 706 VAL A N 1
ATOM 5836 C CA . VAL A 1 706 ? 9.372 -55.822 -10.123 1.00 27.28 706 VAL A CA 1
ATOM 5837 C C . VAL A 1 706 ? 8.254 -56.657 -10.797 1.00 27.28 706 VAL A C 1
ATOM 5839 O O . VAL A 1 706 ? 8.462 -57.799 -11.173 1.00 27.28 706 VAL A O 1
ATOM 5842 N N . LYS A 1 707 ? 7.099 -55.978 -10.969 1.00 30.08 707 LYS A N 1
ATOM 5843 C CA . LYS A 1 707 ? 6.009 -56.021 -11.986 1.00 30.08 707 LYS A CA 1
ATOM 5844 C C . LYS A 1 707 ? 5.812 -57.272 -12.868 1.00 30.08 707 LYS A C 1
ATOM 5846 O O . LYS A 1 707 ? 6.716 -57.614 -13.614 1.00 30.08 707 LYS A O 1
ATOM 5851 N N . GLN A 1 708 ? 4.546 -57.697 -13.033 1.00 26.75 708 GLN A N 1
ATOM 5852 C CA . GLN A 1 708 ? 3.832 -57.634 -14.330 1.00 26.75 708 GLN A CA 1
ATOM 5853 C C . GLN A 1 708 ? 2.335 -58.007 -14.252 1.00 26.75 708 GLN A C 1
ATOM 5855 O O . GLN A 1 708 ? 1.905 -58.850 -13.475 1.00 26.75 708 GLN A O 1
ATOM 5860 N N . SER A 1 709 ? 1.577 -57.318 -15.103 1.00 26.88 709 SER A N 1
ATOM 5861 C CA . SER A 1 709 ? 0.195 -57.508 -15.556 1.00 26.88 709 SER A CA 1
ATOM 5862 C C . SER A 1 709 ? 0.006 -58.737 -16.453 1.00 26.88 709 SER A C 1
ATOM 5864 O O . SER A 1 709 ? 0.940 -59.057 -17.180 1.00 26.88 709 SER A O 1
ATOM 5866 N N . LEU A 1 710 ? -1.220 -59.277 -16.553 1.00 23.67 710 LEU A N 1
ATOM 5867 C CA . LEU A 1 710 ? -1.806 -59.779 -17.813 1.00 23.67 710 LEU A CA 1
ATOM 5868 C C . LEU A 1 710 ? -3.322 -60.041 -17.698 1.00 23.67 710 LEU A C 1
ATOM 5870 O O . LEU A 1 710 ? -3.830 -60.496 -16.678 1.00 23.67 710 LEU A O 1
ATOM 5874 N N . THR A 1 711 ? -4.010 -59.699 -18.783 1.00 27.62 711 THR A N 1
ATOM 5875 C CA . THR A 1 711 ? -5.431 -59.842 -19.135 1.00 27.62 711 THR A CA 1
ATOM 5876 C C . THR A 1 711 ? -5.730 -61.187 -19.825 1.00 27.62 711 THR A C 1
ATOM 5878 O O . THR A 1 711 ? -4.803 -61.839 -20.296 1.00 27.62 711 THR A O 1
ATOM 5881 N N . VAL A 1 712 ? -7.029 -61.531 -19.965 1.00 27.50 712 VAL A N 1
ATOM 5882 C CA . VAL A 1 712 ? -7.772 -61.996 -21.184 1.00 27.50 712 VAL A CA 1
ATOM 5883 C C . VAL A 1 712 ? -8.956 -62.940 -20.818 1.00 27.50 712 VAL A C 1
ATOM 5885 O O . VAL A 1 712 ? -8.821 -63.771 -19.929 1.00 27.50 712 VAL A O 1
ATOM 5888 N N . GLY A 1 713 ? -10.117 -62.748 -21.490 1.00 23.80 713 GLY A N 1
ATOM 5889 C CA . GLY A 1 713 ? -11.455 -63.387 -21.300 1.00 23.80 713 GLY A CA 1
ATOM 5890 C C . GLY A 1 713 ? -11.598 -64.863 -21.757 1.00 23.80 713 GLY A C 1
ATOM 5891 O O . GLY A 1 713 ? -10.587 -65.551 -21.651 1.00 23.80 713 GLY A O 1
ATOM 5892 N N . PRO A 1 714 ? -12.752 -65.392 -22.290 1.00 45.38 714 PRO A N 1
ATOM 5893 C CA . PRO A 1 714 ? -13.762 -64.708 -23.147 1.00 45.38 714 PRO A CA 1
ATOM 5894 C C . PRO A 1 714 ? -15.264 -65.219 -23.180 1.00 45.38 714 PRO A C 1
ATOM 5896 O O . PRO A 1 714 ? -15.611 -66.234 -22.593 1.00 45.38 714 PRO A O 1
ATOM 5899 N N . LEU A 1 715 ? -16.090 -64.524 -24.008 1.00 28.78 715 LEU A N 1
ATOM 5900 C CA . LEU A 1 715 ? -17.132 -64.971 -25.002 1.00 28.78 715 LEU A CA 1
ATOM 5901 C C . LEU A 1 715 ? -18.566 -65.487 -24.656 1.00 28.78 715 LEU A C 1
ATOM 5903 O O . LEU A 1 715 ? -18.699 -66.518 -24.022 1.00 28.78 715 LEU A O 1
ATOM 5907 N N . PHE A 1 716 ? -19.603 -64.860 -25.281 1.00 26.84 716 PHE A N 1
ATOM 5908 C CA . PHE A 1 716 ? -20.732 -65.402 -26.125 1.00 26.84 716 PHE A CA 1
ATOM 5909 C C . PHE A 1 716 ? -21.629 -64.215 -26.648 1.00 26.84 716 PHE A C 1
ATOM 5911 O O . PHE A 1 716 ? -22.071 -63.422 -25.829 1.00 26.84 716 PHE A O 1
ATOM 5918 N N . LYS A 1 717 ? -21.670 -63.809 -27.950 1.00 30.61 717 LYS A N 1
ATOM 5919 C CA . LYS A 1 717 ? -22.574 -64.124 -29.126 1.00 30.61 717 LYS A CA 1
ATOM 5920 C C . LYS A 1 717 ? -24.111 -64.012 -28.874 1.00 30.61 717 LYS A C 1
ATOM 5922 O O . LYS A 1 717 ? -24.540 -64.544 -27.870 1.00 30.61 717 LYS A O 1
ATOM 5927 N N . LYS A 1 718 ? -25.034 -63.510 -29.739 1.00 31.23 718 LYS A N 1
ATOM 5928 C CA . LYS A 1 718 ? -25.099 -62.821 -31.070 1.00 31.23 718 LYS A CA 1
ATOM 5929 C C . LYS A 1 718 ? -26.596 -62.448 -31.405 1.00 31.23 718 LYS A C 1
ATOM 5931 O O . LYS A 1 718 ? -27.421 -63.337 -31.260 1.00 31.23 718 LYS A O 1
ATOM 5936 N N . ASN A 1 719 ? -26.861 -61.240 -31.960 1.00 27.02 719 ASN A N 1
ATOM 5937 C CA . ASN A 1 719 ? -27.803 -60.812 -33.062 1.00 27.02 719 ASN A CA 1
ATOM 5938 C C . ASN A 1 719 ? -29.359 -61.068 -33.048 1.00 27.02 719 ASN A C 1
ATOM 5940 O O . ASN A 1 719 ? -29.802 -61.944 -32.323 1.00 27.02 719 ASN A O 1
ATOM 5944 N N . PRO A 1 720 ? -30.178 -60.523 -34.008 1.00 53.44 720 PRO A N 1
ATOM 5945 C CA . PRO A 1 720 ? -30.389 -59.124 -34.491 1.00 53.44 720 PRO A CA 1
ATOM 5946 C C . PRO A 1 720 ? -31.889 -58.778 -34.845 1.00 53.44 720 PRO A C 1
ATOM 5948 O O . PRO A 1 720 ? -32.736 -59.661 -34.814 1.00 53.44 720 PRO A O 1
ATOM 5951 N N . THR A 1 721 ? -32.219 -57.535 -35.268 1.00 27.98 721 THR A N 1
ATOM 5952 C CA . THR A 1 721 ? -32.999 -57.140 -36.497 1.00 27.98 721 THR A CA 1
ATOM 5953 C C . THR A 1 721 ? -33.635 -55.727 -36.434 1.00 27.98 721 THR A C 1
ATOM 5955 O O . THR A 1 721 ? -33.964 -55.203 -35.379 1.00 27.98 721 THR A O 1
ATOM 5958 N N . SER A 1 722 ? -33.745 -55.118 -37.621 1.00 28.05 722 SER A N 1
ATOM 5959 C CA . SER A 1 722 ? -34.276 -53.802 -38.036 1.00 28.05 722 SER A CA 1
ATOM 5960 C C . SER A 1 722 ? -35.796 -53.762 -38.291 1.00 28.05 722 SER A C 1
ATOM 5962 O O . SER A 1 722 ? -36.330 -54.815 -38.619 1.00 28.05 722 SER A O 1
ATOM 5964 N N . ILE A 1 723 ? -36.432 -52.570 -38.349 1.00 28.12 723 ILE A N 1
ATOM 5965 C CA . ILE A 1 723 ? -37.264 -52.034 -39.475 1.00 28.12 723 ILE A CA 1
ATOM 5966 C C . ILE A 1 723 ? -37.894 -50.648 -39.132 1.00 28.12 723 ILE A C 1
ATOM 5968 O O . ILE A 1 723 ? -37.996 -50.259 -37.976 1.00 28.12 723 ILE A O 1
ATOM 5972 N N . LYS A 1 724 ? -38.205 -49.928 -40.221 1.00 28.59 724 LYS A N 1
ATOM 5973 C CA . LYS A 1 724 ? -38.642 -48.549 -40.541 1.00 28.59 724 LYS A CA 1
ATOM 5974 C C . LYS A 1 724 ? -40.011 -48.021 -40.016 1.00 28.59 724 LYS A C 1
ATOM 5976 O O . LYS A 1 724 ? -40.833 -48.807 -39.566 1.00 28.59 724 LYS A O 1
ATOM 5981 N N . ASN A 1 725 ? -40.249 -46.730 -40.353 1.00 27.31 725 ASN A N 1
ATOM 5982 C CA . ASN A 1 725 ? -41.518 -45.972 -40.551 1.00 27.31 725 ASN A CA 1
ATOM 5983 C C . ASN A 1 725 ? -42.186 -45.436 -39.259 1.00 27.31 725 ASN A C 1
ATOM 5985 O O . ASN A 1 725 ? -42.103 -46.091 -38.237 1.00 27.31 725 ASN A O 1
ATOM 5989 N N . GLU A 1 726 ? -42.820 -44.259 -39.144 1.00 26.91 726 GLU A N 1
ATOM 5990 C CA . GLU A 1 726 ? -43.486 -43.305 -40.055 1.00 26.91 726 GLU A CA 1
ATOM 5991 C C . GLU A 1 726 ? -43.743 -41.974 -39.278 1.00 26.91 726 GLU A C 1
ATOM 5993 O O . GLU A 1 726 ? -43.880 -41.994 -38.055 1.00 26.91 726 GLU A O 1
ATOM 5998 N N . GLN A 1 727 ? -43.841 -40.823 -39.961 1.00 30.84 727 GLN A N 1
ATOM 5999 C CA . GLN A 1 727 ? -44.574 -39.625 -39.482 1.00 30.84 727 GLN A CA 1
ATOM 6000 C C . GLN A 1 727 ? -46.031 -39.703 -39.984 1.00 30.84 727 GLN A C 1
ATOM 6002 O O . GLN A 1 727 ? -46.241 -40.321 -41.030 1.00 30.84 727 GLN A O 1
ATOM 6007 N N . PRO A 1 728 ? -47.028 -39.077 -39.315 1.00 37.94 728 PRO A N 1
ATOM 6008 C CA . PRO A 1 728 ? -47.503 -37.742 -39.755 1.00 37.94 728 PRO A CA 1
ATOM 6009 C C . PRO A 1 728 ? -48.068 -36.821 -38.627 1.00 37.94 728 PRO A C 1
ATOM 6011 O O . PRO A 1 728 ? -48.522 -37.294 -37.593 1.00 37.94 728 PRO A O 1
ATOM 6014 N N . SER A 1 729 ? -47.927 -35.485 -38.749 1.00 28.56 729 SER A N 1
ATOM 6015 C CA . SER A 1 729 ? -48.958 -34.418 -38.925 1.00 28.56 729 SER A CA 1
ATOM 6016 C C . SER A 1 729 ? -50.282 -34.606 -38.147 1.00 28.56 729 SER A C 1
ATOM 6018 O O . SER A 1 729 ? -50.845 -35.687 -38.208 1.00 28.56 729 SER A O 1
ATOM 6020 N N . HIS A 1 730 ? -50.940 -33.635 -37.495 1.00 32.12 730 HIS A N 1
ATOM 6021 C CA . HIS A 1 730 ? -51.319 -32.270 -37.905 1.00 32.12 730 HIS A CA 1
ATOM 6022 C C . HIS A 1 730 ? -52.221 -31.663 -36.774 1.00 32.12 730 HIS A C 1
ATOM 6024 O O . HIS A 1 730 ? -52.909 -32.448 -36.135 1.00 32.12 730 HIS A O 1
ATOM 6030 N N . ILE A 1 731 ? -52.248 -30.318 -36.593 1.00 30.25 731 ILE A N 1
ATOM 6031 C CA . ILE A 1 731 ? -53.458 -29.435 -36.415 1.00 30.25 731 ILE A CA 1
ATOM 6032 C C . ILE A 1 731 ? -54.437 -29.755 -35.232 1.00 30.25 731 ILE A C 1
ATOM 6034 O O . ILE A 1 731 ? -54.854 -30.884 -35.060 1.00 30.25 731 ILE A O 1
ATOM 6038 N N . ASP A 1 732 ? -54.946 -28.862 -34.367 1.00 29.78 732 ASP A N 1
ATOM 6039 C CA . ASP A 1 732 ? -55.224 -27.429 -34.480 1.00 29.78 732 ASP A CA 1
ATOM 6040 C C . ASP A 1 732 ? -55.727 -26.790 -33.155 1.00 29.78 732 ASP A C 1
ATOM 6042 O O . ASP A 1 732 ? -56.381 -27.428 -32.336 1.00 29.78 732 ASP A O 1
ATOM 6046 N N . LEU A 1 733 ? -55.477 -25.477 -33.068 1.00 28.52 733 LEU A N 1
ATOM 6047 C CA . LEU A 1 733 ? -56.336 -24.349 -32.651 1.00 28.52 733 LEU A CA 1
ATOM 6048 C C . LEU A 1 733 ? -57.097 -24.248 -31.293 1.00 28.52 733 LEU A C 1
ATOM 6050 O O . LEU A 1 733 ? -58.011 -25.002 -30.984 1.00 28.52 733 LEU A O 1
ATOM 6054 N N . LEU A 1 734 ? -56.912 -23.034 -30.721 1.00 29.11 734 LEU A N 1
ATOM 6055 C CA . LEU A 1 734 ? -57.896 -22.129 -30.063 1.00 29.11 734 LEU A CA 1
ATOM 6056 C C . LEU A 1 734 ? -58.358 -22.490 -28.635 1.00 29.11 734 LEU A C 1
ATOM 6058 O O . LEU A 1 734 ? -58.636 -23.632 -28.332 1.00 29.11 734 LEU A O 1
ATOM 6062 N N . LYS A 1 735 ? -58.549 -21.578 -27.670 1.00 30.02 735 LYS A N 1
ATOM 6063 C CA . LYS A 1 735 ? -58.907 -20.141 -27.617 1.00 30.02 735 LYS A CA 1
ATOM 6064 C C . LYS A 1 735 ? -58.453 -19.617 -26.227 1.00 30.02 735 LYS A C 1
ATOM 6066 O O . LYS A 1 735 ? -58.585 -20.347 -25.259 1.00 30.02 735 LYS A O 1
ATOM 6071 N N . LYS A 1 736 ? -57.797 -18.458 -26.071 1.00 31.98 736 LYS A N 1
ATOM 6072 C CA . LYS A 1 736 ? -58.261 -17.048 -26.168 1.00 31.98 736 LYS A CA 1
ATOM 6073 C C . LYS A 1 736 ? -58.853 -16.493 -24.851 1.00 31.98 736 LYS A C 1
ATOM 6075 O O . LYS A 1 736 ? -59.796 -17.068 -24.327 1.00 31.98 736 LYS A O 1
ATOM 6080 N N . LEU A 1 737 ? -58.406 -15.263 -24.528 1.00 30.44 737 LEU A N 1
ATOM 6081 C CA . LEU A 1 737 ? -59.019 -14.204 -23.684 1.00 30.44 737 LEU A CA 1
ATOM 6082 C C . LEU A 1 737 ? -58.672 -14.274 -22.181 1.00 30.44 737 LEU A C 1
ATOM 6084 O O . LEU A 1 737 ? -58.756 -15.336 -21.593 1.00 30.44 737 LEU A O 1
ATOM 6088 N N . LYS A 1 738 ? -58.305 -13.195 -21.472 1.00 31.84 738 LYS A N 1
ATOM 6089 C CA . LYS A 1 738 ? -58.425 -11.726 -21.659 1.00 31.84 738 LYS A CA 1
ATOM 6090 C C . LYS A 1 738 ? -57.437 -11.055 -20.665 1.00 31.84 738 LYS A C 1
ATOM 6092 O O . LYS A 1 738 ? -57.249 -11.594 -19.586 1.00 31.84 738 LYS A O 1
ATOM 6097 N N . HIS A 1 739 ? -56.671 -10.024 -21.062 1.00 32.44 739 HIS A N 1
ATOM 6098 C CA . HIS A 1 739 ? -56.866 -8.581 -20.738 1.00 32.44 739 HIS A CA 1
ATOM 6099 C C . HIS A 1 739 ? -56.943 -8.252 -19.234 1.00 32.44 739 HIS A C 1
ATOM 6101 O O . HIS A 1 739 ? -57.694 -8.899 -18.528 1.00 32.44 739 HIS A O 1
ATOM 6107 N N . ARG A 1 740 ? -56.305 -7.218 -18.667 1.00 29.67 740 ARG A N 1
ATOM 6108 C CA . ARG A 1 740 ? -55.913 -5.847 -19.090 1.00 29.67 740 ARG A CA 1
ATOM 6109 C C . ARG A 1 740 ? -54.953 -5.329 -17.985 1.00 29.67 740 ARG A C 1
ATOM 6111 O O . ARG A 1 740 ? -55.127 -5.733 -16.847 1.00 29.67 740 ARG A O 1
ATOM 6118 N N . GLY A 1 741 ? -53.896 -4.560 -18.259 1.00 28.59 741 GLY A N 1
ATOM 6119 C CA . GLY A 1 741 ? -53.900 -3.095 -18.469 1.00 28.59 741 GLY A CA 1
ATOM 6120 C C . GLY A 1 741 ? -53.218 -2.412 -17.259 1.00 28.59 741 GLY A C 1
ATOM 6121 O O . GLY A 1 741 ? -53.611 -2.710 -16.143 1.00 28.59 741 GLY A O 1
ATOM 6122 N N . ARG A 1 742 ? -52.076 -1.715 -17.436 1.00 31.58 742 ARG A N 1
ATOM 6123 C CA . ARG A 1 742 ? -51.937 -0.231 -17.561 1.00 31.58 742 ARG A CA 1
ATOM 6124 C C . ARG A 1 742 ? -52.423 0.522 -16.309 1.00 31.58 742 ARG A C 1
ATOM 6126 O O . ARG A 1 742 ? -53.519 0.232 -15.863 1.00 31.58 742 ARG A O 1
ATOM 6133 N N . ASN A 1 743 ? -51.789 1.533 -15.718 1.00 34.69 743 ASN A N 1
ATOM 6134 C CA . ASN A 1 743 ? -50.672 2.467 -15.963 1.00 34.69 743 ASN A CA 1
ATOM 6135 C C . ASN A 1 743 ? -50.227 2.951 -14.544 1.00 34.69 743 ASN A C 1
ATOM 6137 O O . ASN A 1 743 ? -50.970 2.720 -13.590 1.00 34.69 743 ASN A O 1
ATOM 6141 N N . ASN A 1 744 ? -49.063 3.552 -14.289 1.00 42.00 744 ASN A N 1
ATOM 6142 C CA . ASN A 1 744 ? -48.569 4.878 -14.696 1.00 42.00 744 ASN A CA 1
ATOM 6143 C C . ASN A 1 744 ? -47.072 4.961 -14.390 1.00 42.00 744 ASN A C 1
ATOM 6145 O O . ASN A 1 744 ? -46.681 4.405 -13.339 1.00 42.00 744 ASN A O 1
#

Secondary structure (DSSP, 8-state):
-------TT-EEEEEEEESTTTT-EEETTSPPGGGPPEEEETT-EEEEEEEESS--TTEEEEETTEEEE-EEEE--BTTB-SEEEEEPPPBPTTSSPBPPTTTT--EEE-EEEEEEEEEETTEEEEEEEEEPPPEEEEEEHHHHHHHHHHHHHHTTTTTHHHHHHHHHTTTTS---S--EEHHHHHHHHHHHHHHHHHHHHHHHHS---EEEEEEEEEE--TT----HHHHHHHHH-GGGEEEES-GGG-SEEETTEEEEESEEEEEEEEEE---HHHHHHHHHHHHHHHHHHHHHHHHT--SS-S-----TTEE-HHHHHHHHHHHHHHHHHHHHHHHHHHHHHHHHHHHHHS--SS---SPPP--HHHHH-HHHHHHHHHHHHHHHS--EE-HHHHHHTT--BHHHHHHHHHHHHHHHHHHHHHTTBSS-EEEE-TTSS--SEEEEE-SSS-EEEEEES-------TT-S-GGG-TTTTEEESTTEEEPP----S---TTS----EEE----TTGGGTSS----SEEEEEE-SS-EEEEEEEE--S-HHHIIIIIHHHHIIIIITTEEETTT----EEEEEEEEE-SS-EEEESS-GGGSTTSSS--SSEEEEEEE-TTTTTSTT-HHHHHHHHHHHHHHHHH-SSTT--B-S-TTHHHHHHHHHHHHHHHHHHHTTS---PPP----------------------------------------------------------

Nearest PDB structures (foldseek):
  6s7t-assembly1_F  TM=3.470E-01  e=2.004E-02  Homo sapiens
  4dkd-assembly1_C  TM=4.446E-01  e=4.788E-01  Homo sapiens
  4wrl-assembly1_A  TM=4.660E-01  e=1.311E+00  Homo sapiens
  4wrm-assembly1_A  TM=4.310E-01  e=2.936E+00  Homo sapiens
  5oxf-assembly1_C  TM=1.600E-01  e=6.912E+00  Campylobacter jejuni

Sequence (744 aa):
MFFKGINHSMKVSVEVIAGRNKGQVLDLMQSPPNNMPYILCEDDVLVFRVQTSEERPNLHLNLHETFIPFFQKSELCKDQPYYEYICEPKKIKNSWRYQALFHNFCGIAELIITDYLDLGFDNFEIKNAQYLHPIEILARKINADRISAMLDFLGRNDGSDLAALARMTRKYSGFQEGDKTITYTLDSVERYILSLEDLLPKITQHPIVKLVQVNRLNSYKDSSQLTEDSINHLINTTEDIYEVLDEEDSLFSIDDRYFAVDKVLETEIVEECDLYENEVLHGFIHILIQSLGQITKGLQQKCTKDERRDISGYESLFNKIDKFKEKLNRPVIERCNHFISRLFFLKRLLVNRINVKKPYLREPIFTHKAKHNLYYRQVFLMMIEWMRFGKPDWSLQNQLNSIENLPKLFEYYLFCLVKEHVLNYSLQFREALAETLLDGSSYDRFVFKLSEEVKAELLYEPNIYTSDRNSLNAKDRVLASYRNTEAWNRKKDSNDAHVDKNIPNRSFQLRQNSENAKKRLYRRSPDIVLRMYTSNHESLLMLDAKYMTSEKAFHEAMRDCMIKYLHGIHFAATGENKTIGLMIVNPDEQDVTHHFHHDEYTIFGSMPVTPCVMTASIDISKAHHLGSTIQRNIFRIMEMMVEKVSNVGLGEMKTNVHELYKTKENFISQSQDEMLSEHKEIKYHEIELRKPKINEKKVKKSSPIVKQSLTVGPLFKKNPTSIKNEQPSHIDLLKKLKHRGRNN

Solvent-accessible surface area (backbone atoms only — not comparable to full-atom values): 43941 Å² total; per-residue (Å²): 140,83,79,71,63,66,66,102,60,66,46,40,37,40,37,24,80,37,53,90,58,48,76,44,73,45,57,37,79,49,83,50,80,88,82,45,69,47,78,50,51,16,64,28,21,50,34,42,38,39,35,26,76,60,92,66,91,48,35,25,45,30,52,86,93,46,77,42,67,42,42,82,75,48,68,71,41,98,93,39,84,36,29,35,31,39,31,73,52,55,68,39,86,98,50,99,49,62,43,30,83,37,51,72,36,28,21,61,45,61,40,33,45,32,35,46,46,83,72,61,89,96,38,55,46,76,75,33,58,41,80,40,58,49,31,37,23,24,19,46,58,70,57,42,51,47,51,51,37,46,53,55,60,40,44,68,64,87,30,51,57,42,38,34,54,26,52,43,76,38,74,84,66,78,82,85,91,76,66,45,50,54,67,58,53,49,56,51,50,50,54,49,52,58,49,44,67,63,40,48,62,60,40,60,76,61,62,78,64,43,83,42,81,45,78,42,82,39,71,58,52,96,86,57,66,81,46,74,66,22,52,54,49,47,71,75,42,56,87,61,50,45,80,49,94,46,74,91,73,34,78,51,71,59,96,95,41,26,28,28,52,70,59,40,44,32,75,43,81,42,80,43,35,68,38,72,76,51,14,38,57,52,10,45,54,49,51,52,46,52,52,42,50,51,52,44,55,59,63,68,58,67,89,65,74,94,79,69,83,85,48,91,73,44,40,49,54,65,59,53,49,43,56,47,44,52,65,68,39,42,67,58,42,52,52,38,54,53,52,42,54,54,46,50,52,52,50,51,54,40,58,77,63,52,52,51,92,58,63,40,84,66,82,75,77,87,45,74,69,37,66,71,36,69,64,53,35,50,54,53,50,53,43,40,53,55,70,68,49,63,64,69,42,59,50,44,63,61,32,66,67,61,64,49,36,48,53,64,54,48,44,50,46,48,52,55,47,50,49,52,44,55,50,60,56,37,69,44,27,71,62,37,45,69,79,42,58,89,72,85,75,56,62,45,41,46,36,37,34,40,29,98,66,39,38,35,35,42,32,52,52,49,65,31,62,74,88,57,100,76,57,93,61,74,86,77,48,87,47,74,59,41,30,47,66,80,53,54,35,74,57,73,87,66,89,63,95,83,67,80,88,86,57,92,79,81,57,68,36,63,62,84,57,60,85,72,45,62,70,72,77,59,64,41,51,50,53,29,36,43,38,38,34,37,98,87,29,60,31,31,37,40,32,37,65,41,60,41,55,60,69,49,45,56,69,52,50,42,57,54,49,43,50,50,47,70,70,21,42,23,34,66,91,76,65,47,63,52,51,51,28,41,39,38,36,22,56,38,91,56,65,45,75,49,58,77,45,65,73,48,32,20,87,87,28,93,55,52,49,76,59,32,47,36,31,38,25,29,26,70,84,47,45,79,45,88,87,19,58,63,43,53,51,51,51,50,49,50,53,56,41,39,66,68,42,35,96,80,62,57,69,64,65,70,71,59,81,70,66,77,40,54,65,51,52,52,52,54,49,46,56,53,49,52,67,57,54,75,75,65,82,75,85,77,83,84,85,84,91,82,86,87,83,88,81,89,86,82,89,85,89,86,86,89,90,85,89,85,86,88,89,83,88,87,93,85,91,82,89,90,90,88,88,86,89,85,86,81,90,78,91,83,85,88,82,87,90,78,91,82,82,90,86,134

Mean predicted aligned error: 16.65 Å